Protein AF-0000000075195387 (afdb_homodimer)

Foldseek 3Di:
DPPDDPDPPPVVVVCCLQLVLLVLLLVLLVVLLVVLVVLLVLCCVPPVVPDDPVVNVLSVVLNVLSVVLSVLSCCCSVPPQCPVCVVPNCCSRDCVVVLVVVLVLLLSLLVLLLSLLVVLLVVLCVLQVDVVLSVVLNVLSVVLNVLSVVLNVCSVVVHDPVVNLVSLLSNLVSSLVSLVSSLVSSLVSLVVVCPPDDPLSVQLSVVVNVLSCVLSPPLSVLSVVLNVLSPDPDSSSSSNNSSSSSNNSSSSSCSNSVNSSCVVVSCVVSVVVVVPVVPPPPPPPPPVPCPVPPPPPDDDDDCPPDPPPCPDDPCPPPPQDDCHPCPD/DPPDDPDPPPVVVVCCLQLVLLVLLLVLLVVLLVVLVVLLVLCCVPPVVPDDPVVNVLLVVLNVLSVVLSVLSCCCSVPPLCPVCPPPNCCSRDCVVVLVVVLVLLLSLLVLLLSLLVVLLVVLCVLQVDPVLSVVLNVLSVVLNVLSVVLNVCSVVVHDPPVNLVSLLSNLVSSLVSLVSSLVSSLVSLVVVCPPDDPLSVQLSVVVNVLSCVLSPVLSVLSVVLNVLSPDPDSSSSSNNSSSSSNNSSSSSCSNSVNSSCVVVSCVVSVVVVVVVVPPPPVPPPPPPCPVPPPPPDDDDDDPDDPPPPPDDPPPPPVCDDCSPVPD

Secondary structure (DSSP, 8-state):
------S-HHHHHHHHHHTHHHHHHHHHHHHHHHHHHHHHHHHHHHHTTTS-HHHHHHHHHHHHHHHHHHHHHIIIIIIIIIIITTT-HHHHH-GGGGHHHHHHHHHHHHHHHHHHHHHHHHHHHHHH--HHHHHHHHHHHHHHHHHHHHHHHHHHTT--GGGHHHHHHHHHHHHHHHHHHHHHHHHHHHHHTTTT--HHHHHHHHHHHHHHHHHHHHHHHHHHHHHHHHT-S-HHHHTTHHHHHHHHHHHHHHHHHHHHHHHHHHHHHHHTHHHHTTS------------------------------------------SS--S--/------S-HHHHHHHHHHTHHHHHHHHHHHHHHHHHHHHHHHHHHHHTTTS-HHHHHHHHHHHHHHHHHHHHHIIIIIIIIIIITTT-HHHHH-GGGGHHHHHHHHHHHHHHHHHHHHHHHHHHHHHH--HHHHHHHHHHHHHHHHHHHHHHHHHHTT--GGGHHHHHHHHHHHHHHHHHHHHHHHHHHHHHTTTT--HHHHHHHHHHHHHHHHHHHHHHHHHHHHHHHHT-S-HHHHTTHHHHHHHHHHHHHHHHHHHHHHHHHHHHHHHTHHHHTTT------------------------------------------SSTTS--

Nearest PDB structures (foldseek):
  6c1r-assembly1_B  TM=5.279E-01  e=1.976E-01  Escherichia coli
  8vy9-assembly1_R  TM=5.021E-01  e=5.936E-01  Homo sapiens
  4dzu-assembly1_A  TM=4.332E-01  e=3.661E+00  synthetic construct
  6c1r-assembly1_B  TM=5.026E-01  e=1.794E-01  Escherichia coli
  7na7-assembly1_R  TM=3.486E-01  e=1.220E-01  Homo sapiens

Structure (mmCIF, N/CA/C/O backbone):
data_AF-0000000075195387-model_v1
#
loop_
_entity.id
_entity.type
_entity.pdbx_description
1 polymer 'DUF6534 domain-containing protein'
#
loop_
_atom_site.group_PDB
_atom_site.id
_atom_site.type_symbol
_atom_site.label_atom_id
_atom_site.label_alt_id
_atom_site.label_comp_id
_atom_site.label_asym_id
_atom_site.label_entity_id
_atom_site.label_seq_id
_atom_site.pdbx_PDB_ins_code
_atom_site.Cartn_x
_atom_site.Cartn_y
_atom_site.Cartn_z
_atom_site.occupancy
_atom_site.B_iso_or_equiv
_atom_site.auth_seq_id
_atom_site.auth_comp_id
_atom_site.auth_asym_id
_atom_site.auth_atom_id
_atom_site.pdbx_PDB_model_num
ATOM 1 N N . MET A 1 1 ? -22.281 30.906 1.442 1 22.67 1 MET A N 1
ATOM 2 C CA . MET A 1 1 ? -21.203 31.891 1.454 1 22.67 1 MET A CA 1
ATOM 3 C C . MET A 1 1 ? -19.844 31.188 1.452 1 22.67 1 MET A C 1
ATOM 5 O O . MET A 1 1 ? -19.562 30.359 2.324 1 22.67 1 MET A O 1
ATOM 9 N N . ALA A 1 2 ? -19.219 31.047 0.331 1 33.28 2 ALA A N 1
ATOM 10 C CA . ALA A 1 2 ? -17.859 30.625 0.013 1 33.28 2 ALA A CA 1
ATOM 11 C C . ALA A 1 2 ? -16.844 31.328 0.917 1 33.28 2 ALA A C 1
ATOM 13 O O . ALA A 1 2 ? -16.672 32.562 0.834 1 33.28 2 ALA A O 1
ATOM 14 N N . SER A 1 3 ? -16.875 30.953 2.168 1 34 3 SER A N 1
ATOM 15 C CA . SER A 1 3 ? -16 31.812 2.961 1 34 3 SER A CA 1
ATOM 16 C C . SER A 1 3 ? -14.727 32.156 2.211 1 34 3 SER A C 1
ATOM 18 O O . SER A 1 3 ? -14.305 31.422 1.322 1 34 3 SER A O 1
ATOM 20 N N . ASP A 1 4 ? -14.219 33.469 2.463 1 33.41 4 ASP A N 1
ATOM 21 C CA . ASP A 1 4 ? -13.055 34.219 2.049 1 33.41 4 ASP A CA 1
ATOM 22 C C . ASP A 1 4 ? -11.789 33.375 2.096 1 33.41 4 ASP A C 1
ATOM 24 O O . ASP A 1 4 ? -11.656 32.5 2.951 1 33.41 4 ASP A O 1
ATOM 28 N N . PRO A 1 5 ? -11.102 33.281 0.974 1 43.38 5 PRO A N 1
ATOM 29 C CA . PRO A 1 5 ? -9.75 32.719 0.961 1 43.38 5 PRO A CA 1
ATOM 30 C C . PRO A 1 5 ? -8.977 33 2.248 1 43.38 5 PRO A C 1
ATOM 32 O O . PRO A 1 5 ? -9.219 34 2.91 1 43.38 5 PRO A O 1
ATOM 35 N N . PRO A 1 6 ? -8.656 31.953 2.994 1 46.44 6 PRO A N 1
ATOM 36 C CA . PRO A 1 6 ? -7.996 32.312 4.246 1 46.44 6 PRO A CA 1
ATOM 37 C C . PRO A 1 6 ? -7.094 33.531 4.098 1 46.44 6 PRO A C 1
ATOM 39 O O . PRO A 1 6 ? -6.598 33.812 3.004 1 46.44 6 PRO A O 1
ATOM 42 N N . ALA A 1 7 ? -7.184 34.531 5.02 1 45 7 ALA A N 1
ATOM 43 C CA . ALA A 1 7 ? -6.582 35.844 5.133 1 45 7 ALA A CA 1
ATOM 44 C C . ALA A 1 7 ? -5.117 35.812 4.703 1 45 7 ALA A C 1
ATOM 46 O O . ALA A 1 7 ? -4.59 36.812 4.219 1 45 7 ALA A O 1
ATOM 47 N N . ASN A 1 8 ? -4.137 34.969 5.277 1 42.47 8 ASN A N 1
ATOM 48 C CA . ASN A 1 8 ? -2.74 35.281 4.996 1 42.47 8 ASN A CA 1
ATOM 49 C C . ASN A 1 8 ? -2.189 34.438 3.848 1 42.47 8 ASN A C 1
ATOM 51 O O . ASN A 1 8 ? -1.738 33.312 4.059 1 42.47 8 ASN A O 1
ATOM 55 N N . PRO A 1 9 ? -2.43 34.781 2.689 1 47.06 9 PRO A N 1
ATOM 56 C CA . PRO A 1 9 ? -1.925 34.156 1.454 1 47.06 9 PRO A CA 1
ATOM 57 C C . PRO A 1 9 ? -0.44 33.812 1.532 1 47.06 9 PRO A C 1
ATOM 59 O O . PRO A 1 9 ? 0.002 32.844 0.919 1 47.06 9 PRO A O 1
ATOM 62 N N . ASP A 1 10 ? 0.237 34.719 2.119 1 47.62 10 ASP A N 1
ATOM 63 C CA . ASP A 1 10 ? 1.691 34.594 2.143 1 47.62 10 ASP A CA 1
ATOM 64 C C . ASP A 1 10 ? 2.125 33.375 2.992 1 47.62 10 ASP A C 1
ATOM 66 O O . ASP A 1 10 ? 3.086 32.688 2.654 1 47.62 10 ASP A O 1
ATOM 70 N N . GLY A 1 11 ? 1.569 33.219 4.227 1 50.56 11 GLY A N 1
ATOM 71 C CA . GLY A 1 11 ? 1.859 32.125 5.145 1 50.56 11 GLY A CA 1
ATOM 72 C C . GLY A 1 11 ? 1.574 30.766 4.559 1 50.56 11 GLY A C 1
ATOM 73 O O . GLY A 1 11 ? 2.311 29.812 4.809 1 50.56 11 GLY A O 1
ATOM 74 N N . ASN A 1 12 ? 0.539 30.766 3.656 1 59.44 12 ASN A N 1
ATOM 75 C CA . ASN A 1 12 ? 0.103 29.562 2.951 1 59.44 12 ASN A CA 1
ATOM 76 C C . ASN A 1 12 ? 1.14 29.109 1.927 1 59.44 12 ASN A C 1
ATOM 78 O O . ASN A 1 12 ? 1.401 27.906 1.793 1 59.44 12 ASN A O 1
ATOM 82 N N . SER A 1 13 ? 1.812 30.203 1.468 1 67.19 13 SER A N 1
ATOM 83 C CA . SER A 1 13 ? 2.785 29.875 0.433 1 67.19 13 SER A CA 1
ATOM 84 C C . SER A 1 13 ? 4.051 29.281 1.034 1 67.19 13 SER A C 1
ATOM 86 O O . SER A 1 13 ? 4.617 28.328 0.487 1 67.19 13 SER A O 1
ATOM 88 N N . ASP A 1 14 ? 4.387 29.828 2.25 1 76.56 14 ASP A N 1
ATOM 89 C CA . ASP A 1 14 ? 5.605 29.312 2.867 1 76.56 14 ASP A CA 1
ATOM 90 C C . ASP A 1 14 ? 5.398 27.906 3.406 1 76.56 14 ASP A C 1
ATOM 92 O O . ASP A 1 14 ? 6.281 27.047 3.293 1 76.56 14 ASP A O 1
ATOM 96 N N . ALA A 1 15 ? 4.191 27.719 3.893 1 77 15 ALA A N 1
ATOM 97 C CA . ALA A 1 15 ? 3.881 26.375 4.398 1 77 15 ALA A CA 1
ATOM 98 C C . ALA A 1 15 ? 3.85 25.359 3.264 1 77 15 ALA A C 1
ATOM 100 O O . ALA A 1 15 ? 4.344 24.234 3.414 1 77 15 ALA A O 1
ATOM 101 N N . ALA A 1 16 ? 3.348 25.828 2.139 1 80.25 16 ALA A N 1
ATOM 102 C CA . ALA A 1 16 ? 3.264 24.953 0.976 1 80.25 16 ALA A CA 1
ATOM 103 C C . ALA A 1 16 ? 4.652 24.594 0.454 1 80.25 16 ALA A C 1
ATOM 105 O O . ALA A 1 16 ? 4.914 23.438 0.098 1 80.25 16 ALA A O 1
ATOM 106 N N . ARG A 1 17 ? 5.445 25.5 0.55 1 79.69 17 ARG A N 1
ATOM 107 C CA . ARG A 1 17 ? 6.781 25.312 -0.011 1 79.69 17 ARG A CA 1
ATOM 108 C C . ARG A 1 17 ? 7.664 24.516 0.942 1 79.69 17 ARG A C 1
ATOM 110 O O . ARG A 1 17 ? 8.508 23.719 0.505 1 79.69 17 ARG A O 1
ATOM 117 N N . THR A 1 18 ? 7.445 24.656 2.17 1 79.25 18 THR A N 1
ATOM 118 C CA . THR A 1 18 ? 8.359 24.047 3.125 1 79.25 18 THR A CA 1
ATOM 119 C C . THR A 1 18 ? 7.77 22.734 3.668 1 79.25 18 THR A C 1
ATOM 121 O O . THR A 1 18 ? 8.453 21.719 3.709 1 79.25 18 THR A O 1
ATOM 124 N N . LEU A 1 19 ? 6.531 22.75 4.02 1 83.12 19 LEU A N 1
ATOM 125 C CA . LEU A 1 19 ? 5.926 21.578 4.648 1 83.12 19 LEU A CA 1
ATOM 126 C C . LEU A 1 19 ? 5.293 20.672 3.6 1 83.12 19 LEU A C 1
ATOM 128 O O . LEU A 1 19 ? 5.172 19.469 3.814 1 83.12 19 LEU A O 1
ATOM 132 N N . GLY A 1 20 ? 5.016 21.219 2.475 1 85.88 20 GLY A N 1
ATOM 133 C CA . GLY A 1 20 ? 4.34 20.484 1.416 1 85.88 20 GLY A CA 1
ATOM 134 C C . GLY A 1 20 ? 5.113 19.266 0.944 1 85.88 20 GLY A C 1
A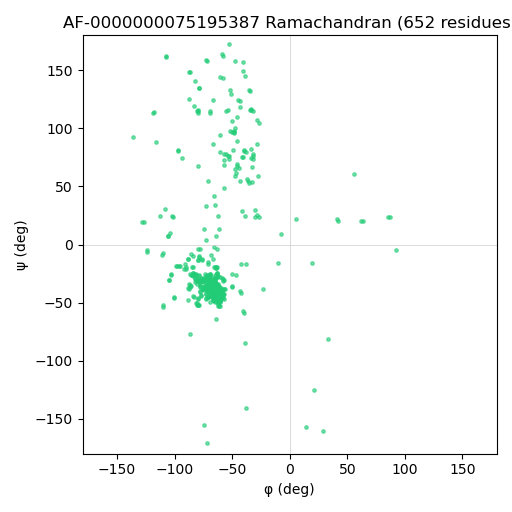TOM 135 O O . GLY A 1 20 ? 4.59 18.156 0.954 1 85.88 20 GLY A O 1
ATOM 136 N N . PRO A 1 21 ? 6.348 19.406 0.651 1 87.44 21 PRO A N 1
ATOM 137 C CA . PRO A 1 21 ? 7.121 18.266 0.169 1 87.44 21 PRO A CA 1
ATOM 138 C C . PRO A 1 21 ? 7.266 17.156 1.218 1 87.44 21 PRO A C 1
ATOM 140 O O . PRO A 1 21 ? 7.297 15.977 0.875 1 87.44 21 PRO A O 1
ATOM 143 N N . TRP A 1 22 ? 7.273 17.484 2.438 1 87.19 22 TRP A N 1
ATOM 144 C CA . TRP A 1 22 ? 7.355 16.5 3.502 1 87.19 22 TRP A CA 1
ATOM 145 C C . TRP A 1 22 ? 6.066 15.68 3.586 1 87.19 22 TRP A C 1
ATOM 147 O O . TRP A 1 22 ? 6.105 14.453 3.727 1 87.19 22 TRP A O 1
ATOM 157 N N . LEU A 1 23 ? 5.031 16.391 3.426 1 90.12 23 LEU A N 1
ATOM 158 C CA . LEU A 1 23 ? 3.736 15.727 3.516 1 90.12 23 LEU A CA 1
ATOM 159 C C . LEU A 1 23 ? 3.498 14.836 2.301 1 90.12 23 LEU A C 1
ATOM 161 O O . LEU A 1 23 ? 3.006 13.711 2.436 1 90.12 23 LEU A O 1
ATOM 165 N N . VAL A 1 24 ? 3.9 15.328 1.157 1 91.12 24 VAL A N 1
ATOM 166 C CA . VAL A 1 24 ? 3.766 14.516 -0.049 1 91.12 24 VAL A CA 1
ATOM 167 C C . VAL A 1 24 ? 4.691 13.305 0.036 1 91.12 24 VAL A C 1
ATOM 169 O O . VAL A 1 24 ? 4.332 12.211 -0.394 1 91.12 24 VAL A O 1
ATOM 172 N N . GLY A 1 25 ? 5.848 13.516 0.547 1 92.44 25 GLY A N 1
ATOM 173 C CA . GLY A 1 25 ? 6.762 12.406 0.769 1 92.44 25 GLY A CA 1
ATOM 174 C C . GLY A 1 25 ? 6.199 11.352 1.699 1 92.44 25 GLY A C 1
ATOM 175 O O . GLY A 1 25 ? 6.375 10.156 1.462 1 92.44 25 GLY A O 1
ATOM 176 N N . LEU A 1 26 ? 5.547 11.797 2.725 1 92.94 26 LEU A N 1
ATOM 177 C CA . LEU A 1 26 ? 4.895 10.875 3.646 1 92.94 26 LEU A CA 1
ATOM 178 C C . LEU A 1 26 ? 3.826 10.055 2.93 1 92.94 26 LEU A C 1
ATOM 180 O O . LEU A 1 26 ? 3.734 8.836 3.125 1 92.94 26 LEU A O 1
ATOM 184 N N . CYS A 1 27 ? 3.014 10.703 2.145 1 94.19 27 CYS A N 1
ATOM 185 C CA . CYS A 1 27 ? 1.97 10.008 1.398 1 94.19 27 CYS A CA 1
ATOM 186 C C . CYS A 1 27 ? 2.566 8.953 0.478 1 94.19 27 CYS A C 1
ATOM 188 O O . CYS A 1 27 ? 2.076 7.824 0.421 1 94.19 27 CYS A O 1
ATOM 190 N N . LEU A 1 28 ? 3.582 9.312 -0.142 1 94.5 28 LEU A N 1
ATOM 191 C CA . LEU A 1 28 ? 4.223 8.383 -1.063 1 94.5 28 LEU A CA 1
ATOM 192 C C . LEU A 1 28 ? 4.863 7.223 -0.307 1 94.5 28 LEU A C 1
ATOM 194 O O . LEU A 1 28 ? 4.789 6.074 -0.745 1 94.5 28 LEU A O 1
ATOM 198 N N . ASP A 1 29 ? 5.473 7.527 0.782 1 96.19 29 ASP A N 1
ATOM 199 C CA . ASP A 1 29 ? 6.086 6.488 1.605 1 96.19 29 ASP A CA 1
ATOM 200 C C . ASP A 1 29 ? 5.047 5.461 2.053 1 96.19 29 ASP A C 1
ATOM 202 O O . ASP A 1 29 ? 5.273 4.254 1.942 1 96.19 29 ASP A O 1
ATOM 206 N N . LEU A 1 30 ? 3.953 5.922 2.469 1 96.12 30 LEU A N 1
ATOM 207 C CA . LEU A 1 30 ? 2.922 5.035 2.992 1 96.12 30 LEU A CA 1
ATOM 208 C C . LEU A 1 30 ? 2.262 4.246 1.865 1 96.12 30 LEU A C 1
ATOM 210 O O . LEU A 1 30 ? 1.953 3.062 2.027 1 96.12 30 LEU A O 1
ATOM 214 N N . LEU A 1 31 ? 2.092 4.879 0.756 1 96.31 31 LEU A N 1
ATOM 215 C CA . LEU A 1 31 ? 1.564 4.172 -0.406 1 96.31 31 LEU A CA 1
ATOM 216 C C . LEU A 1 31 ? 2.488 3.027 -0.811 1 96.31 31 LEU A C 1
ATOM 218 O O . LEU A 1 31 ? 2.035 1.897 -1.006 1 96.31 31 LEU A O 1
ATOM 222 N N . LEU A 1 32 ? 3.693 3.346 -0.893 1 97.5 32 LEU A N 1
ATOM 223 C CA . LEU A 1 32 ? 4.668 2.338 -1.299 1 97.5 32 LEU A CA 1
ATOM 224 C C . LEU A 1 32 ? 4.824 1.268 -0.224 1 97.5 32 LEU A C 1
ATOM 226 O O . LEU A 1 32 ? 5.059 0.098 -0.537 1 97.5 32 LEU A O 1
ATOM 230 N N . GLN A 1 33 ? 4.703 1.673 1.027 1 97.5 33 GLN A N 1
ATOM 231 C CA . GLN A 1 33 ? 4.738 0.685 2.102 1 97.5 33 GLN A CA 1
ATOM 232 C C . GLN A 1 33 ? 3.564 -0.286 1.992 1 97.5 33 GLN A C 1
ATOM 234 O O . GLN A 1 33 ? 3.699 -1.469 2.314 1 97.5 33 GLN A O 1
ATOM 239 N N . GLY A 1 34 ? 2.461 0.209 1.638 1 96.56 34 GLY A N 1
ATOM 240 C CA . GLY A 1 34 ? 1.334 -0.675 1.387 1 96.56 34 GLY A CA 1
ATOM 241 C C . GLY A 1 34 ? 1.604 -1.691 0.294 1 96.56 34 GLY A C 1
ATOM 242 O O . GLY A 1 34 ? 1.318 -2.879 0.459 1 96.56 34 GLY A O 1
ATOM 243 N N . VAL A 1 35 ? 2.189 -1.231 -0.754 1 95.81 35 VAL A N 1
ATOM 244 C CA . VAL A 1 35 ? 2.572 -2.125 -1.842 1 95.81 35 VAL A CA 1
ATOM 245 C C . VAL A 1 35 ? 3.535 -3.189 -1.322 1 95.81 35 VAL A C 1
ATOM 247 O O . VAL A 1 35 ? 3.363 -4.379 -1.596 1 95.81 35 VAL A O 1
ATOM 250 N N . LEU A 1 36 ? 4.398 -2.738 -0.561 1 97.19 36 LEU A N 1
ATOM 251 C CA . LEU A 1 36 ? 5.422 -3.633 -0.025 1 97.19 36 LEU A CA 1
ATOM 252 C C . LEU A 1 36 ? 4.801 -4.664 0.915 1 97.19 36 LEU A C 1
ATOM 254 O O . LEU A 1 36 ? 5.176 -5.836 0.888 1 97.19 36 LEU A O 1
ATOM 258 N N . THR A 1 37 ? 3.895 -4.227 1.677 1 95.12 37 THR A N 1
ATOM 259 C CA . THR A 1 37 ? 3.24 -5.141 2.605 1 95.12 37 THR A CA 1
ATOM 260 C C . THR A 1 37 ? 2.523 -6.258 1.851 1 95.12 37 THR A C 1
ATOM 262 O O . THR A 1 37 ? 2.576 -7.418 2.256 1 95.12 37 THR A O 1
ATOM 265 N N . SER A 1 38 ? 1.944 -5.867 0.792 1 93.31 38 SER A N 1
ATOM 266 C CA . SER A 1 38 ? 1.298 -6.871 -0.044 1 93.31 38 SER A CA 1
ATOM 267 C C . SER A 1 38 ? 2.32 -7.824 -0.655 1 93.31 38 SER A C 1
ATOM 269 O O . SER A 1 38 ? 2.086 -9.031 -0.73 1 93.31 38 SER A O 1
ATOM 271 N N . GLN A 1 39 ? 3.404 -7.316 -1.033 1 93.62 39 GLN A N 1
ATOM 272 C CA . GLN A 1 39 ? 4.445 -8.148 -1.634 1 93.62 39 GLN A CA 1
ATOM 273 C C . GLN A 1 39 ? 5.051 -9.102 -0.607 1 93.62 39 GLN A C 1
ATOM 275 O O . GLN A 1 39 ? 5.363 -10.25 -0.927 1 93.62 39 GLN A O 1
ATOM 280 N N . PHE A 1 40 ? 5.191 -8.602 0.598 1 94.5 40 PHE A N 1
ATOM 281 C CA . PHE A 1 40 ? 5.684 -9.469 1.66 1 94.5 40 PHE A CA 1
ATOM 282 C C . PHE A 1 40 ? 4.699 -10.602 1.933 1 94.5 40 PHE A C 1
ATOM 284 O O . PHE A 1 40 ? 5.102 -11.758 2.09 1 94.5 40 PHE A O 1
ATOM 291 N N . SER A 1 41 ? 3.453 -10.234 1.92 1 89.62 41 SER A N 1
ATOM 292 C CA . SER A 1 41 ? 2.418 -11.227 2.172 1 89.62 41 SER A CA 1
ATOM 293 C C . SER A 1 41 ? 2.375 -12.273 1.062 1 89.62 41 SER A C 1
ATOM 295 O O . SER A 1 41 ? 2.268 -13.469 1.334 1 89.62 41 SER A O 1
ATOM 297 N N . ASN A 1 42 ? 2.488 -11.844 -0.132 1 87 42 ASN A N 1
ATOM 298 C CA . ASN A 1 42 ? 2.514 -12.758 -1.264 1 87 42 ASN A CA 1
ATOM 299 C C . ASN A 1 42 ? 3.723 -13.688 -1.203 1 87 42 ASN A C 1
ATOM 301 O O . ASN A 1 42 ? 3.605 -14.883 -1.485 1 87 42 ASN A O 1
ATOM 305 N N . TYR A 1 43 ? 4.789 -13.125 -0.843 1 90.25 43 TYR A N 1
ATOM 306 C CA . TYR A 1 43 ? 5.996 -13.93 -0.723 1 90.25 43 TYR A CA 1
ATOM 307 C C . TYR A 1 43 ? 5.82 -15.016 0.332 1 90.25 43 TYR A C 1
ATOM 309 O O . TYR A 1 43 ? 6.148 -16.188 0.094 1 90.25 43 TYR A O 1
ATOM 317 N N . HIS A 1 44 ? 5.27 -14.664 1.405 1 87.75 44 HIS A N 1
ATOM 318 C CA . HIS A 1 44 ? 5.133 -15.617 2.5 1 87.75 44 HIS A CA 1
ATOM 319 C C . HIS A 1 44 ? 4.078 -16.672 2.184 1 87.75 44 HIS A C 1
ATOM 321 O O . HIS A 1 44 ? 4.184 -17.812 2.633 1 87.75 44 HIS A O 1
ATOM 327 N N . LEU A 1 45 ? 3.188 -16.359 1.405 1 80.56 45 LEU A N 1
ATOM 328 C CA . LEU A 1 45 ? 2.127 -17.297 1.039 1 80.56 45 LEU A CA 1
ATOM 329 C C . LEU A 1 45 ? 2.635 -18.328 0.041 1 80.56 45 LEU A C 1
ATOM 331 O O . LEU A 1 45 ? 2.305 -19.516 0.146 1 80.56 45 LEU A O 1
ATOM 335 N N . TRP A 1 46 ? 3.566 -17.859 -0.761 1 78.69 46 TRP A N 1
ATOM 336 C CA . TRP A 1 46 ? 3.955 -18.766 -1.848 1 78.69 46 TRP A CA 1
ATOM 337 C C . TRP A 1 46 ? 5.305 -19.406 -1.562 1 78.69 46 TRP A C 1
ATOM 339 O O . TRP A 1 46 ? 5.535 -20.562 -1.928 1 78.69 46 TRP A O 1
ATOM 349 N N . TYR A 1 47 ? 6.141 -18.734 -0.887 1 77.25 47 TYR A N 1
ATOM 350 C CA . TYR A 1 47 ? 7.527 -19.188 -0.943 1 77.25 47 TYR A CA 1
ATOM 351 C C . TYR A 1 47 ? 8.062 -19.469 0.454 1 77.25 47 TYR A C 1
ATOM 353 O O . TYR A 1 47 ? 9.18 -19.984 0.605 1 77.25 47 TYR A O 1
ATOM 361 N N . SER A 1 48 ? 7.398 -19.234 1.462 1 75.44 48 SER A N 1
ATOM 362 C CA . SER A 1 48 ? 7.941 -19.359 2.811 1 75.44 48 SER A CA 1
ATOM 363 C C . SER A 1 48 ? 8.305 -20.812 3.121 1 75.44 48 SER A C 1
ATOM 365 O O . SER A 1 48 ? 9.297 -21.078 3.805 1 75.44 48 SER A O 1
ATOM 367 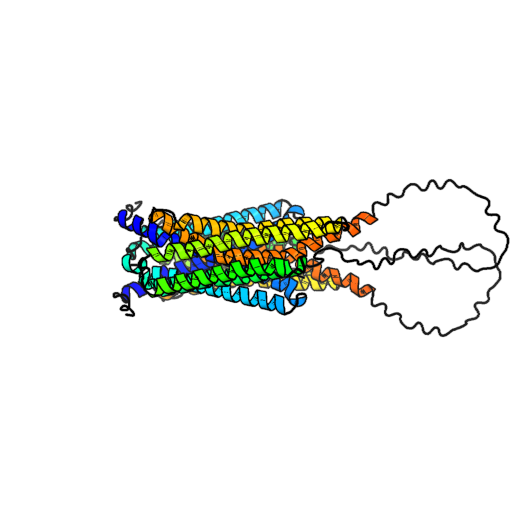N N . SER A 1 49 ? 7.652 -21.672 2.471 1 75.62 49 SER A N 1
ATOM 368 C CA . SER A 1 49 ? 7.91 -23.078 2.764 1 75.62 49 SER A CA 1
ATOM 369 C C . SER A 1 49 ? 8.922 -23.672 1.789 1 75.62 49 SER A C 1
ATOM 371 O O . SER A 1 49 ? 9.594 -24.672 2.104 1 75.62 49 SER A O 1
ATOM 373 N N . THR A 1 50 ? 9.133 -23.016 0.649 1 77.75 50 THR A N 1
ATOM 374 C CA . THR A 1 50 ? 9.969 -23.609 -0.394 1 77.75 50 THR A CA 1
ATOM 375 C C . THR A 1 50 ? 11.344 -22.953 -0.411 1 77.75 50 THR A C 1
ATOM 377 O O . THR A 1 50 ? 12.344 -23.609 -0.735 1 77.75 50 THR A O 1
ATOM 380 N N . ASP A 1 51 ? 11.398 -21.734 0.063 1 83.12 51 ASP A N 1
ATOM 381 C CA . ASP A 1 51 ? 12.672 -21.016 0.016 1 83.12 51 ASP A CA 1
ATOM 382 C C . ASP A 1 51 ? 13.516 -21.312 1.254 1 83.12 51 ASP A C 1
ATOM 384 O O . ASP A 1 51 ? 12.984 -21.688 2.303 1 83.12 51 ASP A O 1
ATOM 388 N N . GLY A 1 52 ? 14.797 -21.297 1.062 1 82.31 52 GLY A N 1
ATOM 389 C CA . GLY A 1 52 ? 15.719 -21.5 2.17 1 82.31 52 GLY A CA 1
ATOM 390 C C . GLY A 1 52 ? 15.547 -20.484 3.287 1 82.31 52 GLY A C 1
ATOM 391 O O . GLY A 1 52 ? 14.977 -19.422 3.078 1 82.31 52 GLY A O 1
ATOM 392 N N . TYR A 1 53 ? 16.047 -20.797 4.391 1 84.75 53 TYR A N 1
ATOM 393 C CA . TYR A 1 53 ? 15.93 -19.984 5.594 1 84.75 53 TYR A CA 1
ATOM 394 C C . TYR A 1 53 ? 16.641 -18.656 5.422 1 84.75 53 TYR A C 1
ATOM 396 O O . TYR A 1 53 ? 16.156 -17.625 5.906 1 84.75 53 TYR A O 1
ATOM 404 N N . GLN A 1 54 ? 17.703 -18.609 4.719 1 84.25 54 GLN A N 1
ATOM 405 C CA . GLN A 1 54 ? 18.469 -17.391 4.543 1 84.25 54 GLN A CA 1
ATOM 406 C C . GLN A 1 54 ? 17.656 -16.328 3.793 1 84.25 54 GLN A C 1
ATOM 408 O O . GLN A 1 54 ? 17.625 -15.164 4.191 1 84.25 54 GLN A O 1
ATOM 413 N N . LEU A 1 55 ? 16.984 -16.781 2.793 1 87.94 55 LEU A N 1
ATOM 414 C CA . LEU A 1 55 ? 16.188 -15.844 2 1 87.94 55 LEU A CA 1
ATOM 415 C C . LEU A 1 55 ? 14.953 -15.391 2.768 1 87.94 55 LEU A C 1
ATOM 417 O O . LEU A 1 55 ? 14.586 -14.211 2.729 1 87.94 55 LEU A O 1
ATOM 421 N N . THR A 1 56 ? 14.367 -16.281 3.529 1 90.5 56 THR A N 1
ATOM 422 C CA . THR A 1 56 ? 13.172 -15.953 4.309 1 90.5 56 THR A CA 1
ATOM 423 C C . THR A 1 56 ? 13.5 -14.953 5.414 1 90.5 56 THR A C 1
ATOM 425 O O . THR A 1 56 ? 12.742 -14.016 5.656 1 90.5 56 THR A O 1
ATOM 428 N N . VAL A 1 57 ? 14.656 -15.172 5.93 1 90.31 57 VAL A N 1
ATOM 429 C CA . VAL A 1 57 ? 15.078 -14.25 6.98 1 90.31 57 VAL A CA 1
ATOM 430 C C . VAL A 1 57 ? 15.414 -12.891 6.375 1 90.31 57 VAL A C 1
ATOM 432 O O . VAL A 1 57 ? 15.102 -11.852 6.957 1 90.31 57 VAL A O 1
ATOM 435 N N . SER A 1 58 ? 16.031 -12.953 5.242 1 93.19 58 SER A N 1
ATOM 436 C CA . SER A 1 58 ? 16.375 -11.703 4.566 1 93.19 58 SER A CA 1
ATOM 437 C C . SER A 1 58 ? 15.133 -10.883 4.242 1 93.19 58 SER A C 1
ATOM 439 O O . SER A 1 58 ? 15.125 -9.664 4.418 1 93.19 58 SER A O 1
ATOM 441 N N . VAL A 1 59 ? 14.102 -11.562 3.795 1 95 59 VAL A N 1
ATOM 442 C CA . VAL A 1 59 ? 12.844 -10.891 3.492 1 95 59 VAL A CA 1
ATOM 443 C C . VAL A 1 59 ? 12.227 -10.352 4.777 1 95 59 VAL A C 1
ATOM 445 O O . VAL A 1 59 ? 11.695 -9.242 4.805 1 95 59 VAL A O 1
ATOM 448 N N . GLY A 1 60 ? 12.344 -11.102 5.871 1 94.88 60 GLY A N 1
ATOM 449 C CA . GLY A 1 60 ? 11.844 -10.648 7.16 1 94.88 60 GLY A CA 1
ATOM 450 C C . GLY A 1 60 ? 12.547 -9.406 7.668 1 94.88 60 GLY A C 1
ATOM 451 O O . GLY A 1 60 ? 11.906 -8.484 8.18 1 94.88 60 GLY A O 1
ATOM 452 N N . VAL A 1 61 ? 13.805 -9.383 7.508 1 95.5 61 VAL A N 1
ATOM 453 C CA . VAL A 1 61 ? 14.602 -8.242 7.941 1 95.5 61 VAL A CA 1
ATOM 454 C C . VAL A 1 61 ? 14.219 -7.004 7.129 1 95.5 61 VAL A C 1
ATOM 456 O O . VAL A 1 61 ? 14.039 -5.918 7.688 1 95.5 61 VAL A O 1
ATOM 459 N N . LEU A 1 62 ? 14.086 -7.199 5.848 1 97.5 62 LEU A N 1
ATOM 460 C CA . LEU A 1 62 ? 13.695 -6.094 4.98 1 97.5 62 LEU A CA 1
ATOM 461 C C . LEU A 1 62 ? 12.32 -5.559 5.367 1 97.5 62 LEU A C 1
ATOM 463 O O . LEU A 1 62 ? 12.102 -4.348 5.379 1 97.5 62 LEU A O 1
ATOM 467 N N . ALA A 1 63 ? 11.414 -6.434 5.75 1 97.38 63 ALA A N 1
ATOM 468 C CA . ALA A 1 63 ? 10.062 -6.047 6.156 1 97.38 63 ALA A CA 1
ATOM 469 C C . ALA A 1 63 ? 10.094 -5.203 7.43 1 97.38 63 ALA A C 1
ATOM 471 O O . ALA A 1 63 ? 9.406 -4.188 7.523 1 97.38 63 ALA A O 1
ATOM 472 N N . VAL A 1 64 ? 10.914 -5.602 8.266 1 96.69 64 VAL A N 1
ATOM 473 C CA . VAL A 1 64 ? 10.992 -4.91 9.547 1 96.69 64 VAL A CA 1
ATOM 474 C C . VAL A 1 64 ? 11.609 -3.527 9.352 1 96.69 64 VAL A C 1
ATOM 476 O O . VAL A 1 64 ? 11.078 -2.527 9.844 1 96.69 64 VAL A O 1
ATOM 479 N N . ILE A 1 65 ? 12.648 -3.498 8.617 1 97.31 65 ILE A N 1
ATOM 480 C CA . ILE A 1 65 ? 13.375 -2.242 8.484 1 97.31 65 ILE A CA 1
ATOM 481 C C . ILE A 1 65 ? 12.539 -1.239 7.695 1 97.31 65 ILE A C 1
ATOM 483 O O . ILE A 1 65 ? 12.516 -0.049 8.016 1 97.31 65 ILE A O 1
ATOM 487 N N . THR A 1 66 ? 11.867 -1.658 6.691 1 97.56 66 THR A N 1
ATOM 488 C CA . THR A 1 66 ? 11.047 -0.745 5.902 1 97.56 66 THR A CA 1
ATOM 489 C C . THR A 1 66 ? 9.836 -0.271 6.703 1 97.56 66 THR A C 1
ATOM 491 O O . THR A 1 66 ? 9.406 0.876 6.566 1 97.56 66 THR A O 1
ATOM 494 N N . THR A 1 67 ? 9.32 -1.141 7.547 1 96.69 67 THR A N 1
ATOM 495 C CA . THR A 1 67 ? 8.211 -0.748 8.406 1 96.69 67 THR A CA 1
ATOM 496 C C . THR A 1 67 ? 8.664 0.271 9.445 1 96.69 67 THR A C 1
ATOM 498 O O . THR A 1 67 ? 7.973 1.256 9.711 1 96.69 67 THR A O 1
ATOM 501 N N . LEU A 1 68 ? 9.797 0.031 9.977 1 96 68 LEU A N 1
ATOM 502 C CA . LEU A 1 68 ? 10.352 0.963 10.945 1 96 68 LEU A CA 1
ATOM 503 C C . LEU A 1 68 ? 10.578 2.336 10.32 1 96 68 LEU A C 1
ATOM 505 O O . LEU A 1 68 ? 10.336 3.361 10.961 1 96 68 LEU A O 1
ATOM 509 N N . LYS A 1 69 ? 11.031 2.322 9.141 1 95.81 69 LYS A N 1
ATOM 510 C CA . LYS A 1 69 ? 11.234 3.584 8.438 1 95.81 69 LYS A CA 1
ATOM 511 C C . LYS A 1 69 ? 9.922 4.348 8.281 1 95.81 69 LYS A C 1
ATOM 513 O O . LYS A 1 69 ? 9.883 5.562 8.484 1 95.81 69 LYS A O 1
ATOM 518 N N . SER A 1 70 ? 8.891 3.662 7.906 1 95.62 70 SER A N 1
ATOM 519 C CA . SER A 1 70 ? 7.59 4.312 7.746 1 95.62 70 SER A CA 1
ATOM 520 C C . SER A 1 70 ? 7.062 4.824 9.078 1 95.62 70 SER A C 1
ATOM 522 O O . SER A 1 70 ? 6.441 5.891 9.141 1 95.62 70 SER A O 1
ATOM 524 N N . ILE A 1 71 ? 7.285 4.074 10.172 1 93.38 71 ILE A N 1
ATOM 525 C CA . ILE A 1 71 ? 6.867 4.508 11.5 1 93.38 71 ILE A CA 1
ATOM 526 C C . ILE A 1 71 ? 7.613 5.785 11.883 1 93.38 71 ILE A C 1
ATOM 528 O O . ILE A 1 71 ? 7.023 6.711 12.445 1 93.38 71 ILE A O 1
ATOM 532 N N . GLN A 1 72 ? 8.852 5.809 11.578 1 91.56 72 GLN A N 1
ATOM 533 C CA . GLN A 1 72 ? 9.656 6.988 11.859 1 91.56 72 GLN A CA 1
ATOM 534 C C . GLN A 1 72 ? 9.125 8.211 11.117 1 91.56 72 GLN A C 1
ATOM 536 O O . GLN A 1 72 ? 8.992 9.289 11.695 1 91.56 72 GLN A O 1
ATOM 541 N N . VAL A 1 73 ? 8.859 8.039 9.852 1 90.75 73 VAL A N 1
ATOM 542 C CA . VAL A 1 73 ? 8.367 9.133 9.023 1 90.75 73 VAL A CA 1
ATOM 543 C C . VAL A 1 73 ? 7.012 9.609 9.531 1 90.75 73 VAL A C 1
ATOM 545 O O . VAL A 1 73 ? 6.766 10.812 9.648 1 90.75 73 VAL A O 1
ATOM 548 N N . CYS A 1 74 ? 6.16 8.719 9.898 1 90.62 74 CYS A N 1
ATOM 549 C CA . CYS A 1 74 ? 4.848 9.055 10.43 1 90.62 74 CYS A CA 1
ATOM 550 C C . CYS A 1 74 ? 4.969 9.812 11.75 1 90.62 74 CYS A C 1
ATOM 552 O O . CYS A 1 74 ? 4.27 10.797 11.969 1 90.62 74 CYS A O 1
ATOM 554 N N . TYR A 1 75 ? 5.871 9.398 12.547 1 88.19 75 TYR A N 1
ATOM 555 C CA . TYR A 1 75 ? 6.039 10.023 13.852 1 88.19 75 TYR A CA 1
ATOM 556 C C . TYR A 1 75 ? 6.508 11.461 13.711 1 88.19 75 TYR A C 1
ATOM 558 O O . TYR A 1 75 ? 5.949 12.367 14.336 1 88.19 75 TYR A O 1
ATOM 566 N N . VAL A 1 76 ? 7.402 11.664 12.883 1 86 76 VAL A N 1
ATOM 567 C CA . VAL A 1 76 ? 8.023 12.984 12.805 1 86 76 VAL A CA 1
ATOM 568 C C . VAL A 1 76 ? 7.113 13.938 12.023 1 86 76 VAL A C 1
ATOM 570 O O . VAL A 1 76 ? 6.855 15.062 12.469 1 86 76 VAL A O 1
ATOM 573 N N . ILE A 1 77 ? 6.613 13.477 10.891 1 86.19 77 ILE A N 1
ATOM 574 C CA . ILE A 1 77 ? 5.855 14.383 10.023 1 86.19 77 ILE A CA 1
ATOM 575 C C . ILE A 1 77 ? 4.457 14.594 10.602 1 86.19 77 ILE A C 1
ATOM 577 O O . ILE A 1 77 ? 3.988 15.727 10.711 1 86.19 77 ILE A O 1
ATOM 581 N N . VAL A 1 78 ? 3.814 13.547 11.039 1 85.62 78 VAL A N 1
ATOM 582 C CA . VAL A 1 78 ? 2.443 13.656 11.531 1 85.62 78 VAL A CA 1
ATOM 583 C C . VAL A 1 78 ? 2.443 14.195 12.961 1 85.62 78 VAL A C 1
ATOM 585 O O . VAL A 1 78 ? 1.833 15.227 13.242 1 85.62 78 VAL A O 1
ATOM 588 N N . TRP A 1 79 ? 3.168 13.625 13.828 1 84.44 79 TRP A N 1
ATOM 589 C CA . TRP A 1 79 ? 3.068 13.961 15.242 1 84.44 79 TRP A CA 1
ATOM 590 C C . TRP A 1 79 ? 3.861 15.227 15.555 1 84.44 79 TRP A C 1
ATOM 592 O O . TRP A 1 79 ? 3.328 16.172 16.141 1 84.44 79 TRP A O 1
ATOM 602 N N . VAL A 1 80 ? 5.062 15.297 15.156 1 81.94 80 VAL A N 1
ATOM 603 C CA . VAL A 1 80 ? 5.918 16.406 15.57 1 81.94 80 VAL A CA 1
ATOM 604 C C . VAL A 1 80 ? 5.602 17.641 14.742 1 81.94 80 VAL A C 1
ATOM 606 O O . VAL A 1 80 ? 5.211 18.672 15.281 1 81.94 80 VAL A O 1
ATOM 609 N N . GLN A 1 81 ? 5.602 17.5 13.492 1 81.75 81 GLN A N 1
ATOM 610 C CA . GLN A 1 81 ? 5.492 18.672 12.633 1 81.75 81 GLN A CA 1
ATOM 611 C C . GLN A 1 81 ? 4.051 19.172 12.555 1 81.75 81 GLN A C 1
ATOM 613 O O . GLN A 1 81 ? 3.799 20.375 12.625 1 81.75 81 GLN A O 1
ATOM 618 N N . GLN A 1 82 ? 3.143 18.25 12.477 1 83.25 82 GLN A N 1
ATOM 619 C CA . GLN A 1 82 ? 1.782 18.688 12.172 1 83.25 82 GLN A CA 1
ATOM 620 C C . GLN A 1 82 ? 0.942 18.781 13.445 1 83.25 82 GLN A C 1
ATOM 622 O O . GLN A 1 82 ? -0.093 19.453 13.453 1 83.25 82 GLN A O 1
ATOM 627 N N . ILE A 1 83 ? 1.334 18.156 14.508 1 83.5 83 ILE A N 1
ATOM 628 C CA . ILE A 1 83 ? 0.513 18.203 15.711 1 83.5 83 ILE A CA 1
ATOM 629 C C . ILE A 1 83 ? 1.206 19.047 16.781 1 83.5 83 ILE A C 1
ATOM 631 O O . ILE A 1 83 ? 0.665 20.062 17.219 1 83.5 83 ILE A O 1
ATOM 635 N N . VAL A 1 84 ? 2.396 18.781 17.078 1 79.88 84 VAL A N 1
ATOM 636 C CA . VAL A 1 84 ? 3.09 19.453 18.172 1 79.88 84 VAL A CA 1
ATOM 637 C C . VAL A 1 84 ? 3.414 20.891 17.766 1 79.88 84 VAL A C 1
ATOM 639 O O . VAL A 1 84 ? 3.219 21.812 18.547 1 79.88 84 VAL A O 1
ATOM 642 N N . TYR A 1 85 ? 3.773 21.141 16.5 1 78.88 85 TYR A N 1
ATOM 643 C CA . TYR A 1 85 ? 4.207 22.469 16.078 1 78.88 85 TYR A CA 1
ATOM 644 C C . TYR A 1 85 ? 3.193 23.094 15.125 1 78.88 85 TYR A C 1
ATOM 646 O O . TYR A 1 85 ? 3.549 23.938 14.305 1 78.88 85 TYR A O 1
ATOM 654 N N . PHE A 1 86 ? 1.97 22.75 15.117 1 77.75 86 PHE A N 1
ATOM 655 C CA . PHE A 1 86 ? 0.952 23.234 14.188 1 77.75 86 PHE A CA 1
ATOM 656 C C . PHE A 1 86 ? 0.847 24.75 14.242 1 77.75 86 PHE A C 1
ATOM 658 O O . PHE A 1 86 ? 0.623 25.406 13.219 1 77.75 86 PHE A O 1
ATOM 665 N N . ASN A 1 87 ? 1.084 25.484 15.297 1 74.19 87 ASN A N 1
ATOM 666 C CA . ASN A 1 87 ? 0.93 26.922 15.406 1 74.19 87 ASN A CA 1
ATOM 667 C C . ASN A 1 87 ? 2.279 27.641 15.367 1 74.19 87 ASN A C 1
ATOM 669 O O . ASN A 1 87 ? 2.367 28.828 15.672 1 74.19 87 ASN A O 1
ATOM 673 N N . ASP A 1 88 ? 3.227 26.891 15.047 1 75.75 88 ASP A N 1
ATOM 674 C CA . ASP A 1 88 ? 4.566 27.453 14.969 1 75.75 88 ASP A CA 1
ATOM 675 C C . ASP A 1 88 ? 5.297 26.969 13.719 1 75.75 88 ASP A C 1
ATOM 677 O O . ASP A 1 88 ? 5.973 25.938 13.75 1 75.75 88 ASP A O 1
ATOM 681 N N . PHE A 1 89 ? 5.148 27.797 12.656 1 75.5 89 PHE A N 1
ATOM 682 C CA . PHE A 1 89 ? 5.73 27.422 11.367 1 75.5 89 PHE A CA 1
ATOM 683 C C . PHE A 1 89 ? 7.25 27.344 11.469 1 75.5 89 PHE A C 1
ATOM 685 O O . PHE A 1 89 ? 7.859 26.422 10.898 1 75.5 89 PHE A O 1
ATOM 692 N N . ASP A 1 90 ? 7.809 28.312 12.164 1 73.62 90 ASP A N 1
ATOM 693 C CA . ASP A 1 90 ? 9.266 28.359 12.25 1 73.62 90 ASP A CA 1
ATOM 694 C C . ASP A 1 90 ? 9.828 27.109 12.922 1 73.62 90 ASP A C 1
ATOM 696 O O . ASP A 1 90 ? 10.828 26.547 12.477 1 73.62 90 ASP A O 1
ATOM 700 N N . SER A 1 91 ? 9.031 26.688 13.93 1 75.56 91 SER A N 1
ATOM 701 C CA . SER A 1 91 ? 9.477 25.484 14.625 1 75.56 91 SER A CA 1
ATOM 702 C C . SER A 1 91 ? 9.164 24.219 13.82 1 75.56 91 SER A C 1
ATOM 704 O O . SER A 1 91 ? 9.914 23.25 13.867 1 75.56 91 SER A O 1
ATOM 706 N N . ALA A 1 92 ? 8.094 24.312 13.094 1 74.38 92 ALA A N 1
ATOM 707 C CA . ALA A 1 92 ? 7.703 23.156 12.281 1 74.38 92 ALA A CA 1
ATOM 708 C C . ALA A 1 92 ? 8.664 22.969 11.109 1 74.38 92 ALA A C 1
ATOM 710 O O . ALA A 1 92 ? 8.93 21.828 10.695 1 74.38 92 ALA A O 1
ATOM 711 N N . ALA A 1 93 ? 9.148 24.094 10.656 1 69.69 93 ALA A N 1
ATOM 712 C CA . ALA A 1 93 ? 10.023 24.062 9.484 1 69.69 93 ALA A CA 1
ATOM 713 C C . ALA A 1 93 ? 11.484 23.906 9.898 1 69.69 93 ALA A C 1
ATOM 715 O O . ALA A 1 93 ? 12.336 23.578 9.07 1 69.69 93 ALA A O 1
ATOM 716 N N . ASP A 1 94 ? 11.68 24.25 11.164 1 62.75 94 ASP A N 1
ATOM 717 C CA . ASP A 1 94 ? 13.062 24.234 11.625 1 62.75 94 ASP A CA 1
ATOM 718 C C . ASP A 1 94 ? 13.609 22.812 11.703 1 62.75 94 ASP A C 1
ATOM 720 O O . ASP A 1 94 ? 13.125 22 12.492 1 62.75 94 ASP A O 1
ATOM 724 N N . MET A 1 95 ? 14.508 22.625 10.859 1 57 95 MET A N 1
ATOM 725 C CA . MET A 1 95 ? 15.18 21.344 10.688 1 57 95 MET A CA 1
ATOM 726 C C . MET A 1 95 ? 15.859 20.891 11.977 1 57 95 MET A C 1
ATOM 728 O O . MET A 1 95 ? 15.984 19.703 12.234 1 57 95 MET A O 1
ATOM 732 N N . ARG A 1 96 ? 16.203 21.906 12.695 1 54.22 96 ARG A N 1
ATOM 733 C CA . ARG A 1 96 ? 16.938 21.594 13.922 1 54.22 96 ARG A CA 1
ATOM 734 C C . ARG A 1 96 ? 16.062 20.812 14.898 1 54.22 96 ARG A C 1
ATOM 736 O O . ARG A 1 96 ? 16.547 19.938 15.609 1 54.22 96 ARG A O 1
ATOM 743 N N . ASN A 1 97 ? 14.906 21.109 14.789 1 56.5 97 ASN A N 1
ATOM 744 C CA . ASN A 1 97 ? 14 20.375 15.664 1 56.5 97 ASN A CA 1
ATOM 745 C C . ASN A 1 97 ? 13.688 18.984 15.102 1 56.5 97 ASN A C 1
ATOM 747 O O . ASN A 1 97 ? 13.211 18.109 15.828 1 56.5 97 ASN A O 1
ATOM 751 N N . ASN A 1 98 ? 14.289 18.891 13.93 1 64.56 98 ASN A N 1
ATOM 752 C CA . ASN A 1 98 ? 14.047 17.609 13.258 1 64.56 98 ASN A CA 1
ATOM 753 C C . ASN A 1 98 ? 15.352 16.938 12.852 1 64.56 98 ASN A C 1
ATOM 755 O O . ASN A 1 98 ? 15.359 16.062 11.977 1 64.56 98 ASN A O 1
ATOM 759 N N . ALA A 1 99 ? 16.438 17.484 13.617 1 68.31 99 ALA A N 1
ATOM 760 C CA . ALA A 1 99 ? 17.75 16.953 13.25 1 68.31 99 ALA A CA 1
ATOM 761 C C . ALA A 1 99 ? 17.797 15.438 13.422 1 68.31 99 ALA A C 1
ATOM 763 O O . ALA A 1 99 ? 18.391 14.734 12.602 1 68.31 99 ALA A O 1
ATOM 764 N N . TRP A 1 100 ? 17.266 14.984 14.5 1 76.25 100 TRP A N 1
ATOM 765 C CA . TRP A 1 100 ? 17.234 13.547 14.711 1 76.25 100 TRP A CA 1
ATOM 766 C C . TRP A 1 100 ? 16.531 12.836 13.555 1 76.25 100 TRP A C 1
ATOM 768 O O . TRP A 1 100 ? 16.969 11.766 13.117 1 76.25 100 TRP A O 1
ATOM 778 N N . TYR A 1 101 ? 15.539 13.414 13.086 1 77.81 101 TYR A N 1
ATOM 779 C CA . TYR A 1 101 ? 14.82 12.836 11.961 1 77.81 101 TYR A CA 1
ATOM 780 C C . TYR A 1 101 ? 15.688 12.828 10.711 1 77.81 101 TYR A C 1
ATOM 782 O O . TYR A 1 101 ? 15.734 11.82 9.992 1 77.81 101 TYR A O 1
ATOM 790 N N . GLU A 1 102 ? 16.359 13.883 10.523 1 80.88 102 GLU A N 1
ATOM 791 C CA . GLU A 1 102 ? 17.156 13.969 9.305 1 80.88 102 GLU A CA 1
ATOM 792 C C . GLU A 1 102 ? 18.297 12.961 9.312 1 80.88 102 GLU A C 1
ATOM 794 O O . GLU A 1 102 ? 18.609 12.344 8.289 1 80.88 102 GLU A O 1
ATOM 799 N N . ARG A 1 103 ? 18.891 12.828 10.516 1 85.94 103 ARG A N 1
ATOM 800 C CA . ARG A 1 103 ? 19.969 11.859 10.641 1 85.94 103 ARG A CA 1
ATOM 801 C C . ARG A 1 103 ? 19.469 10.438 10.438 1 85.94 103 ARG A C 1
ATOM 803 O O . ARG A 1 103 ? 20.031 9.68 9.648 1 85.94 103 ARG A O 1
ATOM 810 N N . CYS A 1 104 ? 18.422 10.148 11.094 1 87.38 104 CYS A N 1
ATOM 811 C CA . CYS A 1 104 ? 17.875 8.797 11.031 1 87.38 104 CYS A CA 1
ATOM 812 C C . CYS A 1 104 ? 17.312 8.5 9.641 1 87.38 104 CYS A C 1
ATOM 814 O O . CYS A 1 104 ? 17.469 7.387 9.141 1 87.38 104 CYS A O 1
ATOM 816 N N . ASN A 1 105 ? 16.703 9.5 9.109 1 89.44 105 ASN A N 1
ATOM 817 C CA . ASN A 1 105 ? 16.156 9.32 7.77 1 89.44 105 ASN A CA 1
ATOM 818 C C . ASN A 1 105 ? 17.25 9.023 6.746 1 89.44 105 ASN A C 1
ATOM 820 O O . ASN A 1 105 ? 17.109 8.102 5.941 1 89.44 105 ASN A O 1
ATOM 824 N N . THR A 1 106 ? 18.25 9.797 6.789 1 89.19 106 THR A N 1
ATOM 825 C CA . THR A 1 106 ? 19.375 9.617 5.871 1 89.19 106 THR A CA 1
ATOM 826 C C . THR A 1 106 ? 20.016 8.25 6.07 1 89.19 106 THR A C 1
ATOM 828 O O . THR A 1 106 ? 20.359 7.578 5.098 1 89.19 106 THR A O 1
ATOM 831 N N . LEU A 1 107 ? 20.109 7.863 7.27 1 92.06 107 LEU A N 1
ATOM 832 C CA . LEU A 1 107 ? 20.688 6.562 7.586 1 92.06 107 LEU A CA 1
ATOM 833 C C . LEU A 1 107 ? 19.812 5.434 7.062 1 92.06 107 LEU A C 1
ATOM 835 O O . LEU A 1 107 ? 20.312 4.484 6.453 1 92.06 107 LEU A O 1
ATOM 839 N N . PHE A 1 108 ? 18.516 5.527 7.312 1 94.62 108 PHE A N 1
ATOM 840 C CA . PHE A 1 108 ? 17.594 4.496 6.852 1 94.62 108 PHE A CA 1
ATOM 841 C C . PHE A 1 108 ? 17.625 4.367 5.332 1 94.62 108 PHE A C 1
ATOM 843 O O . PHE A 1 108 ? 17.594 3.256 4.801 1 94.62 108 PHE A O 1
ATOM 850 N N . VAL A 1 109 ? 17.703 5.461 4.66 1 94.38 109 VAL A N 1
ATOM 851 C CA . VAL A 1 109 ? 17.734 5.457 3.201 1 94.38 109 VAL A CA 1
ATOM 852 C C . VAL A 1 109 ? 18.969 4.695 2.717 1 94.38 109 VAL A C 1
ATOM 854 O O . VAL A 1 109 ? 18.859 3.807 1.868 1 94.38 109 VAL A O 1
ATOM 857 N N . ALA A 1 110 ? 20.062 4.996 3.326 1 95.62 110 ALA A N 1
ATOM 858 C CA . ALA A 1 110 ? 21.328 4.367 2.912 1 95.62 110 ALA A CA 1
ATOM 859 C C . ALA A 1 110 ? 21.344 2.891 3.299 1 95.62 110 ALA A C 1
ATOM 861 O O . ALA A 1 110 ? 21.812 2.049 2.525 1 95.62 110 ALA A O 1
ATOM 862 N N . LEU A 1 111 ? 20.828 2.568 4.41 1 96.12 111 LEU A N 1
ATOM 863 C CA . LEU A 1 111 ? 20.875 1.198 4.906 1 96.12 111 LEU A CA 1
ATOM 864 C C . LEU A 1 111 ? 19.969 0.289 4.094 1 96.12 111 LEU A C 1
ATOM 866 O O . LEU A 1 111 ? 20.344 -0.834 3.754 1 96.12 111 LEU A O 1
ATOM 870 N N . ILE A 1 112 ? 18.797 0.703 3.818 1 97.69 112 ILE A N 1
ATOM 871 C CA . ILE A 1 112 ? 17.859 -0.105 3.039 1 97.69 112 ILE A CA 1
ATOM 872 C C . ILE A 1 112 ? 18.406 -0.282 1.619 1 97.69 112 ILE A C 1
ATOM 874 O O . ILE A 1 112 ? 18.344 -1.379 1.06 1 97.69 112 ILE A O 1
ATOM 878 N N . ALA A 1 113 ? 18.938 0.779 1.087 1 97.62 113 ALA A N 1
ATOM 879 C CA . ALA A 1 113 ? 19.531 0.677 -0.241 1 97.62 113 ALA A CA 1
ATOM 880 C C . ALA A 1 113 ? 20.672 -0.341 -0.251 1 97.62 113 ALA A C 1
ATOM 882 O O . ALA A 1 113 ? 20.719 -1.22 -1.115 1 97.62 113 ALA A O 1
ATOM 883 N N . LEU A 1 114 ? 21.484 -0.233 0.725 1 97.25 114 LEU A N 1
ATOM 884 C CA . LEU A 1 114 ? 22.625 -1.149 0.801 1 97.25 114 LEU A CA 1
ATOM 885 C C . LEU A 1 114 ? 22.156 -2.59 0.955 1 97.25 114 LEU A C 1
ATOM 887 O O . LEU A 1 114 ? 22.688 -3.498 0.317 1 97.25 114 LEU A O 1
ATOM 891 N N . TYR A 1 115 ? 21.188 -2.738 1.8 1 97.25 115 TYR A N 1
ATOM 892 C CA . TYR A 1 115 ? 20.641 -4.074 2.049 1 97.25 115 TYR A CA 1
ATOM 893 C C . TYR A 1 115 ? 20.156 -4.711 0.756 1 97.25 115 TYR A C 1
ATOM 895 O O . TYR A 1 115 ? 20.469 -5.867 0.468 1 97.25 115 TYR A O 1
ATOM 903 N N . VAL A 1 116 ? 19.422 -4.004 -0.032 1 97.25 116 VAL A N 1
ATOM 904 C CA . VAL A 1 116 ? 18.875 -4.504 -1.286 1 97.25 116 VAL A CA 1
ATOM 905 C C . VAL A 1 116 ? 20 -4.695 -2.305 1 97.25 116 VAL A C 1
ATOM 907 O O . VAL A 1 116 ? 20 -5.68 -3.051 1 97.25 116 VAL A O 1
ATOM 910 N N . GLN A 1 117 ? 20.938 -3.805 -2.297 1 97.12 117 GLN A N 1
ATOM 911 C CA . GLN A 1 117 ? 22.062 -3.904 -3.219 1 97.12 117 GLN A CA 1
ATOM 912 C C . GLN A 1 117 ? 22.922 -5.137 -2.918 1 97.12 117 GLN A C 1
ATOM 914 O O . GLN A 1 117 ? 23.438 -5.777 -3.834 1 97.12 117 GLN A O 1
ATOM 919 N N . PHE A 1 118 ? 22.969 -5.457 -1.682 1 96 118 PHE A N 1
ATOM 920 C CA . PHE A 1 118 ? 23.656 -6.688 -1.309 1 96 118 PHE A CA 1
ATOM 921 C C . PHE A 1 118 ? 22.969 -7.902 -1.904 1 96 118 PHE A C 1
ATOM 923 O O . PHE A 1 118 ? 23.625 -8.828 -2.383 1 96 118 PHE A O 1
ATOM 930 N N . TYR A 1 119 ? 21.75 -7.879 -1.877 1 94.88 119 TYR A N 1
ATOM 931 C CA . TYR A 1 119 ? 20.969 -8.969 -2.461 1 94.88 119 TYR A CA 1
ATOM 932 C C . TYR A 1 119 ? 21.234 -9.086 -3.957 1 94.88 119 TYR A C 1
ATOM 934 O O . TYR A 1 119 ? 21.469 -10.188 -4.469 1 94.88 119 TYR A O 1
ATOM 942 N N . PHE A 1 120 ? 21.219 -8.008 -4.582 1 95.44 120 PHE A N 1
ATOM 943 C CA . PHE A 1 120 ? 21.391 -8.055 -6.031 1 95.44 120 PHE A CA 1
ATOM 944 C C . PHE A 1 120 ? 22.828 -8.391 -6.395 1 95.44 120 PHE A C 1
ATOM 946 O O . PHE A 1 120 ? 23.078 -9.023 -7.422 1 95.44 120 PHE A O 1
ATOM 953 N N . CYS A 1 121 ? 23.781 -7.996 -5.559 1 95.12 121 CYS A N 1
ATOM 954 C CA . CYS A 1 121 ? 25.156 -8.414 -5.77 1 95.12 121 CYS A CA 1
ATOM 955 C C . CYS A 1 121 ? 25.312 -9.914 -5.59 1 95.12 121 CYS A C 1
ATOM 957 O O . CYS A 1 121 ? 26.047 -10.562 -6.336 1 95.12 121 CYS A O 1
ATOM 959 N N . TYR A 1 122 ? 24.641 -10.367 -4.621 1 92.69 122 TYR A N 1
ATOM 960 C CA . TYR A 1 122 ? 24.656 -11.812 -4.422 1 92.69 122 TYR A CA 1
ATOM 961 C C . TYR A 1 122 ? 24.062 -12.531 -5.633 1 92.69 122 TYR A C 1
ATOM 963 O O . TYR A 1 122 ? 24.594 -13.562 -6.066 1 92.69 122 TYR A O 1
ATOM 971 N N . ARG A 1 123 ? 23.016 -11.992 -6.109 1 90 123 ARG A N 1
ATOM 972 C CA . ARG A 1 123 ? 22.391 -12.562 -7.301 1 90 123 ARG A CA 1
ATOM 973 C C . ARG A 1 123 ? 23.359 -12.539 -8.484 1 90 123 ARG A C 1
ATOM 975 O O . ARG A 1 123 ? 23.438 -13.5 -9.25 1 90 123 ARG A O 1
ATOM 982 N N . LEU A 1 124 ? 24.031 -11.492 -8.602 1 93.75 124 LEU A N 1
ATOM 983 C CA . LEU A 1 124 ? 25.016 -11.383 -9.672 1 93.75 124 LEU A CA 1
ATOM 984 C C . LEU A 1 124 ? 26.141 -12.398 -9.484 1 93.75 124 LEU A C 1
ATOM 986 O O . LEU A 1 124 ? 26.594 -13.008 -10.453 1 93.75 124 LEU A O 1
ATOM 990 N N . TYR A 1 125 ? 26.531 -12.586 -8.297 1 93.31 125 TYR A N 1
ATOM 991 C CA . TYR A 1 125 ? 27.562 -13.578 -8.008 1 93.31 125 TYR A CA 1
ATOM 992 C C . TYR A 1 125 ? 27.078 -14.984 -8.344 1 93.31 125 TYR A C 1
ATOM 994 O O . TYR A 1 125 ? 27.844 -15.797 -8.875 1 93.31 125 TYR A O 1
ATOM 1002 N N . ALA A 1 126 ? 25.875 -15.266 -8.062 1 88.44 126 ALA A N 1
ATOM 1003 C CA . ALA A 1 126 ? 25.312 -16.578 -8.344 1 88.44 126 ALA A CA 1
ATOM 1004 C C . ALA A 1 126 ? 25.25 -16.844 -9.844 1 88.44 126 ALA A C 1
ATOM 1006 O O . ALA A 1 126 ? 25.391 -17.984 -10.289 1 88.44 126 ALA A O 1
ATOM 1007 N N . ILE A 1 127 ? 25.047 -15.836 -10.609 1 87.5 127 ILE A N 1
ATOM 1008 C CA . ILE A 1 127 ? 24.906 -15.969 -12.055 1 87.5 127 ILE A CA 1
ATOM 1009 C C . ILE A 1 127 ? 26.297 -16 -12.695 1 87.5 127 ILE A C 1
ATOM 1011 O O . ILE A 1 127 ? 26.562 -16.844 -13.562 1 87.5 127 ILE A O 1
ATOM 1015 N N . SER A 1 128 ? 27.172 -15.148 -12.289 1 90.06 128 SER A N 1
ATOM 1016 C CA . SER A 1 128 ? 28.484 -15.008 -12.93 1 90.06 128 SER A CA 1
ATOM 1017 C C . SER A 1 128 ? 29.5 -15.977 -12.32 1 90.06 128 SER A C 1
ATOM 1019 O O . SER A 1 128 ? 30.438 -16.391 -12.992 1 90.06 128 SER A O 1
ATOM 1021 N N . LYS A 1 129 ? 29.406 -16.25 -11.094 1 89.88 129 LYS A N 1
ATOM 1022 C CA . LYS A 1 129 ? 30.344 -17.047 -10.32 1 89.88 129 LYS A CA 1
ATOM 1023 C C . LYS A 1 129 ? 31.734 -16.406 -10.281 1 89.88 129 LYS A C 1
ATOM 1025 O O . LYS A 1 129 ? 32.75 -17.109 -10.188 1 89.88 129 LYS A O 1
ATOM 1030 N N . LEU A 1 130 ? 31.75 -15.141 -10.547 1 93.12 130 LEU A N 1
ATOM 1031 C CA . LEU A 1 130 ? 33 -14.398 -10.578 1 93.12 130 LEU A CA 1
ATOM 1032 C C . LEU A 1 130 ? 33 -13.305 -9.516 1 93.12 130 LEU A C 1
ATOM 1034 O O . LEU A 1 130 ? 32.344 -12.273 -9.68 1 93.12 130 LEU A O 1
ATOM 1038 N N . TRP A 1 131 ? 33.844 -13.422 -8.547 1 93.25 131 TRP A N 1
ATOM 1039 C CA . TRP A 1 131 ? 33.906 -12.477 -7.441 1 93.25 131 TRP A CA 1
ATOM 1040 C C . TRP A 1 131 ? 34.562 -11.172 -7.883 1 93.25 131 TRP A C 1
ATOM 1042 O O . TRP A 1 131 ? 34.25 -10.102 -7.355 1 93.25 131 TRP A O 1
ATOM 1052 N N . TRP A 1 132 ? 35.438 -11.266 -8.836 1 94.38 132 TRP A N 1
ATOM 1053 C CA . TRP A 1 132 ? 36.188 -10.078 -9.242 1 94.38 132 TRP A CA 1
ATOM 1054 C C . TRP A 1 132 ? 35.281 -9.094 -9.977 1 94.38 132 TRP A C 1
ATOM 1056 O O . TRP A 1 132 ? 35.625 -7.918 -10.109 1 94.38 132 TRP A O 1
ATOM 1066 N N . ILE A 1 133 ? 34.156 -9.492 -10.406 1 94.38 133 ILE A N 1
ATOM 1067 C CA . ILE A 1 133 ? 33.188 -8.617 -11.062 1 94.38 133 ILE A CA 1
ATOM 1068 C C . ILE A 1 133 ? 32.281 -7.977 -10.016 1 94.38 133 ILE A C 1
ATOM 1070 O O . ILE A 1 133 ? 31.969 -6.789 -10.102 1 94.38 133 ILE A O 1
ATOM 1074 N N . VAL A 1 134 ? 31.922 -8.719 -8.992 1 95.81 134 VAL A N 1
ATOM 1075 C CA . VAL A 1 134 ? 30.953 -8.297 -7.984 1 95.81 134 VAL A CA 1
ATOM 1076 C C . VAL A 1 134 ? 31.641 -7.383 -6.969 1 95.81 134 VAL A C 1
ATOM 1078 O O . VAL A 1 134 ? 31.047 -6.406 -6.504 1 95.81 134 VAL A O 1
ATOM 1081 N N . ALA A 1 135 ? 32.875 -7.566 -6.711 1 96.56 135 ALA A N 1
ATOM 1082 C CA . ALA A 1 135 ? 33.594 -6.895 -5.633 1 96.56 135 ALA A CA 1
ATOM 1083 C C . ALA A 1 135 ? 33.688 -5.391 -5.887 1 96.56 135 ALA A C 1
ATOM 1085 O O . ALA A 1 135 ? 33.375 -4.586 -5 1 96.56 135 ALA A O 1
ATOM 1086 N N . PRO A 1 136 ? 34.062 -5.004 -7.066 1 96.44 136 PRO A N 1
ATOM 1087 C CA . PRO A 1 136 ? 34.125 -3.559 -7.301 1 96.44 136 PRO A CA 1
ATOM 1088 C C . PRO A 1 136 ? 32.781 -2.867 -7.129 1 96.44 136 PRO A C 1
ATOM 1090 O O . PRO A 1 136 ? 32.719 -1.729 -6.656 1 96.44 136 PRO A O 1
ATOM 1093 N N . ILE A 1 137 ? 31.75 -3.475 -7.508 1 97.25 137 ILE A N 1
ATOM 1094 C CA . ILE A 1 137 ? 30.422 -2.893 -7.379 1 97.25 137 ILE A CA 1
ATOM 1095 C C . ILE A 1 137 ? 30.062 -2.775 -5.898 1 97.25 137 ILE A C 1
ATOM 1097 O O . ILE A 1 137 ? 29.531 -1.744 -5.461 1 97.25 137 ILE A O 1
ATOM 1101 N N . LEU A 1 138 ? 30.375 -3.781 -5.18 1 96.81 138 LEU A N 1
ATOM 1102 C CA . LEU A 1 138 ? 30.125 -3.775 -3.744 1 96.81 138 LEU A CA 1
ATOM 1103 C C . LEU A 1 138 ? 30.906 -2.666 -3.059 1 96.81 138 LEU A C 1
ATOM 1105 O O . LEU A 1 138 ? 30.406 -2.006 -2.15 1 96.81 138 LEU A O 1
ATOM 1109 N N . PHE A 1 139 ? 32.062 -2.482 -3.537 1 96.69 139 PHE A N 1
ATOM 1110 C CA . PHE A 1 139 ? 32.906 -1.438 -2.973 1 96.69 139 PHE A CA 1
ATOM 1111 C C . PHE A 1 139 ? 32.312 -0.058 -3.246 1 96.69 139 PHE A C 1
ATOM 1113 O O . PHE A 1 139 ? 32.375 0.827 -2.389 1 96.69 139 PHE A O 1
ATOM 1120 N N . LEU A 1 140 ? 31.812 0.131 -4.391 1 97.12 140 LEU A N 1
ATOM 1121 C CA . LEU A 1 140 ? 31.141 1.386 -4.707 1 97.12 140 LEU A CA 1
ATOM 1122 C C . LEU A 1 140 ? 30 1.657 -3.73 1 97.12 140 LEU A C 1
ATOM 1124 O O . LEU A 1 140 ? 29.875 2.77 -3.213 1 97.12 140 LEU A O 1
ATOM 1128 N N . TYR A 1 141 ? 29.234 0.628 -3.408 1 97.75 141 TYR A N 1
ATOM 1129 C CA . TYR A 1 141 ? 28.094 0.804 -2.506 1 97.75 141 TYR A CA 1
ATOM 1130 C C . TYR A 1 141 ? 28.562 1.08 -1.084 1 97.75 141 TYR A C 1
ATOM 1132 O O . TYR A 1 141 ? 27.938 1.85 -0.353 1 97.75 141 TYR A O 1
ATOM 1140 N N . LEU A 1 142 ? 29.672 0.524 -0.7 1 97.06 142 LEU A N 1
ATOM 1141 C CA . LEU A 1 142 ? 30.219 0.791 0.626 1 97.06 142 LEU A CA 1
ATOM 1142 C C . LEU A 1 142 ? 30.719 2.232 0.732 1 97.06 142 LEU A C 1
ATOM 1144 O O . LEU A 1 142 ? 30.562 2.865 1.779 1 97.06 142 LEU A O 1
ATOM 1148 N N . PHE A 1 143 ? 31.25 2.707 -0.338 1 96.44 143 PHE A N 1
ATOM 1149 C CA . PHE A 1 143 ? 31.641 4.105 -0.374 1 96.44 143 PHE A CA 1
ATOM 1150 C C . PHE A 1 143 ? 30.438 5.023 -0.278 1 96.44 143 PHE A C 1
ATOM 1152 O O . PHE A 1 143 ? 30.5 6.082 0.351 1 96.44 143 PHE A O 1
ATOM 1159 N N . ALA A 1 144 ? 29.391 4.625 -0.948 1 96.75 144 ALA A N 1
ATOM 1160 C CA . ALA A 1 144 ? 28.172 5.406 -0.879 1 96.75 144 ALA A CA 1
ATOM 1161 C C . ALA A 1 144 ? 27.672 5.516 0.559 1 96.75 144 ALA A C 1
ATOM 1163 O O . ALA A 1 144 ? 27.234 6.586 0.99 1 96.75 144 ALA A O 1
ATOM 1164 N N . VAL A 1 145 ? 27.781 4.48 1.343 1 96.19 145 VAL A N 1
ATOM 1165 C CA . VAL A 1 145 ? 27.375 4.496 2.744 1 96.19 145 VAL A CA 1
ATOM 1166 C C . VAL A 1 145 ? 28.328 5.355 3.555 1 96.19 145 VAL A C 1
ATOM 1168 O O . VAL A 1 145 ? 27.922 6.062 4.48 1 96.19 145 VAL A O 1
ATOM 1171 N N . GLY A 1 146 ? 29.594 5.262 3.207 1 95.69 146 GLY A N 1
ATOM 1172 C CA . GLY A 1 146 ? 30.562 6.129 3.846 1 95.69 146 GLY A CA 1
ATOM 1173 C C . GLY A 1 146 ? 30.266 7.602 3.666 1 95.69 146 GLY A C 1
ATOM 1174 O O . GLY A 1 146 ? 30.422 8.398 4.594 1 95.69 146 GLY A O 1
ATOM 1175 N N . SER A 1 147 ? 29.812 7.969 2.488 1 95.38 147 SER A N 1
ATOM 1176 C CA . SER A 1 147 ? 29.453 9.359 2.213 1 95.38 147 SER A CA 1
ATOM 1177 C C . SER A 1 147 ? 28.266 9.805 3.064 1 95.38 147 SER A C 1
ATOM 1179 O O . SER A 1 147 ? 28.203 10.953 3.512 1 95.38 147 SER A O 1
ATOM 1181 N N . VAL A 1 148 ? 27.344 8.922 3.275 1 94.19 148 VAL A N 1
ATOM 1182 C CA . VAL A 1 148 ? 26.188 9.234 4.117 1 94.19 148 VAL A CA 1
ATOM 1183 C C . VAL A 1 148 ? 26.641 9.406 5.566 1 94.19 148 VAL A C 1
ATOM 1185 O O . VAL A 1 148 ? 26.141 10.281 6.277 1 94.19 148 VAL A O 1
ATOM 1188 N N . ALA A 1 149 ? 27.562 8.594 6.008 1 92.88 149 ALA A N 1
ATOM 1189 C CA . ALA A 1 149 ? 28.109 8.742 7.355 1 92.88 149 ALA A CA 1
ATOM 1190 C C . ALA A 1 149 ? 28.734 10.125 7.543 1 92.88 149 ALA A C 1
ATOM 1192 O O . ALA A 1 149 ? 28.562 10.75 8.594 1 92.88 149 ALA A O 1
ATOM 1193 N N . ALA A 1 150 ? 29.391 10.57 6.551 1 91.94 150 ALA A N 1
ATOM 1194 C CA . ALA A 1 150 ? 29.984 11.906 6.59 1 91.94 150 ALA A CA 1
ATOM 1195 C C . ALA A 1 150 ? 28.891 12.977 6.629 1 91.94 150 ALA A C 1
ATOM 1197 O O . ALA A 1 150 ? 28.984 13.945 7.387 1 91.94 150 ALA A O 1
ATOM 1198 N N . ALA A 1 151 ? 27.891 12.805 5.812 1 89 151 ALA A N 1
ATOM 1199 C CA . ALA A 1 151 ? 26.766 13.75 5.789 1 89 151 ALA A CA 1
ATOM 1200 C C . ALA A 1 151 ? 26.094 13.836 7.156 1 89 151 ALA A C 1
ATOM 1202 O O . ALA A 1 151 ? 25.75 14.922 7.617 1 89 151 ALA A O 1
ATOM 1203 N N . ILE A 1 152 ? 25.922 12.672 7.801 1 88.06 152 ILE A N 1
ATOM 1204 C CA . ILE A 1 152 ? 25.281 12.625 9.109 1 88.06 152 ILE A CA 1
ATOM 1205 C C . ILE A 1 152 ? 26.125 13.375 10.133 1 88.06 152 ILE A C 1
ATOM 1207 O O . ILE A 1 152 ? 25.609 14.055 11.016 1 88.06 152 ILE A O 1
ATOM 1211 N N . HIS A 1 153 ? 27.422 13.242 10 1 86.25 153 HIS A N 1
ATOM 1212 C CA . HIS A 1 153 ? 28.328 13.977 10.875 1 86.25 153 HIS A CA 1
ATOM 1213 C C . HIS A 1 153 ? 28.125 15.484 10.742 1 86.25 153 HIS A C 1
ATOM 1215 O O . HIS A 1 153 ? 28.078 16.203 11.742 1 86.25 153 HIS A O 1
ATOM 1221 N N . TYR A 1 154 ? 27.938 15.969 9.562 1 83 154 TYR A N 1
ATOM 1222 C CA . TYR A 1 154 ? 27.734 17.391 9.328 1 83 154 TYR A CA 1
ATOM 1223 C C . TYR A 1 154 ? 26.359 17.844 9.789 1 83 154 TYR A C 1
ATOM 1225 O O . TYR A 1 154 ? 26.188 18.969 10.281 1 83 154 TYR A O 1
ATOM 1233 N N . ILE A 1 155 ? 25.375 16.984 9.625 1 79.19 155 ILE A N 1
ATOM 1234 C CA . ILE A 1 155 ? 24.047 17.297 10.109 1 79.19 155 ILE A CA 1
ATOM 1235 C C . ILE A 1 155 ? 24.078 17.422 11.633 1 79.19 155 ILE A C 1
ATOM 1237 O O . ILE A 1 155 ? 23.438 18.328 12.195 1 79.19 155 ILE A O 1
ATOM 1241 N N . SER A 1 156 ? 24.797 16.609 12.359 1 78.56 156 SER A N 1
ATOM 1242 C CA . SER A 1 156 ? 24.859 16.578 13.812 1 78.56 156 SER A CA 1
ATOM 1243 C C . SER A 1 156 ? 25.578 17.797 14.367 1 78.56 156 SER A C 1
ATOM 1245 O O . SER A 1 156 ? 25.281 18.25 15.477 1 78.56 156 SER A O 1
ATOM 1247 N N . ASN A 1 157 ? 26.391 18.344 13.656 1 73.88 157 ASN A N 1
ATOM 1248 C CA . ASN A 1 157 ? 27.156 19.469 14.148 1 73.88 157 ASN A CA 1
ATOM 1249 C C . ASN A 1 157 ? 26.609 20.797 13.617 1 73.88 157 ASN A C 1
ATOM 1251 O O . ASN A 1 157 ? 27.281 21.828 13.727 1 73.88 157 ASN A O 1
ATOM 1255 N N . SER A 1 158 ? 25.344 20.719 13.289 1 65.06 158 SER A N 1
ATOM 1256 C CA . SER A 1 158 ? 24.625 21.906 12.82 1 65.06 158 SER A CA 1
ATOM 1257 C C . SER A 1 158 ? 25.484 22.734 11.867 1 65.06 158 SER A C 1
ATOM 1259 O O . SER A 1 158 ? 25.469 23.953 11.922 1 65.06 158 SER A O 1
ATOM 1261 N N . GLN A 1 159 ? 26.406 21.969 11.367 1 58.56 159 GLN A N 1
ATOM 1262 C CA . GLN A 1 159 ? 27.266 22.734 10.469 1 58.56 159 GLN A CA 1
ATOM 1263 C C . GLN A 1 159 ? 26.562 23.078 9.172 1 58.56 159 GLN A C 1
ATOM 1265 O O . GLN A 1 159 ? 25.562 22.422 8.812 1 58.56 159 GLN A O 1
ATOM 1270 N N . GLU A 1 160 ? 27.047 24.125 8.453 1 57.72 160 GLU A N 1
ATOM 1271 C CA . GLU A 1 160 ? 26.5 24.812 7.285 1 57.72 160 GLU A CA 1
ATOM 1272 C C . GLU A 1 160 ? 26.141 23.812 6.184 1 57.72 160 GLU A C 1
ATOM 1274 O O . GLU A 1 160 ? 26.828 22.812 6.004 1 57.72 160 GLU A O 1
ATOM 1279 N N . SER A 1 161 ? 24.875 23.984 5.586 1 62.31 161 SER A N 1
ATOM 1280 C CA . SER A 1 161 ? 24.234 23.328 4.445 1 62.31 161 SER A CA 1
ATOM 1281 C C . SER A 1 161 ? 25.219 23.141 3.297 1 62.31 161 SER A C 1
ATOM 1283 O O . SER A 1 161 ? 25.172 22.125 2.602 1 62.31 161 SER A O 1
ATOM 1285 N N . ASP A 1 162 ? 26.359 23.922 3.385 1 68.25 162 ASP A N 1
ATOM 1286 C CA . ASP A 1 162 ? 27.203 23.906 2.195 1 68.25 162 ASP A CA 1
ATOM 1287 C C . ASP A 1 162 ? 28.094 22.672 2.162 1 68.25 162 ASP A C 1
ATOM 1289 O O . ASP A 1 162 ? 28.469 22.203 1.088 1 68.25 162 ASP A O 1
ATOM 1293 N N . ASN A 1 163 ? 28.375 22.125 3.307 1 78.44 163 ASN A N 1
ATOM 1294 C CA . ASN A 1 163 ? 29.219 20.938 3.348 1 78.44 163 ASN A CA 1
ATOM 1295 C C . ASN A 1 163 ? 28.391 19.672 3.211 1 78.44 163 ASN A C 1
ATOM 1297 O O . ASN A 1 163 ? 28.922 18.594 2.918 1 78.44 163 ASN A O 1
ATOM 1301 N N . LEU A 1 164 ? 27.203 19.766 3.314 1 82.44 164 LEU A N 1
ATOM 1302 C CA . LEU A 1 164 ? 26.328 18.609 3.262 1 82.44 164 LEU A CA 1
ATOM 1303 C C . LEU A 1 164 ? 26.047 18.203 1.817 1 82.44 164 LEU A C 1
ATOM 1305 O O . LEU A 1 164 ? 26.031 17.016 1.496 1 82.44 164 LEU A O 1
ATOM 1309 N N . ALA A 1 165 ? 26 19.141 0.927 1 84.94 165 ALA A N 1
ATOM 1310 C CA . ALA A 1 165 ? 25.562 18.922 -0.45 1 84.94 165 ALA A CA 1
ATOM 1311 C C . ALA A 1 165 ? 26.547 18.016 -1.196 1 84.94 165 ALA A C 1
ATOM 1313 O O . ALA A 1 165 ? 26.125 17.062 -1.875 1 84.94 165 ALA A O 1
ATOM 1314 N N . PRO A 1 166 ? 27.875 18.219 -0.994 1 89.38 166 PRO A N 1
ATOM 1315 C CA . PRO A 1 166 ? 28.797 17.359 -1.72 1 89.38 166 PRO A CA 1
ATOM 1316 C C . PRO A 1 166 ? 28.734 15.898 -1.266 1 89.38 166 PRO A C 1
ATOM 1318 O O . PRO A 1 166 ? 28.859 14.984 -2.084 1 89.38 166 PRO A O 1
ATOM 1321 N N . TRP A 1 167 ? 28.547 15.664 -0.047 1 91.44 167 TRP A N 1
ATOM 1322 C CA . TRP A 1 167 ? 28.484 14.297 0.465 1 91.44 167 TRP A CA 1
ATOM 1323 C C . TRP A 1 167 ? 27.203 13.602 0.044 1 91.44 167 TRP A C 1
ATOM 1325 O O . TRP A 1 167 ? 27.203 12.43 -0.323 1 91.44 167 TRP A O 1
ATOM 1335 N N . LEU A 1 168 ? 26.141 14.344 0.061 1 90.56 168 LEU A N 1
ATOM 1336 C CA . LEU A 1 168 ? 24.891 13.773 -0.404 1 90.56 168 LEU A CA 1
ATOM 1337 C C . LEU A 1 168 ? 24.922 13.516 -1.907 1 90.56 168 LEU A C 1
ATOM 1339 O O . LEU A 1 168 ? 24.406 12.5 -2.381 1 90.56 168 LEU A O 1
ATOM 1343 N N . SER A 1 169 ? 25.578 14.438 -2.58 1 93.31 169 SER A N 1
ATOM 1344 C CA . SER A 1 169 ? 25.734 14.25 -4.02 1 93.31 169 SER A CA 1
ATOM 1345 C C . SER A 1 169 ? 26.578 13.023 -4.336 1 93.31 169 SER A C 1
ATOM 1347 O O . SER A 1 169 ? 26.281 12.281 -5.27 1 93.31 169 SER A O 1
ATOM 1349 N N . ALA A 1 170 ? 27.562 12.867 -3.58 1 95.25 170 ALA A N 1
ATOM 1350 C CA . ALA A 1 170 ? 28.422 11.688 -3.754 1 95.25 170 ALA A CA 1
ATOM 1351 C C . ALA A 1 170 ? 27.625 10.406 -3.516 1 95.25 170 ALA A C 1
ATOM 1353 O O . ALA A 1 170 ? 27.75 9.445 -4.277 1 95.25 170 ALA A O 1
ATOM 1354 N N . HIS A 1 171 ? 26.812 10.367 -2.527 1 96.06 171 HIS A N 1
ATOM 1355 C CA . HIS A 1 171 ? 26.016 9.188 -2.234 1 96.06 171 HIS A CA 1
ATOM 1356 C C . HIS A 1 171 ? 25.078 8.852 -3.396 1 96.06 171 HIS A C 1
ATOM 1358 O O . HIS A 1 171 ? 25.125 7.746 -3.934 1 96.06 171 HIS A O 1
ATOM 1364 N N . TYR A 1 172 ? 24.312 9.797 -3.832 1 96.5 172 TYR A N 1
ATOM 1365 C CA . TYR A 1 172 ? 23.328 9.539 -4.871 1 96.5 172 TYR A CA 1
ATOM 1366 C C . TYR A 1 172 ? 24 9.258 -6.211 1 96.5 172 TYR A C 1
ATOM 1368 O O . TYR A 1 172 ? 23.531 8.43 -6.992 1 96.5 172 TYR A O 1
ATOM 1376 N N . GLY A 1 173 ? 25.125 9.938 -6.43 1 96.75 173 GLY A N 1
ATOM 1377 C CA . GLY A 1 173 ? 25.859 9.68 -7.656 1 96.75 173 GLY A CA 1
ATOM 1378 C C . GLY A 1 173 ? 26.422 8.273 -7.727 1 96.75 173 GLY A C 1
ATOM 1379 O O . GLY A 1 173 ? 26.312 7.605 -8.758 1 96.75 173 GLY A O 1
ATOM 1380 N N . ILE A 1 174 ? 26.984 7.84 -6.664 1 97.31 174 ILE A N 1
ATOM 1381 C CA . ILE A 1 174 ? 27.594 6.516 -6.609 1 97.31 174 ILE A CA 1
ATOM 1382 C C . ILE A 1 174 ? 26.5 5.441 -6.676 1 97.31 174 ILE A C 1
ATOM 1384 O O . ILE A 1 174 ? 26.656 4.438 -7.375 1 97.31 174 ILE A O 1
ATOM 1388 N N . VAL A 1 175 ? 25.453 5.637 -5.93 1 97.44 175 VAL A N 1
ATOM 1389 C CA . VAL A 1 175 ? 24.375 4.656 -5.918 1 97.44 175 VAL A CA 1
ATOM 1390 C C . VAL A 1 175 ? 23.781 4.527 -7.316 1 97.44 175 VAL A C 1
ATOM 1392 O O . VAL A 1 175 ? 23.516 3.418 -7.789 1 97.44 175 VAL A O 1
ATOM 1395 N N . PHE A 1 176 ? 23.609 5.668 -7.973 1 97.69 176 PHE A N 1
ATOM 1396 C CA . PHE A 1 176 ? 23.078 5.641 -9.328 1 97.69 176 PHE A CA 1
ATOM 1397 C C . PHE A 1 176 ? 24.016 4.879 -10.258 1 97.69 176 PHE A C 1
ATOM 1399 O O . PHE A 1 176 ? 23.594 3.971 -10.977 1 97.69 176 PHE A O 1
ATOM 1406 N N . ALA A 1 177 ? 25.219 5.258 -10.25 1 97.31 177 ALA A N 1
ATOM 1407 C CA . ALA A 1 177 ? 26.219 4.598 -11.102 1 97.31 177 ALA A CA 1
ATOM 1408 C C . ALA A 1 177 ? 26.312 3.109 -10.781 1 97.31 177 ALA A C 1
ATOM 1410 O O . ALA A 1 177 ? 26.375 2.275 -11.688 1 97.31 177 ALA A O 1
ATOM 1411 N N . GLY A 1 178 ? 26.344 2.807 -9.523 1 97.56 178 GLY A N 1
ATOM 1412 C CA . GLY A 1 178 ? 26.391 1.417 -9.094 1 97.56 178 GLY A CA 1
ATOM 1413 C C . GLY A 1 178 ? 25.203 0.604 -9.57 1 97.56 178 GLY A C 1
ATOM 1414 O O . GLY A 1 178 ? 25.359 -0.531 -10.023 1 97.56 178 GLY A O 1
ATOM 1415 N N . ASP A 1 179 ? 24.016 1.159 -9.477 1 97.69 179 ASP A N 1
ATOM 1416 C CA . ASP A 1 179 ? 22.797 0.461 -9.898 1 97.69 179 ASP A CA 1
ATOM 1417 C C . ASP A 1 179 ? 22.828 0.194 -11.406 1 97.69 179 ASP A C 1
ATOM 1419 O O . ASP A 1 179 ? 22.438 -0.888 -11.852 1 97.69 179 ASP A O 1
ATOM 1423 N N . VAL A 1 180 ? 23.297 1.161 -12.125 1 97.19 180 VAL A N 1
ATOM 1424 C CA . VAL A 1 180 ? 23.375 1.005 -13.57 1 97.19 180 VAL A CA 1
ATOM 1425 C C . VAL A 1 180 ? 24.391 -0.08 -13.922 1 97.19 180 VAL A C 1
ATOM 1427 O O . VAL A 1 180 ? 24.109 -0.952 -14.75 1 97.19 180 VAL A O 1
ATOM 1430 N N . LEU A 1 181 ? 25.453 -0.044 -13.281 1 97.44 181 LEU A N 1
ATOM 1431 C CA . LEU A 1 181 ? 26.5 -1.041 -13.508 1 97.44 181 LEU A CA 1
ATOM 1432 C C . LEU A 1 181 ? 26.016 -2.43 -13.109 1 97.44 181 LEU A C 1
ATOM 1434 O O . LEU A 1 181 ? 26.234 -3.404 -13.828 1 97.44 181 LEU A O 1
ATOM 1438 N N . LEU A 1 182 ? 25.391 -2.521 -11.984 1 97.81 182 LEU A N 1
ATOM 1439 C CA . LEU A 1 182 ? 24.891 -3.797 -11.477 1 97.81 182 LEU A CA 1
ATOM 1440 C C . LEU A 1 182 ? 23.844 -4.391 -12.414 1 97.81 182 LEU A C 1
ATOM 1442 O O . LEU A 1 182 ? 23.922 -5.566 -12.773 1 97.81 182 LEU A O 1
ATOM 1446 N N . ALA A 1 183 ? 22.922 -3.553 -12.812 1 97.19 183 ALA A N 1
ATOM 1447 C CA . ALA A 1 183 ? 21.875 -4.02 -13.719 1 97.19 183 ALA A CA 1
ATOM 1448 C C . ALA A 1 183 ? 22.469 -4.418 -15.07 1 97.19 183 ALA A C 1
ATOM 1450 O O . ALA A 1 183 ? 22.125 -5.473 -15.609 1 97.19 183 ALA A O 1
ATOM 1451 N N . GLY A 1 184 ? 23.391 -3.619 -15.57 1 96.94 184 GLY A N 1
ATOM 1452 C CA . GLY A 1 184 ? 24.016 -3.912 -16.859 1 96.94 184 GLY A CA 1
ATOM 1453 C C . GLY A 1 184 ? 24.844 -5.18 -16.844 1 96.94 184 GLY A C 1
ATOM 1454 O O . GLY A 1 184 ? 24.781 -5.984 -17.766 1 96.94 184 GLY A O 1
ATOM 1455 N N . THR A 1 185 ? 25.594 -5.371 -15.867 1 96.75 185 THR A N 1
ATOM 1456 C CA . THR A 1 185 ? 26.438 -6.547 -15.742 1 96.75 185 THR A CA 1
ATOM 1457 C C . THR A 1 185 ? 25.594 -7.809 -15.555 1 96.75 185 THR A C 1
ATOM 1459 O O . THR A 1 185 ? 25.906 -8.852 -16.141 1 96.75 185 THR A O 1
ATOM 1462 N N . THR A 1 186 ? 24.562 -7.715 -14.711 1 95.5 186 THR A N 1
ATOM 1463 C CA . THR A 1 186 ? 23.672 -8.859 -14.523 1 95.5 186 THR A CA 1
ATOM 1464 C C . THR A 1 186 ? 23.016 -9.266 -15.844 1 95.5 186 THR A C 1
ATOM 1466 O O . THR A 1 186 ? 22.984 -10.445 -16.188 1 95.5 186 THR A O 1
ATOM 1469 N N . ALA A 1 187 ? 22.547 -8.234 -16.531 1 94.88 187 ALA A N 1
ATOM 1470 C CA . ALA A 1 187 ? 21.922 -8.508 -17.828 1 94.88 187 ALA A CA 1
ATOM 1471 C C . ALA A 1 187 ? 22.938 -9.141 -18.797 1 94.88 187 ALA A C 1
ATOM 1473 O O . ALA A 1 187 ? 22.594 -10.07 -19.531 1 94.88 187 ALA A O 1
ATOM 1474 N N . TYR A 1 188 ? 24.125 -8.688 -18.75 1 94.5 188 TYR A N 1
ATOM 1475 C CA . TYR A 1 188 ? 25.188 -9.195 -19.609 1 94.5 188 TYR A CA 1
ATOM 1476 C C . TYR A 1 188 ? 25.453 -10.672 -19.344 1 94.5 188 TYR A C 1
ATOM 1478 O O . TYR A 1 188 ? 25.5 -11.484 -20.266 1 94.5 188 TYR A O 1
ATOM 1486 N N . PHE A 1 189 ? 25.547 -11.102 -18.172 1 92.5 189 PHE A N 1
ATOM 1487 C CA . PHE A 1 189 ? 25.875 -12.477 -17.828 1 92.5 189 PHE A CA 1
ATOM 1488 C C . PHE A 1 189 ? 24.672 -13.383 -18.047 1 92.5 189 PHE A C 1
ATOM 1490 O O . PHE A 1 189 ? 24.828 -14.562 -18.375 1 92.5 189 PHE A O 1
ATOM 1497 N N . LEU A 1 190 ? 23.516 -12.836 -17.875 1 90.5 190 LEU A N 1
ATOM 1498 C CA . LEU A 1 190 ? 22.328 -13.609 -18.203 1 90.5 190 LEU A CA 1
ATOM 1499 C C . LEU A 1 190 ? 22.281 -13.906 -19.703 1 90.5 190 LEU A C 1
ATOM 1501 O O . LEU A 1 190 ? 21.984 -15.039 -20.109 1 90.5 190 LEU A O 1
ATOM 1505 N N . LEU A 1 191 ? 22.641 -12.906 -20.5 1 91.25 191 LEU A N 1
ATOM 1506 C CA . LEU A 1 191 ? 22.594 -13.07 -21.953 1 91.25 191 LEU A CA 1
ATOM 1507 C C . LEU A 1 191 ? 23.703 -13.992 -22.422 1 91.25 191 LEU A C 1
ATOM 1509 O O . LEU A 1 191 ? 23.547 -14.703 -23.422 1 91.25 191 LEU A O 1
ATOM 1513 N N . LYS A 1 192 ? 24.688 -14.031 -21.719 1 89.31 192 LYS A N 1
ATOM 1514 C CA . LYS A 1 192 ? 25.812 -14.898 -22.047 1 89.31 192 LYS A CA 1
ATOM 1515 C C . LYS A 1 192 ? 25.453 -16.375 -21.828 1 89.31 192 LYS A C 1
ATOM 1517 O O . LYS A 1 192 ? 25.984 -17.25 -22.5 1 89.31 192 LYS A O 1
ATOM 1522 N N . THR A 1 193 ? 24.547 -16.641 -20.953 1 82.62 193 THR A N 1
ATOM 1523 C CA . THR A 1 193 ? 24.141 -18.016 -20.672 1 82.62 193 THR A CA 1
ATOM 1524 C C . THR A 1 193 ? 23.188 -18.531 -21.75 1 82.62 193 THR A C 1
ATOM 1526 O O . THR A 1 193 ? 22.938 -19.734 -21.844 1 82.62 193 THR A O 1
ATOM 1529 N N . LYS A 1 194 ? 22.734 -17.609 -22.609 1 81.19 194 LYS A N 1
ATOM 1530 C CA . LYS A 1 194 ? 21.781 -17.953 -23.656 1 81.19 194 LYS A CA 1
ATOM 1531 C C . LYS A 1 194 ? 22.422 -18.859 -24.719 1 81.19 194 LYS A C 1
ATOM 1533 O O . LYS A 1 194 ? 21.719 -19.609 -25.406 1 81.19 194 LYS A O 1
ATOM 1538 N N . LYS A 1 195 ? 23.594 -19 -24.641 1 74 195 LYS A N 1
ATOM 1539 C CA . LYS A 1 195 ? 24.25 -19.781 -25.688 1 74 195 LYS A CA 1
ATOM 1540 C C . LYS A 1 195 ? 24.094 -21.281 -25.422 1 74 195 LYS A C 1
ATOM 1542 O O . LYS A 1 195 ? 24.375 -21.766 -24.328 1 74 195 LYS A O 1
ATOM 1547 N N . ASN A 1 196 ? 23.422 -22.016 -26.234 1 70.88 196 ASN A N 1
ATOM 1548 C CA . ASN A 1 196 ? 23.328 -23.469 -26.297 1 70.88 196 ASN A CA 1
ATOM 1549 C C . ASN A 1 196 ? 22.266 -24 -25.344 1 70.88 196 ASN A C 1
ATOM 1551 O O . ASN A 1 196 ? 22.5 -25 -24.656 1 70.88 196 ASN A O 1
ATOM 1555 N N . VAL A 1 197 ? 21.312 -23.062 -25.047 1 74.62 197 VAL A N 1
ATOM 1556 C CA . VAL A 1 197 ? 20.297 -23.562 -24.125 1 74.62 197 VAL A CA 1
ATOM 1557 C C . VAL A 1 197 ? 18.984 -23.781 -24.859 1 74.62 197 VAL A C 1
ATOM 1559 O O . VAL A 1 197 ? 18.844 -23.328 -26 1 74.62 197 VAL A O 1
ATOM 1562 N N . LEU A 1 198 ? 18.047 -24.531 -24.344 1 76.88 198 LEU A N 1
ATOM 1563 C CA . LEU A 1 198 ? 16.734 -24.844 -24.891 1 76.88 198 LEU A CA 1
ATOM 1564 C C . LEU A 1 198 ? 15.906 -23.562 -25.078 1 76.88 198 LEU A C 1
ATOM 1566 O O . LEU A 1 198 ? 16.094 -22.594 -24.344 1 76.88 198 LEU A O 1
ATOM 1570 N N . PRO A 1 199 ? 15.156 -23.578 -26.109 1 75.56 199 PRO A N 1
ATOM 1571 C CA . PRO A 1 199 ? 14.328 -22.406 -26.375 1 75.56 199 PRO A CA 1
ATOM 1572 C C . PRO A 1 199 ? 13.531 -21.969 -25.141 1 75.56 199 PRO A C 1
ATOM 1574 O O . PRO A 1 199 ? 13.328 -20.766 -24.938 1 75.56 199 PRO A O 1
ATOM 1577 N N . GLN A 1 200 ? 13.07 -22.906 -24.344 1 77.44 200 GLN A N 1
ATOM 1578 C CA . GLN A 1 200 ? 12.336 -22.562 -23.125 1 77.44 200 GLN A CA 1
ATOM 1579 C C . GLN A 1 200 ? 13.203 -21.766 -22.156 1 77.44 200 GLN A C 1
ATOM 1581 O O . GLN A 1 200 ? 12.727 -20.844 -21.516 1 77.44 200 GLN A O 1
ATOM 1586 N N . THR A 1 201 ? 14.422 -22.172 -22.25 1 78.31 201 THR A N 1
ATOM 1587 C CA . THR A 1 201 ? 15.367 -21.484 -21.359 1 78.31 201 THR A CA 1
ATOM 1588 C C . THR A 1 201 ? 15.695 -20.094 -21.891 1 78.31 201 THR A C 1
ATOM 1590 O O . THR A 1 201 ? 15.938 -19.172 -21.109 1 78.31 201 THR A O 1
ATOM 1593 N N . VAL A 1 202 ? 15.609 -20.016 -23.188 1 83.69 202 VAL A N 1
ATOM 1594 C CA . VAL A 1 202 ? 15.859 -18.719 -23.797 1 83.69 202 VAL A CA 1
ATOM 1595 C C . VAL A 1 202 ? 14.75 -17.75 -23.406 1 83.69 202 VAL A C 1
ATOM 1597 O O . VAL A 1 202 ? 15.016 -16.578 -23.109 1 83.69 202 VAL A O 1
ATOM 1600 N N . GLY A 1 203 ? 13.492 -18.203 -23.391 1 83.81 203 GLY A N 1
ATOM 1601 C CA . GLY A 1 203 ? 12.367 -17.391 -22.953 1 83.81 203 GLY A CA 1
ATOM 1602 C C . GLY A 1 203 ? 12.492 -16.938 -21.516 1 83.81 203 GLY A C 1
ATOM 1603 O O . GLY A 1 203 ? 12.211 -15.773 -21.203 1 83.81 203 GLY A O 1
ATOM 1604 N N . MET A 1 204 ? 12.961 -17.797 -20.734 1 85.81 204 MET A N 1
ATOM 1605 C CA . MET A 1 204 ? 13.141 -17.484 -19.312 1 85.81 204 MET A CA 1
ATOM 1606 C C . MET A 1 204 ? 14.25 -16.453 -19.125 1 85.81 204 MET A C 1
ATOM 1608 O O . MET A 1 204 ? 14.109 -15.531 -18.328 1 85.81 204 MET A O 1
ATOM 1612 N N . ILE A 1 205 ? 15.328 -16.609 -19.875 1 87.44 205 ILE A N 1
ATOM 1613 C CA . ILE A 1 205 ? 16.453 -15.695 -19.781 1 87.44 205 ILE A CA 1
ATOM 1614 C C . ILE A 1 205 ? 16.016 -14.297 -20.203 1 87.44 205 ILE A C 1
ATOM 1616 O O . ILE A 1 205 ? 16.344 -13.305 -19.547 1 87.44 205 ILE A O 1
ATOM 1620 N N . ASN A 1 206 ? 15.258 -14.188 -21.234 1 89.38 206 ASN A N 1
ATOM 1621 C CA . ASN A 1 206 ? 14.773 -12.891 -21.703 1 89.38 206 ASN A CA 1
ATOM 1622 C C . ASN A 1 206 ? 13.844 -12.234 -20.672 1 89.38 206 ASN A C 1
ATOM 1624 O O . ASN A 1 206 ? 13.891 -11.023 -20.484 1 89.38 206 ASN A O 1
ATOM 1628 N N . ALA A 1 207 ? 13.094 -13.047 -20.047 1 89 207 ALA A N 1
ATOM 1629 C CA . ALA A 1 207 ? 12.211 -12.531 -19 1 89 207 ALA A CA 1
ATOM 1630 C C . ALA A 1 207 ? 13.008 -12.008 -17.812 1 89 207 ALA A C 1
ATOM 1632 O O . ALA A 1 207 ? 12.664 -10.977 -17.234 1 89 207 ALA A O 1
ATOM 1633 N N . LEU A 1 208 ? 14.07 -12.641 -17.594 1 90.06 208 LEU A N 1
ATOM 1634 C CA . LEU A 1 208 ? 14.906 -12.242 -16.469 1 90.06 208 LEU A CA 1
ATOM 1635 C C . LEU A 1 208 ? 15.672 -10.961 -16.781 1 90.06 208 LEU A C 1
ATOM 1637 O O . LEU A 1 208 ? 15.867 -10.117 -15.914 1 90.06 208 LEU A O 1
ATOM 1641 N N . VAL A 1 209 ? 16.094 -10.867 -17.953 1 92.31 209 VAL A N 1
ATOM 1642 C CA . VAL A 1 209 ? 16.797 -9.656 -18.391 1 92.31 209 VAL A CA 1
ATOM 1643 C C . VAL A 1 209 ? 15.844 -8.461 -18.297 1 92.31 209 VAL A C 1
ATOM 1645 O O . VAL A 1 209 ? 16.203 -7.414 -17.766 1 92.31 209 VAL A O 1
ATOM 1648 N N . ARG A 1 210 ? 14.695 -8.656 -18.766 1 92.88 210 ARG A N 1
ATOM 1649 C CA . ARG A 1 210 ? 13.703 -7.594 -18.688 1 92.88 210 ARG A CA 1
ATOM 1650 C C . ARG A 1 210 ? 13.383 -7.242 -17.234 1 92.88 210 ARG A C 1
ATOM 1652 O O . ARG A 1 210 ? 13.281 -6.062 -16.891 1 92.88 210 ARG A O 1
ATOM 1659 N N . LEU A 1 211 ? 13.227 -8.234 -16.453 1 92 211 LEU A N 1
ATOM 1660 C CA . LEU A 1 211 ? 12.938 -8.031 -15.039 1 92 211 LEU A CA 1
ATOM 1661 C C . LEU A 1 211 ? 14.062 -7.266 -14.359 1 92 211 LEU A C 1
ATOM 1663 O O . LEU A 1 211 ? 13.812 -6.422 -13.5 1 92 211 LEU A O 1
ATOM 1667 N N . THR A 1 212 ? 15.281 -7.543 -14.703 1 93.44 212 THR A N 1
ATOM 1668 C CA . THR A 1 212 ? 16.438 -6.883 -14.125 1 93.44 212 THR A CA 1
ATOM 1669 C C . THR A 1 212 ? 16.391 -5.379 -14.383 1 93.44 212 THR A C 1
ATOM 1671 O O . THR A 1 212 ? 16.578 -4.578 -13.461 1 93.44 212 THR A O 1
ATOM 1674 N N . PHE A 1 213 ? 16.047 -5.008 -15.539 1 94 213 PHE A N 1
ATOM 1675 C CA . PHE A 1 213 ? 15.984 -3.59 -15.883 1 94 213 PHE A CA 1
ATOM 1676 C C . PHE A 1 213 ? 14.75 -2.939 -15.273 1 94 213 PHE A C 1
ATOM 1678 O O . PHE A 1 213 ? 14.805 -1.8 -14.812 1 94 213 PHE A O 1
ATOM 1685 N N . GLN A 1 214 ? 13.664 -3.66 -15.273 1 92.5 214 GLN A N 1
ATOM 1686 C CA . GLN A 1 214 ? 12.422 -3.131 -14.711 1 92.5 214 GLN A CA 1
ATOM 1687 C C . GLN A 1 214 ? 12.555 -2.883 -13.211 1 92.5 214 GLN A C 1
ATOM 1689 O O . GLN A 1 214 ? 11.984 -1.929 -12.68 1 92.5 214 GLN A O 1
ATOM 1694 N N . THR A 1 215 ? 13.25 -3.697 -12.586 1 92.69 215 THR A N 1
ATOM 1695 C CA . THR A 1 215 ? 13.375 -3.578 -11.133 1 92.69 215 THR A CA 1
ATOM 1696 C C . THR A 1 215 ? 14.461 -2.578 -10.766 1 92.69 215 THR A C 1
ATOM 1698 O O . THR A 1 215 ? 14.398 -1.942 -9.711 1 92.69 215 THR A O 1
ATOM 1701 N N . ALA A 1 216 ? 15.477 -2.379 -11.617 1 95.56 216 ALA A N 1
ATOM 1702 C CA . ALA A 1 216 ? 16.578 -1.479 -11.305 1 95.56 216 ALA A CA 1
ATOM 1703 C C . ALA A 1 216 ? 16.234 -0.035 -11.648 1 95.56 216 ALA A C 1
ATOM 1705 O O . ALA A 1 216 ? 16.703 0.9 -11.008 1 95.56 216 ALA A O 1
ATOM 1706 N N . THR A 1 217 ? 15.344 0.197 -12.539 1 96.06 217 THR A N 1
ATOM 1707 C CA . THR A 1 217 ? 15.117 1.504 -13.148 1 96.06 217 THR A CA 1
ATOM 1708 C C . THR A 1 217 ? 14.445 2.449 -12.156 1 96.06 217 THR A C 1
ATOM 1710 O O . THR A 1 217 ? 14.898 3.58 -11.969 1 96.06 217 THR A O 1
ATOM 1713 N N . PRO A 1 218 ? 13.422 2.023 -11.461 1 96.31 218 PRO A N 1
ATOM 1714 C CA . PRO A 1 218 ? 12.734 2.988 -10.602 1 96.31 218 PRO A CA 1
ATOM 1715 C C . PRO A 1 218 ? 13.648 3.568 -9.523 1 96.31 218 PRO A C 1
ATOM 1717 O O . PRO A 1 218 ? 13.703 4.789 -9.336 1 96.31 218 PRO A O 1
ATOM 1720 N N . ALA A 1 219 ? 14.414 2.766 -8.859 1 97.38 219 ALA A N 1
ATOM 1721 C CA . ALA A 1 219 ? 15.289 3.25 -7.797 1 97.38 219 ALA A CA 1
ATOM 1722 C C . ALA A 1 219 ? 16.438 4.074 -8.375 1 97.38 219 ALA A C 1
ATOM 1724 O O . ALA A 1 219 ? 16.812 5.113 -7.82 1 97.38 219 ALA A O 1
ATOM 1725 N N . ALA A 1 220 ? 16.984 3.668 -9.508 1 97.62 220 ALA A N 1
ATOM 1726 C CA . ALA A 1 220 ? 18.094 4.383 -10.141 1 97.62 220 ALA A CA 1
ATOM 1727 C C . ALA A 1 220 ? 17.656 5.77 -10.602 1 97.62 220 ALA A C 1
ATOM 1729 O O . ALA A 1 220 ? 18.375 6.754 -10.398 1 97.62 220 ALA A O 1
ATOM 1730 N N . VAL A 1 221 ? 16.516 5.824 -11.172 1 96.69 221 VAL A N 1
ATOM 1731 C CA . VAL A 1 221 ? 15.992 7.098 -11.641 1 96.69 221 VAL A CA 1
ATOM 1732 C C . VAL A 1 221 ? 15.711 8.016 -10.453 1 96.69 221 VAL A C 1
ATOM 1734 O O . VAL A 1 221 ? 15.992 9.211 -10.5 1 96.69 221 VAL A O 1
ATOM 1737 N N . CYS A 1 222 ? 15.148 7.418 -9.438 1 97.06 222 CYS A N 1
ATOM 1738 C CA . CYS A 1 222 ? 14.875 8.195 -8.234 1 97.06 222 CYS A CA 1
ATOM 1739 C C . CYS A 1 222 ? 16.156 8.75 -7.637 1 97.06 222 CYS A C 1
ATOM 1741 O O . CYS A 1 222 ? 16.203 9.898 -7.203 1 97.06 222 CYS A O 1
ATOM 1743 N N . ALA A 1 223 ? 17.219 7.98 -7.598 1 96.75 223 ALA A N 1
ATOM 1744 C CA . ALA A 1 223 ? 18.516 8.445 -7.109 1 96.75 223 ALA A CA 1
ATOM 1745 C C . ALA A 1 223 ? 19.062 9.562 -7.988 1 96.75 223 ALA A C 1
ATOM 1747 O O . ALA A 1 223 ? 19.609 10.555 -7.484 1 96.75 223 ALA A O 1
ATOM 1748 N N . LEU A 1 224 ? 18.875 9.445 -9.227 1 96.31 224 LEU A N 1
ATOM 1749 C CA . LEU A 1 224 ? 19.328 10.469 -10.164 1 96.31 224 LEU A CA 1
ATOM 1750 C C . LEU A 1 224 ? 18.578 11.773 -9.945 1 96.31 224 LEU A C 1
ATOM 1752 O O . LEU A 1 224 ? 19.172 12.852 -9.969 1 96.31 224 LEU A O 1
ATOM 1756 N N . ILE A 1 225 ? 17.312 11.672 -9.789 1 95.56 225 ILE A N 1
ATOM 1757 C CA . ILE A 1 225 ? 16.5 12.852 -9.555 1 95.56 225 ILE A CA 1
ATOM 1758 C C . ILE A 1 225 ? 16.969 13.562 -8.281 1 95.56 225 ILE A C 1
ATOM 1760 O O . ILE A 1 225 ? 17.078 14.789 -8.258 1 95.56 225 ILE 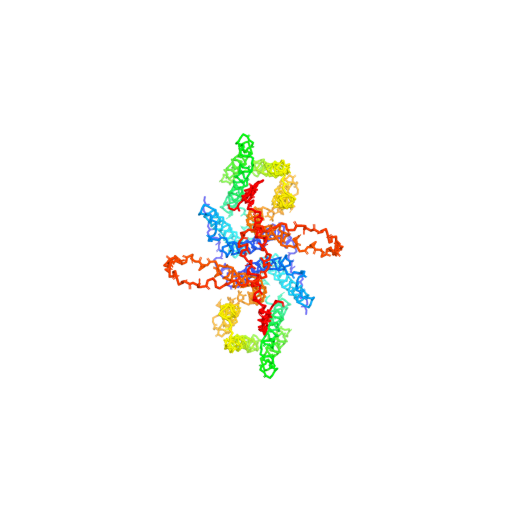A O 1
ATOM 1764 N N . ASN A 1 226 ? 17.25 12.797 -7.258 1 94.38 226 ASN A N 1
ATOM 1765 C CA . ASN A 1 226 ? 17.766 13.391 -6.031 1 94.38 226 ASN A CA 1
ATOM 1766 C C . ASN A 1 226 ? 19.094 14.094 -6.262 1 94.38 226 ASN A C 1
ATOM 1768 O O . ASN A 1 226 ? 19.344 15.164 -5.707 1 94.38 226 ASN A O 1
ATOM 1772 N N . LEU A 1 227 ? 19.922 13.516 -7.086 1 93.62 227 LEU A N 1
ATOM 1773 C CA . LEU A 1 227 ? 21.203 14.117 -7.418 1 93.62 227 LEU A CA 1
ATOM 1774 C C . LEU A 1 227 ? 21.016 15.438 -8.148 1 93.62 227 LEU A C 1
ATOM 1776 O O . LEU A 1 227 ? 21.688 16.422 -7.828 1 93.62 227 LEU A O 1
ATOM 1780 N N . ILE A 1 228 ? 20.078 15.484 -9.016 1 93.44 228 ILE A N 1
ATOM 1781 C CA . ILE A 1 228 ? 19.797 16.688 -9.789 1 93.44 228 ILE A CA 1
ATOM 1782 C C . ILE A 1 228 ? 19.234 17.766 -8.867 1 93.44 228 ILE A C 1
ATOM 1784 O O . ILE A 1 228 ? 19.641 18.938 -8.961 1 93.44 228 ILE A O 1
ATOM 1788 N N . PHE A 1 229 ? 18.406 17.422 -7.938 1 90.94 229 PHE A N 1
ATOM 1789 C CA . PHE A 1 229 ? 17.734 18.375 -7.055 1 90.94 229 PHE A CA 1
ATOM 1790 C C . PHE A 1 229 ? 18.75 19.016 -6.105 1 90.94 229 PHE A C 1
ATOM 1792 O O . PHE A 1 229 ? 18.578 20.172 -5.711 1 90.94 229 PHE A O 1
ATOM 1799 N N . ILE A 1 230 ? 19.812 18.328 -5.711 1 85.06 230 ILE A N 1
ATOM 1800 C CA . ILE A 1 230 ? 20.828 18.875 -4.801 1 85.06 230 ILE A CA 1
ATOM 1801 C C . ILE A 1 230 ? 21.516 20.062 -5.445 1 85.06 230 ILE A C 1
ATOM 1803 O O . ILE A 1 230 ? 21.906 21.016 -4.758 1 85.06 230 ILE A O 1
ATOM 1807 N N . TYR A 1 231 ? 21.531 20.141 -6.723 1 84.69 231 TYR A N 1
ATOM 1808 C CA . TYR A 1 231 ? 22.297 21.188 -7.387 1 84.69 231 TYR A CA 1
ATOM 1809 C C . TYR A 1 231 ? 21.375 22.266 -7.941 1 84.69 231 TYR A C 1
ATOM 1811 O O . TYR A 1 231 ? 21.844 23.219 -8.57 1 84.69 231 TYR A O 1
ATOM 1819 N N . LEU A 1 232 ? 20.156 22.094 -7.57 1 85 232 LEU A N 1
ATOM 1820 C CA . LEU A 1 232 ? 19.25 23.156 -8.008 1 85 232 LEU A CA 1
ATOM 1821 C C . LEU A 1 232 ? 19.391 24.391 -7.113 1 85 232 LEU A C 1
ATOM 1823 O O . LEU A 1 232 ? 19.562 24.266 -5.895 1 85 232 LEU A O 1
ATOM 1827 N N . LYS A 1 233 ? 19.469 25.578 -7.621 1 74.31 233 LYS A N 1
ATOM 1828 C CA . LYS A 1 233 ? 19.734 26.844 -6.922 1 74.31 233 LYS A CA 1
ATOM 1829 C C . LYS A 1 233 ? 18.5 27.328 -6.184 1 74.31 233 LYS A C 1
ATOM 1831 O O . LYS A 1 233 ? 18.594 27.938 -5.113 1 74.31 233 LYS A O 1
ATOM 1836 N N . ASN A 1 234 ? 17.391 27.031 -6.699 1 78.25 234 ASN A N 1
ATOM 1837 C CA . ASN A 1 234 ? 16.156 27.531 -6.086 1 78.25 234 ASN A CA 1
ATOM 1838 C C . ASN A 1 234 ? 15.766 26.688 -4.871 1 78.25 234 ASN A C 1
ATOM 1840 O O . ASN A 1 234 ? 15.469 25.5 -5 1 78.25 234 ASN A O 1
ATOM 1844 N N . PRO A 1 235 ? 15.82 27.359 -3.781 1 72.94 235 PRO A N 1
ATOM 1845 C CA . PRO A 1 235 ? 15.516 26.625 -2.553 1 72.94 235 PRO A CA 1
ATOM 1846 C C . PRO A 1 235 ? 14.086 26.078 -2.527 1 72.94 235 PRO A C 1
ATOM 1848 O O . PRO A 1 235 ? 13.828 25.047 -1.91 1 72.94 235 PRO A O 1
ATOM 1851 N N . ASN A 1 236 ? 13.266 26.734 -3.217 1 71.5 236 ASN A N 1
ATOM 1852 C CA . ASN A 1 236 ? 11.875 26.312 -3.236 1 71.5 236 ASN A CA 1
ATOM 1853 C C . ASN A 1 236 ? 11.711 24.984 -3.979 1 71.5 236 ASN A C 1
ATOM 1855 O O . ASN A 1 236 ? 10.906 24.141 -3.58 1 71.5 236 ASN A O 1
ATOM 1859 N N . ILE A 1 237 ? 12.547 24.891 -4.93 1 75.5 237 ILE A N 1
ATOM 1860 C CA . ILE A 1 237 ? 12.453 23.672 -5.734 1 75.5 237 ILE A CA 1
ATOM 1861 C C . ILE A 1 237 ? 13.289 22.562 -5.094 1 75.5 237 ILE A C 1
ATOM 1863 O O . ILE A 1 237 ? 12.938 21.391 -5.188 1 75.5 237 ILE A O 1
ATOM 1867 N N . ARG A 1 238 ? 14.258 22.922 -4.371 1 77.12 238 ARG A N 1
ATOM 1868 C CA . ARG A 1 238 ? 15.125 21.953 -3.715 1 77.12 238 ARG A CA 1
ATOM 1869 C C . ARG A 1 238 ? 14.367 21.188 -2.639 1 77.12 238 ARG A C 1
ATOM 1871 O O . ARG A 1 238 ? 14.633 20 -2.416 1 77.12 238 ARG A O 1
ATOM 1878 N N . GLY A 1 239 ? 13.422 21.844 -2.02 1 78.88 239 GLY A N 1
ATOM 1879 C CA . GLY A 1 239 ? 12.641 21.203 -0.98 1 78.88 239 GLY A CA 1
ATOM 1880 C C . GLY A 1 239 ? 11.812 20.031 -1.496 1 78.88 239 GLY A C 1
ATOM 1881 O O . GLY A 1 239 ? 11.5 19.109 -0.747 1 78.88 239 GLY A O 1
ATOM 1882 N N . PHE A 1 240 ? 11.609 20.031 -2.836 1 84.56 240 PHE A N 1
ATOM 1883 C CA . PHE A 1 240 ? 10.789 18.984 -3.439 1 84.56 240 PHE A CA 1
ATOM 1884 C C . PHE A 1 240 ? 11.562 17.672 -3.518 1 84.56 240 PHE A C 1
ATOM 1886 O O . PHE A 1 240 ? 10.977 16.609 -3.699 1 84.56 240 PHE A O 1
ATOM 1893 N N . SER A 1 241 ? 12.875 17.75 -3.299 1 85.88 241 SER A N 1
ATOM 1894 C CA . SER A 1 241 ? 13.695 16.547 -3.316 1 85.88 241 SER A CA 1
ATOM 1895 C C . SER A 1 241 ? 13.297 15.594 -2.189 1 85.88 241 SER A C 1
ATOM 1897 O O . SER A 1 241 ? 13.516 14.383 -2.285 1 85.88 241 SER A O 1
ATOM 1899 N N . ASN A 1 242 ? 12.625 16.125 -1.184 1 85.88 242 ASN A N 1
ATOM 1900 C CA . ASN A 1 242 ? 12.242 15.32 -0.031 1 85.88 242 ASN A CA 1
ATOM 1901 C C . ASN A 1 242 ? 11.242 14.234 -0.414 1 85.88 242 ASN A C 1
ATOM 1903 O O . ASN A 1 242 ? 11.227 13.156 0.19 1 85.88 242 ASN A O 1
ATOM 1907 N N . VAL A 1 243 ? 10.477 14.523 -1.406 1 90.88 243 VAL A N 1
ATOM 1908 C CA . VAL A 1 243 ? 9.516 13.547 -1.892 1 90.88 243 VAL A CA 1
ATOM 1909 C C . VAL A 1 243 ? 10.25 12.312 -2.416 1 90.88 243 VAL A C 1
ATOM 1911 O O . VAL A 1 243 ? 9.898 11.18 -2.074 1 90.88 243 VAL A O 1
ATOM 1914 N N . PHE A 1 244 ? 11.297 12.539 -3.1 1 92.81 244 PHE A N 1
ATOM 1915 C CA . PHE A 1 244 ? 12.023 11.453 -3.736 1 92.81 244 PHE A CA 1
ATOM 1916 C C . PHE A 1 244 ? 12.961 10.773 -2.744 1 92.81 244 PHE A C 1
ATOM 1918 O O . PHE A 1 244 ? 13.203 9.562 -2.834 1 92.81 244 PHE A O 1
ATOM 1925 N N . ILE A 1 245 ? 13.422 11.531 -1.806 1 91.69 245 ILE A N 1
ATOM 1926 C CA . ILE A 1 245 ? 14.266 10.953 -0.763 1 91.69 245 ILE A CA 1
ATOM 1927 C C . ILE A 1 245 ? 13.453 9.953 0.055 1 91.69 245 ILE A C 1
ATOM 1929 O O . ILE A 1 245 ? 13.961 8.883 0.414 1 91.69 245 ILE A O 1
ATOM 1933 N N . GLN A 1 246 ? 12.211 10.242 0.234 1 92.5 246 GLN A N 1
ATOM 1934 C CA . GLN A 1 246 ? 11.367 9.359 1.035 1 92.5 246 GLN A CA 1
ATOM 1935 C C . GLN A 1 246 ? 10.938 8.133 0.237 1 92.5 246 GLN A C 1
ATOM 1937 O O . GLN A 1 246 ? 10.719 7.059 0.807 1 92.5 246 GLN A O 1
ATOM 1942 N N . ALA A 1 247 ? 10.891 8.281 -1.005 1 95.31 247 ALA A N 1
ATOM 1943 C CA . ALA A 1 247 ? 10.422 7.195 -1.859 1 95.31 247 ALA A CA 1
ATOM 1944 C C . ALA A 1 247 ? 11.539 6.203 -2.158 1 95.31 247 ALA A C 1
ATOM 1946 O O . ALA A 1 247 ? 11.289 5.02 -2.393 1 95.31 247 ALA A O 1
ATOM 1947 N N . LEU A 1 248 ? 12.742 6.598 -2.109 1 96.94 248 LEU A N 1
ATOM 1948 C CA . LEU A 1 248 ? 13.891 5.863 -2.639 1 96.94 248 LEU A CA 1
ATOM 1949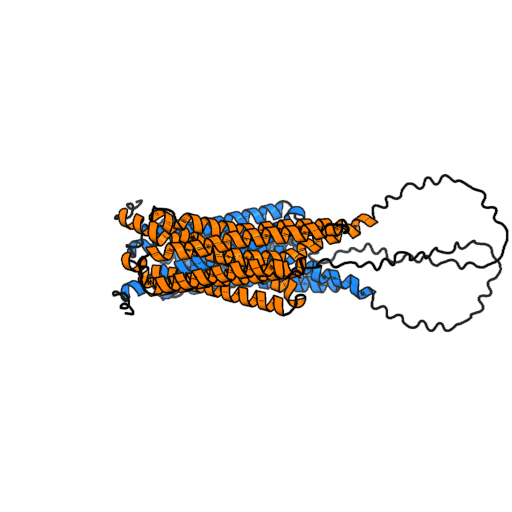 C C . LEU A 1 248 ? 14.062 4.531 -1.914 1 96.94 248 LEU A C 1
ATOM 1951 O O . LEU A 1 248 ? 14.141 3.479 -2.553 1 96.94 248 LEU A O 1
ATOM 1955 N N . PRO A 1 249 ? 14.062 4.492 -0.612 1 97.12 249 PRO A N 1
ATOM 1956 C CA . PRO A 1 249 ? 14.266 3.207 0.054 1 97.12 249 PRO A CA 1
ATOM 1957 C C . PRO A 1 249 ? 13.156 2.203 -0.239 1 97.12 249 PRO A C 1
ATOM 1959 O O . PRO A 1 249 ? 13.414 1 -0.332 1 97.12 249 PRO A O 1
ATOM 1962 N N . LYS A 1 250 ? 11.969 2.674 -0.376 1 97.69 250 LYS A N 1
ATOM 1963 C CA . LYS A 1 250 ? 10.852 1.782 -0.678 1 97.69 250 LYS A CA 1
ATOM 1964 C C . LYS A 1 250 ? 10.953 1.237 -2.1 1 97.69 250 LYS A C 1
ATOM 1966 O O . LYS A 1 250 ? 10.57 0.094 -2.359 1 97.69 250 LYS A O 1
ATOM 1971 N N . LEU A 1 251 ? 11.422 2.082 -2.953 1 97.75 251 LEU A N 1
ATOM 1972 C CA . LEU A 1 251 ? 11.594 1.625 -4.328 1 97.75 251 LEU A CA 1
ATOM 1973 C C . LEU A 1 251 ? 12.641 0.518 -4.406 1 97.75 251 LEU A C 1
ATOM 1975 O O . LEU A 1 251 ? 12.477 -0.442 -5.164 1 97.75 251 LEU A O 1
ATOM 1979 N N . TYR A 1 252 ? 13.664 0.613 -3.635 1 98.25 252 TYR A N 1
ATOM 1980 C CA . TYR A 1 252 ? 14.641 -0.464 -3.545 1 98.25 252 TYR A CA 1
ATOM 1981 C C . TYR A 1 252 ? 14 -1.739 -3.01 1 98.25 252 TYR A C 1
ATOM 1983 O O . TYR A 1 252 ? 14.164 -2.814 -3.592 1 98.25 252 TYR A O 1
ATOM 1991 N N . ALA A 1 253 ? 13.273 -1.604 -1.962 1 98.06 253 ALA A N 1
ATOM 1992 C CA . ALA A 1 253 ? 12.648 -2.773 -1.349 1 98.06 253 ALA A CA 1
ATOM 1993 C C . ALA A 1 253 ? 11.648 -3.424 -2.301 1 98.06 253 ALA A C 1
ATOM 1995 O O . ALA A 1 253 ? 11.594 -4.652 -2.408 1 98.06 253 ALA A O 1
ATOM 1996 N N . ILE A 1 254 ? 10.953 -2.59 -2.979 1 97.19 254 ILE A N 1
ATOM 1997 C CA . ILE A 1 254 ? 9.977 -3.09 -3.939 1 97.19 254 ILE A CA 1
ATOM 1998 C C . ILE A 1 254 ? 10.695 -3.844 -5.059 1 97.19 254 ILE A C 1
ATOM 2000 O O . ILE A 1 254 ? 10.211 -4.875 -5.527 1 97.19 254 ILE A O 1
ATOM 2004 N N . SER A 1 255 ? 11.836 -3.336 -5.453 1 96.62 255 SER A N 1
ATOM 2005 C CA . SER A 1 255 ? 12.602 -3.996 -6.504 1 96.62 255 SER A CA 1
ATOM 2006 C C . SER A 1 255 ? 13.016 -5.402 -6.086 1 96.62 255 SER A C 1
ATOM 2008 O O . SER A 1 255 ? 12.891 -6.352 -6.863 1 96.62 255 SER A O 1
ATOM 2010 N N . MET A 1 256 ? 13.43 -5.566 -4.918 1 95.94 256 MET A N 1
ATOM 2011 C CA . MET A 1 256 ? 13.836 -6.875 -4.426 1 95.94 256 MET A CA 1
ATOM 2012 C C . MET A 1 256 ? 12.641 -7.816 -4.32 1 95.94 256 MET A C 1
ATOM 2014 O O . MET A 1 256 ? 12.703 -8.961 -4.777 1 95.94 256 MET A O 1
ATOM 2018 N N . MET A 1 257 ? 11.586 -7.312 -3.793 1 95.38 257 MET A N 1
ATOM 2019 C CA . MET A 1 257 ? 10.414 -8.156 -3.58 1 95.38 257 MET A CA 1
ATOM 2020 C C . MET A 1 257 ? 9.758 -8.523 -4.91 1 95.38 257 MET A C 1
ATOM 2022 O O . MET A 1 257 ? 9.242 -9.625 -5.07 1 95.38 257 MET A O 1
ATOM 2026 N N . TRP A 1 258 ? 9.797 -7.559 -5.793 1 92.81 258 TRP A N 1
ATOM 2027 C CA . TRP A 1 258 ? 9.266 -7.848 -7.117 1 92.81 258 TRP A CA 1
ATOM 2028 C C . TRP A 1 258 ? 10.07 -8.961 -7.797 1 92.81 258 TRP A C 1
ATOM 2030 O O . TRP A 1 258 ? 9.492 -9.852 -8.422 1 92.81 258 TRP A O 1
ATOM 2040 N N . THR A 1 259 ? 11.32 -8.938 -7.629 1 91.62 259 THR A N 1
ATOM 2041 C CA . THR A 1 259 ? 12.188 -9.961 -8.211 1 91.62 259 THR A CA 1
ATOM 2042 C C . THR A 1 259 ? 11.914 -11.32 -7.578 1 91.62 259 THR A C 1
ATOM 2044 O O . THR A 1 259 ? 11.789 -12.32 -8.289 1 91.62 259 THR A O 1
ATOM 2047 N N . LEU A 1 260 ? 11.711 -11.383 -6.336 1 90.31 260 LEU A N 1
ATOM 2048 C CA . LEU A 1 260 ? 11.477 -12.633 -5.625 1 90.31 260 LEU A CA 1
ATOM 2049 C C . LEU A 1 260 ? 10.094 -13.195 -5.965 1 90.31 260 LEU A C 1
ATOM 2051 O O . LEU A 1 260 ? 9.938 -14.406 -6.133 1 90.31 260 LEU A O 1
ATOM 2055 N N . ASN A 1 261 ? 9.164 -12.344 -6.184 1 89 261 ASN A N 1
ATOM 2056 C CA . ASN A 1 261 ? 7.785 -12.773 -6.41 1 89 261 ASN A CA 1
ATOM 2057 C C . ASN A 1 261 ? 7.551 -13.148 -7.871 1 89 261 ASN A C 1
ATOM 2059 O O . ASN A 1 261 ? 6.574 -13.828 -8.195 1 89 261 ASN A O 1
ATOM 2063 N N . ALA A 1 262 ? 8.398 -12.695 -8.688 1 87 262 ALA A N 1
ATOM 2064 C CA . ALA A 1 262 ? 8.211 -12.938 -10.117 1 87 262 ALA A CA 1
ATOM 2065 C C . ALA A 1 262 ? 8.672 -14.344 -10.5 1 87 262 ALA A C 1
ATOM 2067 O O . ALA A 1 262 ? 8.344 -14.836 -11.578 1 87 262 ALA A O 1
ATOM 2068 N N . ARG A 1 263 ? 9.359 -15.008 -9.695 1 79.69 263 ARG A N 1
ATOM 2069 C CA . ARG A 1 263 ? 9.953 -16.297 -10.008 1 79.69 263 ARG A CA 1
ATOM 2070 C C . ARG A 1 263 ? 8.883 -17.312 -10.43 1 79.69 263 ARG A C 1
ATOM 2072 O O . ARG A 1 263 ? 9.039 -18 -11.43 1 79.69 263 ARG A O 1
ATOM 2079 N N . ARG A 1 264 ? 7.855 -17.297 -9.742 1 75.88 264 ARG A N 1
ATOM 2080 C CA . ARG A 1 264 ? 6.801 -18.266 -10.047 1 75.88 264 ARG A CA 1
ATOM 2081 C C . ARG A 1 264 ? 6.129 -17.922 -11.375 1 75.88 264 ARG A C 1
ATOM 2083 O O . ARG A 1 264 ? 5.809 -18.828 -12.156 1 75.88 264 ARG A O 1
ATOM 2090 N N . ARG A 1 265 ? 5.965 -16.766 -11.57 1 75.75 265 ARG A N 1
ATOM 2091 C CA . ARG A 1 265 ? 5.32 -16.344 -12.812 1 75.75 265 ARG A CA 1
ATOM 2092 C C . ARG A 1 265 ? 6.176 -16.719 -14.023 1 75.75 265 ARG A C 1
ATOM 2094 O O . ARG A 1 265 ? 5.656 -17.172 -15.039 1 75.75 265 ARG A O 1
ATOM 2101 N N . ILE A 1 266 ? 7.398 -16.594 -13.867 1 77.5 266 ILE A N 1
ATOM 2102 C CA . ILE A 1 266 ? 8.312 -16.875 -14.969 1 77.5 266 ILE A CA 1
ATOM 2103 C C . ILE A 1 266 ? 8.43 -18.375 -15.195 1 77.5 266 ILE A C 1
ATOM 2105 O O . ILE A 1 266 ? 8.461 -18.844 -16.344 1 77.5 266 ILE A O 1
ATOM 2109 N N . ARG A 1 267 ? 8.305 -19.078 -14.133 1 73.88 267 ARG A N 1
ATOM 2110 C CA . ARG A 1 267 ? 8.375 -20.531 -14.234 1 73.88 267 ARG A CA 1
ATOM 2111 C C . ARG A 1 267 ? 7.121 -21.109 -14.883 1 73.88 267 ARG A C 1
ATOM 2113 O O . ARG A 1 267 ? 7.203 -21.969 -15.75 1 73.88 267 ARG A O 1
ATOM 2120 N N . VAL A 1 268 ? 6.035 -20.594 -14.484 1 69.88 268 VAL A N 1
ATOM 2121 C CA . VAL A 1 268 ? 4.762 -21.078 -14.992 1 69.88 268 VAL A CA 1
ATOM 2122 C C . VAL A 1 268 ? 4.605 -20.703 -16.469 1 69.88 268 VAL A C 1
ATOM 2124 O O . VAL A 1 268 ? 4.141 -21.5 -17.281 1 69.88 268 VAL A O 1
ATOM 2127 N N . ALA A 1 269 ? 5.027 -19.594 -16.812 1 71 269 ALA A N 1
ATOM 2128 C CA . ALA A 1 269 ? 4.898 -19.094 -18.188 1 71 269 ALA A CA 1
ATOM 2129 C C . ALA A 1 269 ? 5.789 -19.875 -19.141 1 71 269 ALA A C 1
ATOM 2131 O O . ALA A 1 269 ? 5.457 -20.031 -20.312 1 71 269 ALA A O 1
ATOM 2132 N N . ASN A 1 270 ? 6.84 -20.453 -18.688 1 65.5 270 ASN A N 1
ATOM 2133 C CA . ASN A 1 270 ? 7.785 -21.125 -19.562 1 65.5 270 ASN A CA 1
ATOM 2134 C C . ASN A 1 270 ? 7.758 -22.641 -19.375 1 65.5 270 ASN A C 1
ATOM 2136 O O . ASN A 1 270 ? 8.445 -23.375 -20.078 1 65.5 270 ASN A O 1
ATOM 2140 N N . GLY A 1 271 ? 7.039 -23.125 -18.344 1 58.97 271 GLY A N 1
ATOM 2141 C CA . GLY A 1 271 ? 6.82 -24.547 -18.156 1 58.97 271 GLY A CA 1
ATOM 2142 C C . GLY A 1 271 ? 5.629 -25.078 -18.938 1 58.97 271 GLY A C 1
ATOM 2143 O O . GLY A 1 271 ? 5.613 -26.234 -19.344 1 58.97 271 GLY A O 1
ATOM 2144 N N . SER A 1 272 ? 4.488 -24.453 -19.188 1 50.22 272 SER A N 1
ATOM 2145 C CA . SER A 1 272 ? 3.293 -24.922 -19.875 1 50.22 272 SER A CA 1
ATOM 2146 C C . SER A 1 272 ? 3.578 -25.203 -21.359 1 50.22 272 SER A C 1
ATOM 2148 O O . SER A 1 272 ? 2.846 -25.938 -22 1 50.22 272 SER A O 1
ATOM 2150 N N . SER A 1 273 ? 4.57 -24.734 -21.984 1 42.25 273 SER A N 1
ATOM 2151 C CA . SER A 1 273 ? 4.777 -25.062 -23.391 1 42.25 273 SER A CA 1
ATOM 2152 C C . SER A 1 273 ? 5.168 -26.531 -23.562 1 42.25 273 SER A C 1
ATOM 2154 O O . SER A 1 273 ? 5.066 -27.078 -24.656 1 42.25 273 SER A O 1
ATOM 2156 N N . SER A 1 274 ? 5.77 -27.203 -22.719 1 39.03 274 SER A N 1
ATOM 2157 C CA . SER A 1 274 ? 6.109 -28.594 -22.969 1 39.03 274 SER A CA 1
ATOM 2158 C C . SER A 1 274 ? 4.863 -29.469 -23 1 39.03 274 SER A C 1
ATOM 2160 O O . SER A 1 274 ? 4.891 -30.578 -23.531 1 39.03 274 SER A O 1
ATOM 2162 N N . LEU A 1 275 ? 3.785 -29.094 -22.344 1 36.25 275 LEU A N 1
ATOM 2163 C CA . LEU A 1 275 ? 2.621 -29.969 -22.469 1 36.25 275 LEU A CA 1
ATOM 2164 C C . LEU A 1 275 ? 1.923 -29.75 -23.812 1 36.25 275 LEU A C 1
ATOM 2166 O O . LEU A 1 275 ? 1.337 -30.672 -24.359 1 36.25 275 LEU A O 1
ATOM 2170 N N . THR A 1 276 ? 1.87 -28.562 -24.375 1 34.84 276 THR A N 1
ATOM 2171 C CA . THR A 1 276 ? 1.144 -28.438 -25.625 1 34.84 276 THR A CA 1
ATOM 2172 C C . THR A 1 276 ? 2.002 -28.906 -26.797 1 34.84 276 THR A C 1
ATOM 2174 O O . THR A 1 276 ? 1.484 -29.188 -27.891 1 34.84 276 THR A O 1
ATOM 2177 N N . GLY A 1 277 ? 3.283 -28.828 -26.781 1 32.84 277 GLY A N 1
ATOM 2178 C CA . GLY A 1 277 ? 3.986 -29.266 -27.984 1 32.84 277 GLY A CA 1
ATOM 2179 C C . GLY A 1 277 ? 3.783 -30.734 -28.297 1 32.84 277 GLY A C 1
ATOM 2180 O O . GLY A 1 277 ? 4.223 -31.219 -29.344 1 32.84 277 GLY A O 1
ATOM 2181 N N . GLY A 1 278 ? 3.547 -31.562 -27.312 1 31.28 278 GLY A N 1
ATOM 2182 C CA . GLY A 1 278 ? 3.477 -32.938 -27.781 1 31.28 278 GLY A CA 1
ATOM 2183 C C . GLY A 1 278 ? 2.207 -33.25 -28.547 1 31.28 278 GLY A C 1
ATOM 2184 O O . GLY A 1 278 ? 2.018 -34.375 -29.016 1 31.28 278 GLY A O 1
ATOM 2185 N N . THR A 1 279 ? 1.112 -32.469 -28.266 1 31.08 279 THR A N 1
ATOM 2186 C CA . THR A 1 279 ? -0.06 -33.062 -28.891 1 31.08 279 THR A CA 1
ATOM 2187 C C . THR A 1 279 ? -0.174 -32.625 -30.359 1 31.08 279 THR A C 1
ATOM 2189 O O . THR A 1 279 ? -1.179 -32.875 -31.016 1 31.08 279 THR A O 1
ATOM 2192 N N . SER A 1 280 ? 0.588 -31.672 -30.906 1 28.17 280 SER A N 1
ATOM 2193 C CA . SER A 1 280 ? 0.283 -31.453 -32.312 1 28.17 280 SER A CA 1
ATOM 2194 C C . SER A 1 280 ? 0.606 -32.688 -33.156 1 28.17 280 SER A C 1
ATOM 2196 O O . SER A 1 280 ? 1.54 -32.656 -33.969 1 28.17 280 SER A O 1
ATOM 2198 N N . ASN A 1 281 ? 0.941 -33.75 -32.656 1 25.61 281 ASN A N 1
ATOM 2199 C CA . ASN A 1 281 ? 0.95 -34.781 -33.656 1 25.61 281 ASN A CA 1
ATOM 2200 C C . ASN A 1 281 ? -0.4 -34.906 -34.375 1 25.61 281 ASN A C 1
ATOM 2202 O O . ASN A 1 281 ? -1.416 -35.188 -33.75 1 25.61 281 ASN A O 1
ATOM 2206 N N . GLU A 1 282 ? -0.706 -34.031 -35.312 1 24.58 282 GLU A N 1
ATOM 2207 C CA . GLU A 1 282 ? -1.66 -34.406 -36.344 1 24.58 282 GLU A CA 1
ATOM 2208 C C . GLU A 1 282 ? -1.542 -35.906 -36.688 1 24.58 282 GLU A C 1
ATOM 2210 O O . GLU A 1 282 ? -0.436 -36.438 -36.75 1 24.58 282 GLU A O 1
ATOM 2215 N N . PRO A 1 283 ? -2.537 -36.656 -36.438 1 26.61 283 PRO A N 1
ATOM 2216 C CA . PRO A 1 283 ? -2.488 -38.031 -37 1 26.61 283 PRO A CA 1
ATOM 2217 C C . PRO A 1 283 ? -2.09 -38.031 -38.469 1 26.61 283 PRO A C 1
ATOM 2219 O O . PRO A 1 283 ? -2.732 -37.375 -39.281 1 26.61 283 PRO A O 1
ATOM 2222 N N . THR A 1 284 ? -0.902 -37.625 -38.812 1 24.09 284 THR A N 1
ATOM 2223 C CA . THR A 1 284 ? -0.58 -38.031 -40.188 1 24.09 284 THR A CA 1
ATOM 2224 C C . THR A 1 284 ? -1.303 -39.312 -40.562 1 24.09 284 THR A C 1
ATOM 2226 O O . THR A 1 284 ? -1.319 -40.281 -39.75 1 24.09 284 THR A O 1
ATOM 2229 N N . ARG A 1 285 ? -2.297 -39.188 -41.406 1 25.7 285 ARG A N 1
ATOM 2230 C CA . ARG A 1 285 ? -2.838 -40.312 -42.156 1 25.7 285 ARG A CA 1
ATOM 2231 C C . ARG A 1 285 ? -1.746 -41.312 -42.5 1 25.7 285 ARG A C 1
ATOM 2233 O O . ARG A 1 285 ? -0.79 -41 -43.219 1 25.7 285 ARG A O 1
ATOM 2240 N N . MET A 1 286 ? -1.296 -42.062 -41.562 1 23.2 286 MET A N 1
ATOM 2241 C CA . MET A 1 286 ? -0.615 -43.281 -41.969 1 23.2 286 MET A CA 1
ATOM 2242 C C . MET A 1 286 ? -1.355 -43.969 -43.125 1 23.2 286 MET A C 1
ATOM 2244 O O . MET A 1 286 ? -2.543 -44.25 -43 1 23.2 286 MET A O 1
ATOM 2248 N N . ASP A 1 287 ? -1.196 -43.375 -44.312 1 21.28 287 ASP A N 1
ATOM 2249 C CA . ASP A 1 287 ? -1.417 -44.219 -45.469 1 21.28 287 ASP A CA 1
ATOM 2250 C C . ASP A 1 287 ? -1.008 -45.688 -45.188 1 21.28 287 ASP A C 1
ATOM 2252 O O . ASP A 1 287 ? 0.162 -45.938 -44.938 1 21.28 287 ASP A O 1
ATOM 2256 N N . PHE A 1 288 ? -1.916 -46.344 -44.438 1 22.28 288 PHE A N 1
ATOM 2257 C CA . PHE A 1 288 ? -2.031 -47.781 -44.406 1 22.28 288 PHE A CA 1
ATOM 2258 C C . PHE A 1 288 ? -1.877 -48.375 -45.812 1 22.28 288 PHE A C 1
ATOM 2260 O O . PHE A 1 288 ? -2.869 -48.594 -46.5 1 22.28 288 PHE A O 1
ATOM 2267 N N . SER A 1 289 ? -1.094 -47.656 -46.656 1 21.19 289 SER A N 1
ATOM 2268 C CA . SER A 1 289 ? -0.655 -48.531 -47.719 1 21.19 289 SER A CA 1
ATOM 2269 C C . SER A 1 289 ? -0.117 -49.844 -47.156 1 21.19 289 SER A C 1
ATOM 2271 O O . SER A 1 289 ? 0.741 -49.844 -46.25 1 21.19 289 SER A O 1
ATOM 2273 N N . ARG A 1 290 ? -1.052 -50.812 -47.188 1 23.7 290 ARG A N 1
ATOM 2274 C CA . ARG A 1 290 ? -1.029 -52.281 -47.125 1 23.7 290 ARG A CA 1
ATOM 2275 C C . ARG A 1 290 ? 0.27 -52.812 -47.719 1 23.7 290 ARG A C 1
ATOM 2277 O O . ARG A 1 290 ? 0.361 -53.062 -48.938 1 23.7 290 ARG A O 1
ATOM 2284 N N . SER A 1 291 ? 1.338 -52 -47.75 1 21.97 291 SER A N 1
ATOM 2285 C CA . SER A 1 291 ? 2.365 -52.875 -48.312 1 21.97 291 SER A CA 1
ATOM 2286 C C . SER A 1 291 ? 2.459 -54.188 -47.5 1 21.97 291 SER A C 1
ATOM 2288 O O . SER A 1 291 ? 2.721 -54.156 -46.312 1 21.97 291 SER A O 1
ATOM 2290 N N . MET A 1 292 ? 1.418 -55.062 -47.781 1 23.14 292 MET A N 1
ATOM 2291 C CA . MET A 1 292 ? 1.354 -56.5 -47.688 1 23.14 292 MET A CA 1
ATOM 2292 C C . MET A 1 292 ? 2.725 -57.125 -47.938 1 23.14 292 MET A C 1
ATOM 2294 O O . MET A 1 292 ? 3.076 -57.438 -49.094 1 23.14 292 MET A O 1
ATOM 2298 N N . MET A 1 293 ? 3.777 -56.406 -47.594 1 22.5 293 MET A N 1
ATOM 2299 C CA . MET A 1 293 ? 4.863 -57.344 -47.844 1 22.5 293 MET A CA 1
ATOM 2300 C C . MET A 1 293 ? 4.629 -58.656 -47.062 1 22.5 293 MET A C 1
ATOM 2302 O O . MET A 1 293 ? 4.164 -58.625 -45.938 1 22.5 293 MET A O 1
ATOM 2306 N N . ARG A 1 294 ? 4.434 -59.688 -47.75 1 25.59 294 ARG A N 1
ATOM 2307 C CA . ARG A 1 294 ? 4.438 -61.125 -47.5 1 25.59 294 ARG A CA 1
ATOM 2308 C C . ARG A 1 294 ? 5.461 -61.5 -46.438 1 25.59 294 ARG A C 1
ATOM 2310 O O . ARG A 1 294 ? 6.668 -61.469 -46.688 1 25.59 294 ARG A O 1
ATOM 2317 N N . ARG A 1 295 ? 5.336 -60.781 -45.219 1 27.5 295 ARG A N 1
ATOM 2318 C CA . ARG A 1 295 ? 6.246 -61.5 -44.344 1 27.5 295 ARG A CA 1
ATOM 2319 C C . ARG A 1 295 ? 6.016 -63 -44.406 1 27.5 295 ARG A C 1
ATOM 2321 O O . ARG A 1 295 ? 4.887 -63.469 -44.25 1 27.5 295 ARG A O 1
ATOM 2328 N N . ARG A 1 296 ? 6.758 -63.594 -45.188 1 26.44 296 ARG A N 1
ATOM 2329 C CA . ARG A 1 296 ? 7.016 -65.062 -45.062 1 26.44 296 ARG A CA 1
ATOM 2330 C C . ARG A 1 296 ? 7.344 -65.375 -43.625 1 26.44 296 ARG A C 1
ATOM 2332 O O . ARG A 1 296 ? 8.422 -65.062 -43.125 1 26.44 296 ARG A O 1
ATOM 2339 N N . VAL A 1 297 ? 6.41 -65.062 -42.656 1 23.95 297 VAL A N 1
ATOM 2340 C CA . VAL A 1 297 ? 6.672 -65.75 -41.406 1 23.95 297 VAL A CA 1
ATOM 2341 C C . VAL A 1 297 ? 6.988 -67.25 -41.656 1 23.95 297 VAL A C 1
ATOM 2343 O O . VAL A 1 297 ? 6.184 -67.938 -42.281 1 23.95 297 VAL A O 1
ATOM 2346 N N . ASN A 1 298 ? 8.219 -67.625 -41.875 1 20.84 298 ASN A N 1
ATOM 2347 C CA . ASN A 1 298 ? 8.719 -68.875 -41.344 1 20.84 298 ASN A CA 1
ATOM 2348 C C . ASN A 1 298 ? 8.219 -69.125 -39.938 1 20.84 298 ASN A C 1
ATOM 2350 O O . ASN A 1 298 ? 7.875 -68.188 -39.188 1 20.84 298 ASN A O 1
ATOM 2354 N N . VAL A 1 299 ? 8.102 -70.312 -39.281 1 23.16 299 VAL A N 1
ATOM 2355 C CA . VAL A 1 299 ? 7.48 -71.188 -38.281 1 23.16 299 VAL A CA 1
ATOM 2356 C C . VAL A 1 299 ? 7.785 -70.688 -36.875 1 23.16 299 VAL A C 1
ATOM 2358 O O . VAL A 1 299 ? 7.031 -70.938 -35.938 1 23.16 299 VAL A O 1
ATOM 2361 N N . GLY A 1 300 ? 9.016 -70.062 -36.531 1 21.05 300 GLY A N 1
ATOM 2362 C CA . GLY A 1 300 ? 9.43 -70.562 -35.219 1 21.05 300 GLY A CA 1
ATOM 2363 C C . GLY A 1 300 ? 8.602 -70.062 -34.062 1 21.05 300 GLY A C 1
ATOM 2364 O O . GLY A 1 300 ? 7.84 -69.062 -34.25 1 21.05 300 GLY A O 1
ATOM 2365 N N . GLU A 1 301 ? 8.898 -70.25 -32.719 1 22.36 301 GLU A N 1
ATOM 2366 C CA . GLU A 1 301 ? 8.273 -70.625 -31.453 1 22.36 301 GLU A CA 1
ATOM 2367 C C . GLU A 1 301 ? 7.707 -69.375 -30.766 1 22.36 301 GLU A C 1
ATOM 2369 O O . GLU A 1 301 ? 6.73 -69.438 -30.016 1 22.36 301 GLU A O 1
ATOM 2374 N N . ASP A 1 302 ? 8.445 -68.188 -30.609 1 21.38 302 ASP A N 1
ATOM 2375 C CA . ASP A 1 302 ? 8.484 -67.562 -29.281 1 21.38 302 ASP A CA 1
ATOM 2376 C C . ASP A 1 302 ? 7.242 -66.688 -29.047 1 21.38 302 ASP A C 1
ATOM 2378 O O . ASP A 1 302 ? 6.762 -66.062 -29.969 1 21.38 302 ASP A O 1
ATOM 2382 N N . ILE A 1 303 ? 6.395 -67 -28 1 23.92 303 ILE A N 1
ATOM 2383 C CA . ILE A 1 303 ? 5.16 -66.562 -27.359 1 23.92 303 ILE A CA 1
ATOM 2384 C C . ILE A 1 303 ? 5.203 -65 -27.156 1 23.92 303 ILE A C 1
ATOM 2386 O O . ILE A 1 303 ? 5.969 -64.5 -26.344 1 23.92 303 ILE A O 1
ATOM 2390 N N . ALA A 1 304 ? 5.285 -64.312 -28.219 1 24.95 304 ALA A N 1
ATOM 2391 C CA . ALA A 1 304 ? 5.297 -62.844 -28.078 1 24.95 304 ALA A CA 1
ATOM 2392 C C . ALA A 1 304 ? 4.02 -62.344 -27.422 1 24.95 304 ALA A C 1
ATOM 2394 O O . ALA A 1 304 ? 2.924 -62.469 -27.969 1 24.95 304 ALA A O 1
ATOM 2395 N N . MET A 1 305 ? 3.977 -62.469 -26.047 1 22.44 305 MET A N 1
ATOM 2396 C CA . MET A 1 305 ? 2.875 -62.125 -25.156 1 22.44 305 MET A CA 1
ATOM 2397 C C . MET A 1 305 ? 2.309 -60.75 -25.516 1 22.44 305 MET A C 1
ATOM 2399 O O . MET A 1 305 ? 3.062 -59.812 -25.766 1 22.44 305 MET A O 1
ATOM 2403 N N . SER A 1 306 ? 1.112 -60.75 -26.062 1 23.81 306 SER A N 1
ATOM 2404 C CA . SER A 1 306 ? 0.222 -59.719 -26.547 1 23.81 306 SER A CA 1
ATOM 2405 C C . SER A 1 306 ? 0.091 -58.594 -25.531 1 23.81 306 SER A C 1
ATOM 2407 O O . SER A 1 306 ? -0.089 -58.844 -24.328 1 23.81 306 SER A O 1
ATOM 2409 N N . GLY A 1 307 ? 0.759 -57.531 -25.688 1 22.03 307 GLY A N 1
ATOM 2410 C CA . GLY A 1 307 ? 0.774 -56.344 -24.844 1 22.03 307 GLY A CA 1
ATOM 2411 C C . GLY A 1 307 ? -0.611 -55.812 -24.562 1 22.03 307 GLY A C 1
ATOM 2412 O O . GLY A 1 307 ? -1.463 -55.75 -25.453 1 22.03 307 GLY A O 1
ATOM 2413 N N . ILE A 1 308 ? -1.302 -56.062 -23.484 1 23.53 308 ILE A N 1
ATOM 2414 C CA . ILE A 1 308 ? -2.518 -55.594 -22.812 1 23.53 308 ILE A CA 1
ATOM 2415 C C . ILE A 1 308 ? -2.615 -54.062 -22.922 1 23.53 308 ILE A C 1
ATOM 2417 O O . ILE A 1 308 ? -1.76 -53.344 -22.406 1 23.53 308 ILE A O 1
ATOM 2421 N N . GLN A 1 309 ? -3.078 -53.562 -24.078 1 26.48 309 GLN A N 1
ATOM 2422 C CA . GLN A 1 309 ? -3.359 -52.125 -24.219 1 26.48 309 GLN A CA 1
ATOM 2423 C C . GLN A 1 309 ? -4.504 -51.688 -23.312 1 26.48 309 GLN A C 1
ATOM 2425 O O . GLN A 1 309 ? -5.672 -52 -23.594 1 26.48 309 GLN A O 1
ATOM 2430 N N . VAL A 1 310 ? -4.844 -52.125 -22.109 1 26.33 310 VAL A N 1
ATOM 2431 C CA . VAL A 1 310 ? -6.047 -51.656 -21.406 1 26.33 310 VAL A CA 1
ATOM 2432 C C . VAL A 1 310 ? -6.016 -50.156 -21.25 1 26.33 310 VAL A C 1
ATOM 2434 O O . VAL A 1 310 ? -5.199 -49.625 -20.5 1 26.33 310 VAL A O 1
ATOM 2437 N N . VAL A 1 311 ? -6.227 -49.375 -22.328 1 28.02 311 VAL A N 1
ATOM 2438 C CA . VAL A 1 311 ? -6.395 -47.938 -22.125 1 28.02 311 VAL A CA 1
ATOM 2439 C C . VAL A 1 311 ? -7.742 -47.656 -21.453 1 28.02 311 VAL A C 1
ATOM 2441 O O . VAL A 1 311 ? -8.797 -47.875 -22.062 1 28.02 311 VAL A O 1
ATOM 2444 N N . THR A 1 312 ? -8.203 -48.188 -20.281 1 25.14 312 THR A N 1
ATOM 2445 C CA . THR A 1 312 ? -9.398 -47.969 -19.469 1 25.14 312 THR A CA 1
ATOM 2446 C C . THR A 1 312 ? -9.758 -46.469 -19.453 1 25.14 312 THR A C 1
ATOM 2448 O O . THR A 1 312 ? -10.914 -46.125 -19.688 1 25.14 312 THR A O 1
ATOM 2451 N N . HIS A 1 313 ? -9.289 -45.625 -18.703 1 25.39 313 HIS A N 1
ATOM 2452 C CA . HIS A 1 313 ? -10.094 -44.875 -17.75 1 25.39 313 HIS A CA 1
ATOM 2453 C C . HIS A 1 313 ? -10.852 -43.719 -18.438 1 25.39 313 HIS A C 1
ATOM 2455 O O . HIS A 1 313 ? -10.227 -42.812 -18.984 1 25.39 313 HIS A O 1
ATOM 2461 N N . THR A 1 314 ? -11.773 -43.938 -19.266 1 25.77 314 THR A N 1
ATOM 2462 C CA . THR A 1 314 ? -12.383 -42.75 -19.859 1 25.77 314 THR A CA 1
ATOM 2463 C C . THR A 1 314 ? -13.078 -41.906 -18.797 1 25.77 314 THR A C 1
ATOM 2465 O O . THR A 1 314 ? -14.227 -42.156 -18.438 1 25.77 314 THR A O 1
ATOM 2468 N N . GLU A 1 315 ? -13.227 -42.125 -17.656 1 27.39 315 GLU A N 1
ATOM 2469 C CA . GLU A 1 315 ? -13.984 -41.188 -16.828 1 27.39 315 GLU A CA 1
ATOM 2470 C C . GLU A 1 315 ? -13.773 -39.75 -17.297 1 27.39 315 GLU A C 1
ATOM 2472 O O . GLU A 1 315 ? -12.648 -39.25 -17.266 1 27.39 315 GLU A O 1
ATOM 2477 N N . SER A 1 316 ? -14.57 -39.438 -18.328 1 28.14 316 SER A N 1
ATOM 2478 C CA . SER A 1 316 ? -14.953 -38.062 -18.672 1 28.14 316 SER A CA 1
ATOM 2479 C C . SER A 1 316 ? -15.398 -37.281 -17.438 1 28.14 316 SER A C 1
ATOM 2481 O O . SER A 1 316 ? -15.953 -36.188 -17.562 1 28.14 316 SER A O 1
ATOM 2483 N N . ARG A 1 317 ? -15.836 -37.969 -16.547 1 31.5 317 ARG A N 1
ATOM 2484 C CA . ARG A 1 317 ? -16.438 -37.219 -15.445 1 31.5 317 ARG A CA 1
ATOM 2485 C C . ARG A 1 317 ? -15.68 -35.938 -15.156 1 31.5 317 ARG A C 1
ATOM 2487 O O . ARG A 1 317 ? -14.711 -35.938 -14.391 1 31.5 317 ARG A O 1
ATOM 2494 N N . VAL A 1 318 ? -15.633 -35.281 -16.172 1 30.81 318 VAL A N 1
ATOM 2495 C CA . VAL A 1 318 ? -15.25 -33.969 -15.656 1 30.81 318 VAL A CA 1
ATOM 2496 C C . VAL A 1 318 ? -16.438 -33.344 -14.922 1 30.81 318 VAL A C 1
ATOM 2498 O O . VAL A 1 318 ? -17.359 -32.844 -15.547 1 30.81 318 VAL A O 1
ATOM 2501 N N . ARG A 1 319 ? -17.469 -33.969 -14.172 1 31.5 319 ARG A N 1
ATOM 2502 C CA . ARG A 1 319 ? -18.188 -33.125 -13.227 1 31.5 319 ARG A CA 1
ATOM 2503 C C . ARG A 1 319 ? -17.312 -31.984 -12.75 1 31.5 319 ARG A C 1
ATOM 2505 O O . ARG A 1 319 ? -16.594 -32.094 -11.758 1 31.5 319 ARG A O 1
ATOM 2512 N N . TYR A 1 320 ? -16.938 -31.359 -13.312 1 31.98 320 TYR A N 1
ATOM 2513 C CA . TYR A 1 320 ? -16.297 -30.219 -12.641 1 31.98 320 TYR A CA 1
ATOM 2514 C C . TYR A 1 320 ? -17.328 -29.406 -11.875 1 31.98 320 TYR A C 1
ATOM 2516 O O . TYR A 1 320 ? -17.156 -29.156 -10.672 1 31.98 320 TYR A O 1
ATOM 2524 N N . SER A 1 321 ? -18.469 -28.656 -12.523 1 33.22 321 SER A N 1
ATOM 2525 C CA . SER A 1 321 ? -18.969 -27.5 -11.789 1 33.22 321 SER A CA 1
ATOM 2526 C C . SER A 1 321 ? -20.047 -27.906 -10.797 1 33.22 321 SER A C 1
ATOM 2528 O O . SER A 1 321 ? -21.031 -28.531 -11.172 1 33.22 321 SER A O 1
ATOM 2530 N N . ILE A 1 322 ? -20.062 -27.688 -9.656 1 36.19 322 ILE A N 1
ATOM 2531 C CA . ILE A 1 322 ? -19.641 -26.641 -8.734 1 36.19 322 ILE A CA 1
ATOM 2532 C C . ILE A 1 322 ? -20.281 -25.312 -9.148 1 36.19 322 ILE A C 1
ATOM 2534 O O . ILE A 1 322 ? -20.062 -24.828 -10.258 1 36.19 322 ILE A O 1
ATOM 2538 N N . ALA A 1 323 ? -21.5 -25.078 -9.211 1 34.59 323 ALA A N 1
ATOM 2539 C CA . ALA A 1 323 ? -21.328 -23.781 -8.57 1 34.59 323 ALA A CA 1
ATOM 2540 C C . ALA A 1 323 ? -19.859 -23.453 -8.359 1 34.59 323 ALA A C 1
ATOM 2542 O O . ALA A 1 323 ? -19.188 -24.094 -7.551 1 34.59 323 ALA A O 1
ATOM 2543 N N . MET A 1 324 ? -18.922 -24.297 -9.375 1 35.75 324 MET A N 1
ATOM 2544 C CA . MET A 1 324 ? -17.734 -24.109 -10.219 1 35.75 324 MET A CA 1
ATOM 2545 C C . MET A 1 324 ? -16.812 -23.031 -9.648 1 35.75 324 MET A C 1
ATOM 2547 O O . MET A 1 324 ? -17.25 -22.188 -8.867 1 35.75 324 MET A O 1
ATOM 2551 N N . VAL A 1 325 ? -15.711 -22.141 -10.094 1 40.31 325 VAL A N 1
ATOM 2552 C CA . VAL A 1 325 ? -15.156 -20.797 -9.977 1 40.31 325 VAL A CA 1
ATOM 2553 C C . VAL A 1 325 ? -16.141 -1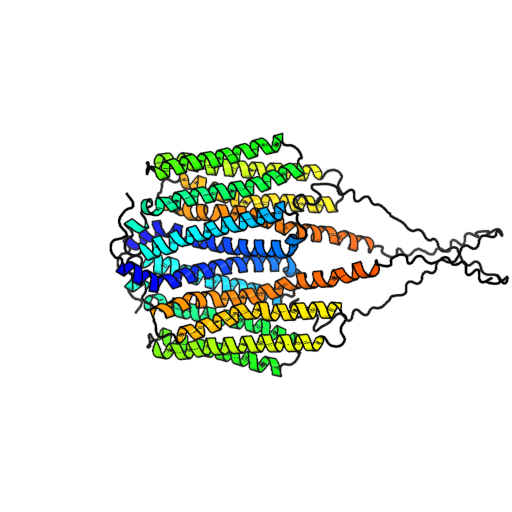9.891 -9.25 1 40.31 325 VAL A C 1
ATOM 2555 O O . VAL A 1 325 ? -17.203 -19.562 -9.789 1 40.31 325 VAL A O 1
ATOM 2558 N N . CYS A 1 326 ? -17.516 -19.719 -8.805 1 38.72 326 CYS A N 1
ATOM 2559 C CA . CYS A 1 326 ? -17.969 -18.562 -8.031 1 38.72 326 CYS A CA 1
ATOM 2560 C C . CYS A 1 326 ? -17.203 -17.312 -8.438 1 38.72 326 CYS A C 1
ATOM 2562 O O . CYS A 1 326 ? -17.797 -16.234 -8.539 1 38.72 326 CYS A O 1
ATOM 2564 N N . ILE A 1 327 ? -15.922 -16.516 -8.266 1 38.47 327 ILE A N 1
ATOM 2565 C CA . ILE A 1 327 ? -14.938 -15.602 -8.828 1 38.47 327 ILE A CA 1
ATOM 2566 C C . ILE A 1 327 ? -14.195 -16.281 -9.977 1 38.47 327 ILE A C 1
ATOM 2568 O O . ILE A 1 327 ? -13.281 -15.695 -10.562 1 38.47 327 ILE A O 1
ATOM 2572 N N . ASP A 1 328 ? -14.031 -16.984 -10.5 1 36.78 328 ASP A N 1
ATOM 2573 C CA . ASP A 1 328 ? -13.406 -16.984 -11.82 1 36.78 328 ASP A CA 1
ATOM 2574 C C . ASP A 1 328 ? -14.062 -15.953 -12.734 1 36.78 328 ASP A C 1
ATOM 2576 O O . ASP A 1 328 ? -15.281 -15.789 -12.727 1 36.78 328 ASP A O 1
ATOM 2580 N N . MET B 1 1 ? 21.594 21.547 23.422 1 23.09 1 MET B N 1
ATOM 2581 C CA . MET B 1 1 ? 20.484 22.094 24.203 1 23.09 1 MET B CA 1
ATOM 2582 C C . MET B 1 1 ? 19.141 21.609 23.672 1 23.09 1 MET B C 1
ATOM 2584 O O . MET B 1 1 ? 18.844 21.797 22.484 1 23.09 1 MET B O 1
ATOM 2588 N N . ALA B 1 2 ? 18.578 20.609 24.219 1 34 2 ALA B N 1
ATOM 2589 C CA . ALA B 1 2 ? 17.25 20.031 24.094 1 34 2 ALA B CA 1
ATOM 2590 C C . ALA B 1 2 ? 16.172 21.125 24.109 1 34 2 ALA B C 1
ATOM 2592 O O . ALA B 1 2 ? 15.938 21.75 25.141 1 34 2 ALA B O 1
ATOM 2593 N N . SER B 1 3 ? 16.203 21.922 23.094 1 33.62 3 SER B N 1
ATOM 2594 C CA . SER B 1 3 ? 15.289 23.031 23.328 1 33.62 3 SER B CA 1
ATOM 2595 C C . SER B 1 3 ? 13.992 22.562 23.969 1 33.62 3 SER B C 1
ATOM 2597 O O . SER B 1 3 ? 13.617 21.391 23.844 1 33.62 3 SER B O 1
ATOM 2599 N N . ASP B 1 4 ? 13.367 23.516 24.828 1 32.91 4 ASP B N 1
ATOM 2600 C CA . ASP B 1 4 ? 12.156 23.594 25.641 1 32.91 4 ASP B CA 1
ATOM 2601 C C . ASP B 1 4 ? 10.945 23.062 24.875 1 32.91 4 ASP B C 1
ATOM 2603 O O . ASP B 1 4 ? 10.859 23.188 23.656 1 32.91 4 ASP B O 1
ATOM 2607 N N . PRO B 1 5 ? 10.273 22.078 25.469 1 43.44 5 PRO B N 1
ATOM 2608 C CA . PRO B 1 5 ? 8.977 21.656 24.938 1 43.44 5 PRO B CA 1
ATOM 2609 C C . PRO B 1 5 ? 8.18 22.812 24.328 1 43.44 5 PRO B C 1
ATOM 2611 O O . PRO B 1 5 ? 8.344 23.969 24.75 1 43.44 5 PRO B O 1
ATOM 2614 N N . PRO B 1 6 ? 7.914 22.75 23.047 1 46.28 6 PRO B N 1
ATOM 2615 C CA . PRO B 1 6 ? 7.227 23.938 22.547 1 46.28 6 PRO B CA 1
ATOM 2616 C C . PRO B 1 6 ? 6.246 24.531 23.547 1 46.28 6 PRO B C 1
ATOM 2618 O O . PRO B 1 6 ? 5.738 23.828 24.422 1 46.28 6 PRO B O 1
ATOM 2621 N N . ALA B 1 7 ? 6.258 25.859 23.766 1 45.34 7 ALA B N 1
ATOM 2622 C CA . ALA B 1 7 ? 5.582 26.75 24.703 1 45.34 7 ALA B CA 1
ATOM 2623 C C . ALA B 1 7 ? 4.129 26.328 24.906 1 45.34 7 ALA B C 1
ATOM 2625 O O . ALA B 1 7 ? 3.562 26.531 25.984 1 45.34 7 ALA B O 1
ATOM 2626 N N . ASN B 1 8 ? 3.172 26.234 23.875 1 42.59 8 ASN B N 1
ATOM 2627 C CA . ASN B 1 8 ? 1.771 26.156 24.266 1 42.59 8 ASN B CA 1
ATOM 2628 C C . ASN B 1 8 ? 1.272 24.719 24.297 1 42.59 8 ASN B C 1
ATOM 2630 O O . ASN B 1 8 ? 0.856 24.188 23.266 1 42.59 8 ASN B O 1
ATOM 2634 N N . PRO B 1 9 ? 1.525 24.016 25.297 1 47.25 9 PRO B N 1
ATOM 2635 C CA . PRO B 1 9 ? 1.078 22.641 25.578 1 47.25 9 PRO B CA 1
ATOM 2636 C C . PRO B 1 9 ? -0.392 22.422 25.219 1 47.25 9 PRO B C 1
ATOM 2638 O O . PRO B 1 9 ? -0.777 21.312 24.828 1 47.25 9 PRO B O 1
ATOM 2641 N N . ASP B 1 10 ? -1.119 23.391 25.562 1 47.69 10 ASP B N 1
ATOM 2642 C CA . ASP B 1 10 ? -2.566 23.266 25.438 1 47.69 10 ASP B CA 1
ATOM 2643 C C . ASP B 1 10 ? -2.977 23.172 23.969 1 47.69 10 ASP B C 1
ATOM 2645 O O . ASP B 1 10 ? -3.896 22.438 23.625 1 47.69 10 ASP B O 1
ATOM 2649 N N . GLY B 1 11 ? -2.447 24.062 23.078 1 50.75 11 GLY B N 1
ATOM 2650 C CA . GLY B 1 11 ? -2.711 24.094 21.656 1 50.75 11 GLY B CA 1
ATOM 2651 C C . GLY B 1 11 ? -2.359 22.797 20.953 1 50.75 11 GLY B C 1
ATOM 2652 O O . GLY B 1 11 ? -3.057 22.359 20.031 1 50.75 11 GLY B O 1
ATOM 2653 N N . ASN B 1 12 ? -1.305 22.109 21.562 1 59.66 12 ASN B N 1
ATOM 2654 C CA . ASN B 1 12 ? -0.804 20.828 21.078 1 59.66 12 ASN B CA 1
ATOM 2655 C C . ASN B 1 12 ? -1.8 19.703 21.344 1 59.66 12 ASN B C 1
ATOM 2657 O O . ASN B 1 12 ? -2.008 18.844 20.484 1 59.66 12 ASN B O 1
ATOM 2661 N N . SER B 1 13 ? -2.529 19.984 22.469 1 68.31 13 SER B N 1
ATOM 2662 C CA . SER B 1 13 ? -3.465 18.938 22.844 1 68.31 13 SER B CA 1
ATOM 2663 C C . SER B 1 13 ? -4.719 18.969 21.969 1 68.31 13 SER B C 1
ATOM 2665 O O . SER B 1 13 ? -5.227 17.938 21.547 1 68.31 13 SER B O 1
ATOM 2667 N N . ASP B 1 14 ? -5.105 20.25 21.641 1 76.75 14 ASP B N 1
ATOM 2668 C CA . ASP B 1 14 ? -6.316 20.375 20.844 1 76.75 14 ASP B CA 1
ATOM 2669 C C . ASP B 1 14 ? -6.066 19.922 19.406 1 76.75 14 ASP B C 1
ATOM 2671 O O . ASP B 1 14 ? -6.918 19.266 18.797 1 76.75 14 ASP B O 1
ATOM 2675 N N . ALA B 1 15 ? -4.867 20.234 18.984 1 77.19 15 ALA B N 1
ATOM 2676 C CA . ALA B 1 15 ? -4.512 19.812 17.625 1 77.19 15 ALA B CA 1
ATOM 2677 C C . ALA B 1 15 ? -4.418 18.281 17.547 1 77.19 15 ALA B C 1
ATOM 2679 O O . ALA B 1 15 ? -4.875 17.688 16.562 1 77.19 15 ALA B O 1
ATOM 2680 N N . ALA B 1 16 ? -3.918 17.719 18.609 1 80.31 16 ALA B N 1
ATOM 2681 C CA . ALA B 1 16 ? -3.779 16.266 18.656 1 80.31 16 ALA B CA 1
ATOM 2682 C C . ALA B 1 16 ? -5.145 15.578 18.688 1 80.31 16 ALA B C 1
ATOM 2684 O O . ALA B 1 16 ? -5.355 14.57 18 1 80.31 16 ALA B O 1
ATOM 2685 N N . ARG B 1 17 ? -5.988 16.172 19.328 1 80.06 17 ARG B N 1
ATOM 2686 C CA . ARG B 1 17 ? -7.301 15.562 19.516 1 80.06 17 ARG B CA 1
ATOM 2687 C C . ARG B 1 17 ? -8.172 15.773 18.281 1 80.06 17 ARG B C 1
ATOM 2689 O O . ARG B 1 17 ? -8.977 14.906 17.922 1 80.06 17 ARG B O 1
ATOM 2696 N N . THR B 1 18 ? -7.984 16.828 17.625 1 79.94 18 THR B N 1
ATOM 2697 C CA . THR B 1 18 ? -8.891 17.156 16.516 1 79.94 18 THR B CA 1
ATOM 2698 C C . THR B 1 18 ? -8.258 16.797 15.18 1 79.94 18 THR B C 1
ATOM 2700 O O . THR B 1 18 ? -8.883 16.125 14.352 1 79.94 18 THR B O 1
ATOM 2703 N N . LEU B 1 19 ? -7.027 17.156 14.984 1 83.5 19 LEU B N 1
ATOM 2704 C CA . LEU B 1 19 ? -6.387 16.938 13.695 1 83.5 19 LEU B CA 1
ATOM 2705 C C . LEU B 1 19 ? -5.699 15.578 13.648 1 83.5 19 LEU B C 1
ATOM 2707 O O . LEU B 1 19 ? -5.531 15 12.57 1 83.5 19 LEU B O 1
ATOM 2711 N N . GLY B 1 20 ? -5.418 15.047 14.773 1 85.81 20 GLY B N 1
ATOM 2712 C CA . GLY B 1 20 ? -4.691 13.789 14.875 1 85.81 20 GLY B CA 1
ATOM 2713 C C . GLY B 1 20 ? -5.41 12.633 14.211 1 85.81 20 GLY B C 1
ATOM 2714 O O . GLY B 1 20 ? -4.848 11.961 13.344 1 85.81 20 GLY B O 1
ATOM 2715 N N . PRO B 1 21 ? -6.652 12.461 14.477 1 87.56 21 PRO B N 1
ATOM 2716 C CA . PRO B 1 21 ? -7.375 11.336 13.875 1 87.56 21 PRO B CA 1
ATOM 2717 C C . PRO B 1 21 ? -7.496 11.469 12.359 1 87.56 21 PRO B C 1
ATOM 2719 O O . PRO B 1 21 ? -7.48 10.461 11.648 1 87.56 21 PRO B O 1
ATOM 2722 N N . TRP B 1 22 ? -7.543 12.617 11.852 1 87.5 22 TRP B N 1
ATOM 2723 C CA . TRP B 1 22 ? -7.609 12.82 10.406 1 87.5 22 TRP B CA 1
ATOM 2724 C C . TRP B 1 22 ? -6.293 12.43 9.742 1 87.5 22 TRP B C 1
ATOM 2726 O O . TRP B 1 22 ? -6.289 11.773 8.695 1 87.5 22 TRP B O 1
ATOM 2736 N N . LEU B 1 23 ? -5.273 12.781 10.422 1 90.31 23 LEU B N 1
ATOM 2737 C CA . LEU B 1 23 ? -3.959 12.484 9.867 1 90.31 23 LEU B CA 1
ATOM 2738 C C . LEU B 1 23 ? -3.666 10.984 9.938 1 90.31 23 LEU B C 1
ATOM 2740 O O . LEU B 1 23 ? -3.131 10.406 8.992 1 90.31 23 LEU B O 1
ATOM 2744 N N . VAL B 1 24 ? -4.074 10.391 11.031 1 91.31 24 VAL B N 1
ATOM 2745 C CA . VAL B 1 24 ? -3.896 8.945 11.156 1 91.31 24 VAL B CA 1
ATOM 2746 C C . VAL B 1 24 ? -4.777 8.227 10.133 1 91.31 24 VAL B C 1
ATOM 2748 O O . VAL B 1 24 ? -4.367 7.223 9.547 1 91.31 24 VAL B O 1
ATOM 2751 N N . GLY B 1 25 ? -5.938 8.719 9.961 1 92.56 25 GLY B N 1
ATOM 2752 C CA . GLY B 1 25 ? -6.812 8.172 8.93 1 92.56 25 GLY B CA 1
ATOM 2753 C C . GLY B 1 25 ? -6.227 8.258 7.539 1 92.56 25 GLY B C 1
ATOM 2754 O O . GLY B 1 25 ? -6.348 7.32 6.746 1 92.56 25 GLY B O 1
ATOM 2755 N N . LEU B 1 26 ? -5.605 9.359 7.258 1 92.94 26 LEU B N 1
ATOM 2756 C CA . LEU B 1 26 ? -4.934 9.531 5.973 1 92.94 26 LEU B CA 1
ATOM 2757 C C . LEU B 1 26 ? -3.824 8.492 5.801 1 92.94 26 LEU B C 1
ATOM 2759 O O . LEU B 1 26 ? -3.689 7.895 4.734 1 92.94 26 LEU B O 1
ATOM 2763 N N . CYS B 1 27 ? -3.021 8.297 6.816 1 94.25 27 CYS B N 1
ATOM 2764 C CA . CYS B 1 27 ? -1.939 7.324 6.762 1 94.25 27 CYS B CA 1
ATOM 2765 C C . CYS B 1 27 ? -2.48 5.922 6.5 1 94.25 27 CYS B C 1
ATOM 2767 O O . CYS B 1 27 ? -1.947 5.191 5.664 1 94.25 27 CYS B O 1
ATOM 2769 N N . LEU B 1 28 ? -3.496 5.633 7.145 1 94.56 28 LEU B N 1
ATOM 2770 C CA . LEU B 1 28 ? -4.086 4.309 6.977 1 94.56 28 LEU B CA 1
ATOM 2771 C C . LEU B 1 28 ? -4.699 4.156 5.59 1 94.56 28 LEU B C 1
ATOM 2773 O O . LEU B 1 28 ? -4.574 3.102 4.965 1 94.56 28 LEU B O 1
ATOM 2777 N N . ASP B 1 29 ? -5.336 5.188 5.141 1 96.19 29 ASP B N 1
ATOM 2778 C CA . ASP B 1 29 ? -5.922 5.164 3.805 1 96.19 29 ASP B CA 1
ATOM 2779 C C . ASP B 1 29 ? -4.855 4.91 2.74 1 96.19 29 ASP B C 1
ATOM 2781 O O . ASP B 1 29 ? -5.039 4.062 1.863 1 96.19 29 ASP B O 1
ATOM 2785 N N . LEU B 1 30 ? -3.787 5.559 2.863 1 96.25 30 LEU B N 1
ATOM 2786 C CA . LEU B 1 30 ? -2.734 5.445 1.861 1 96.25 30 LEU B CA 1
ATOM 2787 C C . LEU B 1 30 ? -2.029 4.098 1.961 1 96.25 30 LEU B C 1
ATOM 2789 O O . LEU B 1 30 ? -1.68 3.498 0.941 1 96.25 30 LEU B O 1
ATOM 2793 N N . LEU B 1 31 ? -1.864 3.633 3.158 1 96.31 31 LEU B N 1
ATOM 2794 C CA . LEU B 1 31 ? -1.297 2.301 3.342 1 96.31 31 LEU B CA 1
ATOM 2795 C C . LEU B 1 31 ? -2.174 1.241 2.684 1 96.31 31 LEU B C 1
ATOM 2797 O O . LEU B 1 31 ? -1.68 0.399 1.931 1 96.31 31 LEU B O 1
ATOM 2801 N N . LEU B 1 32 ? -3.393 1.337 2.945 1 97.44 32 LEU B N 1
ATOM 2802 C CA . LEU B 1 32 ? -4.328 0.36 2.395 1 97.44 32 LEU B CA 1
ATOM 2803 C C . LEU B 1 32 ? -4.461 0.525 0.885 1 97.44 32 LEU B C 1
ATOM 2805 O O . LEU B 1 32 ? -4.652 -0.456 0.163 1 97.44 32 LEU B O 1
ATOM 2809 N N . GLN B 1 33 ? -4.379 1.763 0.435 1 97.5 33 GLN B N 1
ATOM 2810 C CA . GLN B 1 33 ? -4.395 1.983 -1.007 1 97.5 33 GLN B CA 1
ATOM 2811 C C . GLN B 1 33 ? -3.188 1.335 -1.676 1 97.5 33 GLN B C 1
ATOM 2813 O O . GLN B 1 33 ? -3.281 0.85 -2.805 1 97.5 33 GLN B O 1
ATOM 2818 N N . GLY B 1 34 ? -2.09 1.404 -1.045 1 96.56 34 GLY B N 1
ATOM 2819 C CA . GLY B 1 34 ? -0.927 0.699 -1.558 1 96.56 34 GLY B CA 1
ATOM 2820 C C . GLY B 1 34 ? -1.141 -0.798 -1.677 1 96.56 34 GLY B C 1
ATOM 2821 O O . GLY B 1 34 ? -0.817 -1.397 -2.705 1 96.56 34 GLY B O 1
ATOM 2822 N N . VAL B 1 35 ? -1.728 -1.353 -0.677 1 95.75 35 VAL B N 1
ATOM 2823 C CA . VAL B 1 35 ? -2.057 -2.773 -0.706 1 95.75 35 VAL B CA 1
ATOM 2824 C C . VAL B 1 35 ? -2.992 -3.064 -1.878 1 95.75 35 VAL B C 1
ATOM 2826 O O . VAL B 1 35 ? -2.773 -4.016 -2.633 1 95.75 35 VAL B O 1
ATOM 2829 N N . LEU B 1 36 ? -3.883 -2.219 -2.016 1 97.12 36 LEU B N 1
ATOM 2830 C CA . LEU B 1 36 ? -4.883 -2.393 -3.066 1 97.12 36 LEU B CA 1
ATOM 2831 C C . LEU B 1 36 ? -4.242 -2.279 -4.445 1 97.12 36 LEU B C 1
ATOM 2833 O O . LEU B 1 36 ? -4.578 -3.041 -5.355 1 97.12 36 LEU B O 1
ATOM 2837 N N . THR B 1 37 ? -3.369 -1.381 -4.578 1 95 37 THR B N 1
ATOM 2838 C CA . THR B 1 37 ? -2.699 -1.202 -5.859 1 95 37 THR B CA 1
ATOM 2839 C C . THR B 1 37 ? -1.93 -2.463 -6.25 1 95 37 THR B C 1
ATOM 2841 O O . THR B 1 37 ? -1.946 -2.873 -7.41 1 95 37 THR B O 1
ATOM 2844 N N . SER B 1 38 ? -1.347 -3.029 -5.27 1 93.38 38 SER B N 1
ATOM 2845 C CA . SER B 1 38 ? -0.648 -4.285 -5.52 1 93.38 38 SER B CA 1
ATOM 2846 C C . SER B 1 38 ? -1.625 -5.395 -5.902 1 93.38 38 SER B C 1
ATOM 2848 O O . SER B 1 38 ? -1.344 -6.195 -6.793 1 93.38 38 SER B O 1
ATOM 2850 N N . GLN B 1 39 ? -2.73 -5.402 -5.297 1 93.62 39 GLN B N 1
ATOM 2851 C CA . GLN B 1 39 ? -3.729 -6.426 -5.594 1 93.62 39 GLN B CA 1
ATOM 2852 C C . GLN B 1 39 ? -4.312 -6.234 -6.988 1 93.62 39 GLN B C 1
ATOM 2854 O O . GLN B 1 39 ? -4.578 -7.211 -7.695 1 93.62 39 GLN B O 1
ATOM 2859 N N . PHE B 1 40 ? -4.492 -4.992 -7.34 1 94.5 40 PHE B N 1
ATOM 2860 C CA . PHE B 1 40 ? -4.969 -4.723 -8.688 1 94.5 40 PHE B CA 1
ATOM 2861 C C . PHE B 1 40 ? -3.953 -5.18 -9.727 1 94.5 40 PHE B C 1
ATOM 2863 O O . PHE B 1 40 ? -4.316 -5.789 -10.734 1 94.5 40 PHE B O 1
ATOM 2870 N N . SER B 1 41 ? -2.723 -4.922 -9.398 1 89.62 41 SER B N 1
ATOM 2871 C CA . SER B 1 41 ? -1.657 -5.309 -10.312 1 89.62 41 SER B CA 1
ATOM 2872 C C . SER B 1 41 ? -1.562 -6.828 -10.438 1 89.62 41 SER B C 1
ATOM 2874 O O . SER B 1 41 ? -1.415 -7.355 -11.539 1 89.62 41 SER B O 1
ATOM 2876 N N . ASN B 1 42 ? -1.66 -7.492 -9.367 1 87.19 42 ASN B N 1
ATOM 2877 C CA . ASN B 1 42 ? -1.634 -8.945 -9.375 1 87.19 42 ASN B CA 1
ATOM 2878 C C . ASN B 1 42 ? -2.809 -9.523 -10.156 1 87.19 42 ASN B C 1
ATOM 2880 O O . ASN B 1 42 ? -2.645 -10.484 -10.914 1 87.19 42 ASN B O 1
ATOM 2884 N N . TYR B 1 43 ? -3.906 -8.93 -9.961 1 90.38 43 TYR B N 1
ATOM 2885 C CA . TYR B 1 43 ? -5.082 -9.391 -10.695 1 90.38 43 TYR B CA 1
ATOM 2886 C C . TYR B 1 43 ? -4.883 -9.234 -12.203 1 90.38 43 TYR B C 1
ATOM 2888 O O . TYR B 1 43 ? -5.168 -10.156 -12.969 1 90.38 43 TYR B O 1
ATOM 2896 N N . HIS B 1 44 ? -4.359 -8.141 -12.578 1 87.75 44 HIS B N 1
ATOM 2897 C CA . HIS B 1 44 ? -4.199 -7.875 -14.008 1 87.75 44 HIS B CA 1
ATOM 2898 C C . HIS B 1 44 ? -3.107 -8.75 -14.609 1 87.75 44 HIS B C 1
ATOM 2900 O O . HIS B 1 44 ? -3.184 -9.125 -15.781 1 87.75 44 HIS B O 1
ATOM 2906 N N . LEU B 1 45 ? -2.207 -9.125 -13.867 1 80.62 45 LEU B N 1
ATOM 2907 C CA . LEU B 1 45 ? -1.104 -9.945 -14.352 1 80.62 45 LEU B CA 1
ATOM 2908 C C . LEU B 1 45 ? -1.554 -11.391 -14.547 1 80.62 45 LEU B C 1
ATOM 2910 O O . LEU B 1 45 ? -1.181 -12.039 -15.523 1 80.62 45 LEU B O 1
ATOM 2914 N N . TRP B 1 46 ? -2.488 -11.766 -13.703 1 78.56 46 TRP B N 1
ATOM 2915 C CA . TRP B 1 46 ? -2.816 -13.188 -13.727 1 78.56 46 TRP B CA 1
ATOM 2916 C C . TRP B 1 46 ? -4.148 -13.43 -14.43 1 78.56 46 TRP B C 1
ATOM 2918 O O . TRP B 1 46 ? -4.336 -14.453 -15.086 1 78.56 46 TRP B O 1
ATOM 2928 N N . TYR B 1 47 ? -5.027 -12.5 -14.344 1 77.25 47 TYR B N 1
ATOM 2929 C CA . TYR B 1 47 ? -6.395 -12.883 -14.68 1 77.25 47 TYR B CA 1
ATOM 2930 C C . TYR B 1 47 ? -6.949 -11.992 -15.789 1 77.25 47 TYR B C 1
ATOM 2932 O O . TYR B 1 47 ? -8.047 -12.242 -16.297 1 77.25 47 TYR B O 1
ATOM 2940 N N . SER B 1 48 ? -6.312 -11.023 -16.203 1 75.38 48 SER B N 1
ATOM 2941 C CA . SER B 1 48 ? -6.871 -10.078 -17.156 1 75.38 48 SER B CA 1
ATOM 2942 C C . SER B 1 48 ? -7.184 -10.75 -18.5 1 75.38 48 SER B C 1
ATOM 2944 O O . SER B 1 48 ? -8.172 -10.422 -19.141 1 75.38 48 SER B O 1
ATOM 2946 N N . SER B 1 49 ? -6.492 -11.781 -18.75 1 75.56 49 SER B N 1
ATOM 2947 C CA . SER B 1 49 ? -6.699 -12.445 -20.047 1 75.56 49 SER B CA 1
ATOM 2948 C C . SER B 1 49 ? -7.68 -13.602 -19.922 1 75.56 49 SER B C 1
ATOM 2950 O O . SER B 1 49 ? -8.312 -13.992 -20.906 1 75.56 49 SER B O 1
ATOM 2952 N N . THR B 1 50 ? -7.902 -14.086 -18.703 1 77.81 50 THR B N 1
ATOM 2953 C CA . THR B 1 50 ? -8.703 -15.289 -18.531 1 77.81 50 THR B CA 1
ATOM 2954 C C . THR B 1 50 ? -10.109 -14.945 -18.047 1 77.81 50 THR B C 1
ATOM 2956 O O . THR B 1 50 ? -11.07 -15.633 -18.375 1 77.81 50 THR B O 1
ATOM 2959 N N . ASP B 1 51 ? -10.195 -13.812 -17.375 1 83.19 51 ASP B N 1
ATOM 2960 C CA . ASP B 1 51 ? -11.492 -13.445 -16.812 1 83.19 51 ASP B CA 1
ATOM 2961 C C . ASP B 1 51 ? -12.344 -12.695 -17.844 1 83.19 51 ASP B C 1
ATOM 2963 O O . ASP B 1 51 ? -11.805 -12.078 -18.766 1 83.19 51 ASP B O 1
ATOM 2967 N N . GLY B 1 52 ? -13.617 -12.859 -17.75 1 82.38 52 GLY B N 1
ATOM 2968 C CA . GLY B 1 52 ? -14.539 -12.156 -18.625 1 82.38 52 GLY B CA 1
ATOM 2969 C C . GLY B 1 52 ? -14.422 -10.648 -18.531 1 82.38 52 GLY B C 1
ATOM 2970 O O . GLY B 1 52 ? -13.891 -10.125 -17.547 1 82.38 52 GLY B O 1
ATOM 2971 N N . TYR B 1 53 ? -14.938 -9.992 -19.453 1 84.94 53 TYR B N 1
ATOM 2972 C CA . TYR B 1 53 ? -14.852 -8.539 -19.562 1 84.94 53 TYR B CA 1
ATOM 2973 C C . TYR B 1 53 ? -15.609 -7.859 -18.422 1 84.94 53 TYR B C 1
ATOM 2975 O O . TYR B 1 53 ? -15.18 -6.824 -17.922 1 84.94 53 TYR B O 1
ATOM 2983 N N . GLN B 1 54 ? -16.656 -8.422 -18 1 84.88 54 GLN B N 1
ATOM 2984 C CA . GLN B 1 54 ? -17.469 -7.812 -16.953 1 84.88 54 GLN B CA 1
ATOM 2985 C C . GLN B 1 54 ? -16.688 -7.715 -15.641 1 84.88 54 GLN B C 1
ATOM 2987 O O . GLN B 1 54 ? -16.703 -6.676 -14.977 1 84.88 54 GLN B O 1
ATOM 2992 N N . LEU B 1 55 ? -15.984 -8.758 -15.344 1 88.31 55 LEU B N 1
ATOM 2993 C CA . LEU B 1 55 ? -15.219 -8.766 -14.102 1 88.31 55 LEU B CA 1
ATOM 2994 C C . LEU B 1 55 ? -14.008 -7.848 -14.195 1 88.31 55 LEU B C 1
ATOM 2996 O O . LEU B 1 55 ? -13.688 -7.133 -13.242 1 88.31 55 LEU B O 1
ATOM 3000 N N . THR B 1 56 ? -13.398 -7.789 -15.352 1 90.62 56 THR B N 1
ATOM 3001 C CA . THR B 1 56 ? -12.227 -6.941 -15.555 1 90.62 56 THR B CA 1
ATOM 3002 C C . THR B 1 56 ? -12.609 -5.465 -15.477 1 90.62 56 THR B C 1
ATOM 3004 O O . THR B 1 56 ? -11.891 -4.664 -14.875 1 90.62 56 THR B O 1
ATOM 3007 N N . VAL B 1 57 ? -13.758 -5.234 -16 1 90.31 57 VAL B N 1
ATOM 3008 C CA . VAL B 1 57 ? -14.227 -3.852 -15.945 1 90.31 57 VAL B CA 1
ATOM 3009 C C . VAL B 1 57 ? -14.617 -3.492 -14.508 1 90.31 57 VAL B C 1
ATOM 3011 O O . VAL B 1 57 ? -14.352 -2.377 -14.055 1 90.31 57 VAL B O 1
ATOM 3014 N N . SER B 1 58 ? -15.203 -4.438 -13.852 1 93.31 58 SER B N 1
ATOM 3015 C CA . SER B 1 58 ? -15.594 -4.199 -12.461 1 93.31 58 SER B CA 1
ATOM 3016 C C . SER B 1 58 ? -14.375 -3.898 -11.594 1 93.31 58 SER B C 1
ATOM 3018 O O . SER B 1 58 ? -14.414 -3.002 -10.75 1 93.31 58 SER B O 1
ATOM 3020 N N . VAL B 1 59 ? -13.32 -4.633 -11.828 1 95.06 59 VAL B N 1
ATOM 3021 C CA . VAL B 1 59 ? -12.086 -4.402 -11.078 1 95.06 59 VAL B CA 1
ATOM 3022 C C . VAL B 1 59 ? -11.5 -3.043 -11.453 1 95.06 59 VAL B C 1
ATOM 3024 O O . VAL B 1 59 ? -11.023 -2.309 -10.586 1 95.06 59 VAL B O 1
ATOM 3027 N N . GLY B 1 60 ? -11.609 -2.668 -12.734 1 94.88 60 GLY B N 1
ATOM 3028 C CA . GLY B 1 60 ? -11.141 -1.362 -13.172 1 94.88 60 GLY B CA 1
ATOM 3029 C C . GLY B 1 60 ? -11.898 -0.213 -12.539 1 94.88 60 GLY B C 1
ATOM 3030 O O . GLY B 1 60 ? -11.305 0.781 -12.125 1 94.88 60 GLY B O 1
ATOM 3031 N N . VAL B 1 61 ? -13.164 -0.374 -12.438 1 95.56 61 VAL B N 1
ATOM 3032 C CA . VAL B 1 61 ? -14.008 0.65 -11.828 1 95.56 61 VAL B CA 1
ATOM 3033 C C . VAL B 1 61 ? -13.656 0.8 -10.352 1 95.56 61 VAL B C 1
ATOM 3035 O O . VAL B 1 61 ? -13.523 1.918 -9.844 1 95.56 61 VAL B O 1
ATOM 3038 N N . LEU B 1 62 ? -13.492 -0.315 -9.703 1 97.5 62 LEU B N 1
ATOM 3039 C CA . LEU B 1 62 ? -13.125 -0.288 -8.289 1 97.5 62 LEU B CA 1
ATOM 3040 C C . LEU B 1 62 ? -11.781 0.395 -8.086 1 97.5 62 LEU B C 1
ATOM 3042 O O . LEU B 1 62 ? -11.609 1.169 -7.141 1 97.5 62 LEU B O 1
ATOM 3046 N N . ALA B 1 63 ? -10.852 0.178 -8.984 1 97.31 63 ALA B N 1
ATOM 3047 C CA . ALA B 1 63 ? -9.523 0.785 -8.906 1 97.31 63 ALA B CA 1
ATOM 3048 C C . ALA B 1 63 ? -9.609 2.303 -9.047 1 97.31 63 ALA B C 1
ATOM 3050 O O . ALA B 1 63 ? -8.961 3.035 -8.297 1 97.31 63 ALA B O 1
ATOM 3051 N N . VAL B 1 64 ? -10.43 2.674 -9.891 1 96.62 64 VAL B N 1
ATOM 3052 C CA . VAL B 1 64 ? -10.555 4.105 -10.148 1 96.62 64 VAL B CA 1
ATOM 3053 C C . VAL B 1 64 ? -11.219 4.789 -8.961 1 96.62 64 VAL B C 1
ATOM 3055 O O . VAL B 1 64 ? -10.734 5.812 -8.477 1 96.62 64 VAL B O 1
ATOM 3058 N N . ILE B 1 65 ? -12.234 4.199 -8.492 1 97.25 65 ILE B N 1
ATOM 3059 C CA . ILE B 1 65 ? -13.008 4.848 -7.438 1 97.25 65 ILE B CA 1
ATOM 3060 C C . ILE B 1 65 ? -12.188 4.887 -6.148 1 97.25 65 ILE B C 1
ATOM 3062 O O . ILE B 1 65 ? -12.211 5.879 -5.418 1 97.25 65 ILE B O 1
ATOM 3066 N N . THR B 1 66 ? -11.492 3.867 -5.859 1 97.5 66 THR B N 1
ATOM 3067 C CA . THR B 1 66 ? -10.695 3.844 -4.637 1 97.5 66 THR B CA 1
ATOM 3068 C C . THR B 1 66 ? -9.516 4.812 -4.742 1 97.5 66 THR B C 1
ATOM 3070 O O . THR B 1 66 ? -9.125 5.43 -3.75 1 97.5 66 THR B O 1
ATOM 3073 N N . THR B 1 67 ? -8.977 4.941 -5.93 1 96.69 67 THR B N 1
ATOM 3074 C CA . THR B 1 67 ? -7.898 5.898 -6.137 1 96.69 67 THR B CA 1
ATOM 3075 C C . THR B 1 67 ? -8.406 7.332 -5.992 1 96.69 67 THR B C 1
ATOM 3077 O O . THR B 1 67 ? -7.754 8.172 -5.371 1 96.69 67 THR B O 1
ATOM 3080 N N . LEU B 1 68 ? -9.555 7.559 -6.531 1 96 68 LEU B N 1
ATOM 3081 C CA . LEU B 1 68 ? -10.164 8.883 -6.414 1 96 68 LEU B CA 1
ATOM 3082 C C . LEU B 1 68 ? -10.422 9.234 -4.953 1 96 68 LEU B C 1
ATOM 3084 O O . LEU B 1 68 ? -10.234 10.383 -4.543 1 96 68 LEU B O 1
ATOM 3088 N N . LYS B 1 69 ? -10.836 8.289 -4.234 1 95.81 69 LYS B N 1
ATOM 3089 C CA . LYS B 1 69 ? -11.078 8.516 -2.814 1 95.81 69 LYS B CA 1
ATOM 3090 C C . LYS B 1 69 ? -9.789 8.914 -2.096 1 95.81 69 LYS B C 1
ATOM 3092 O O . LYS B 1 69 ? -9.789 9.828 -1.272 1 95.81 69 LYS B O 1
ATOM 3097 N N . SER B 1 70 ? -8.734 8.234 -2.381 1 95.62 70 SER B N 1
ATOM 3098 C CA . SER B 1 70 ? -7.457 8.555 -1.753 1 95.62 70 SER B CA 1
ATOM 3099 C C . SER B 1 70 ? -6.969 9.938 -2.174 1 95.62 70 SER B C 1
ATOM 3101 O O . SER B 1 70 ? -6.387 10.672 -1.368 1 95.62 70 SER B O 1
ATOM 3103 N N . ILE B 1 71 ? -7.195 10.312 -3.443 1 93.38 71 ILE B N 1
ATOM 3104 C CA . ILE B 1 71 ? -6.816 11.641 -3.924 1 93.38 71 ILE B CA 1
ATOM 3105 C C . ILE B 1 71 ? -7.613 12.711 -3.176 1 93.38 71 ILE B C 1
ATOM 3107 O O . ILE B 1 71 ? -7.066 13.75 -2.797 1 93.38 71 ILE B O 1
ATOM 3111 N N . GLN B 1 72 ? -8.844 12.445 -2.992 1 91.56 72 GLN B N 1
ATOM 3112 C CA . GLN B 1 72 ? -9.695 13.367 -2.254 1 91.56 72 GLN B CA 1
ATOM 3113 C C . GLN B 1 72 ? -9.188 13.562 -0.827 1 91.56 72 GLN B C 1
ATOM 3115 O O . GLN B 1 72 ? -9.109 14.695 -0.338 1 91.56 72 GLN B O 1
ATOM 3120 N N . VAL B 1 73 ? -8.883 12.469 -0.168 1 90.81 73 VAL B N 1
ATOM 3121 C CA . VAL B 1 73 ? -8.414 12.523 1.212 1 90.81 73 VAL B CA 1
ATOM 3122 C C . VAL B 1 73 ? -7.082 13.266 1.275 1 90.81 73 VAL B C 1
ATOM 3124 O O . VAL B 1 73 ? -6.879 14.117 2.148 1 90.81 73 VAL B O 1
ATOM 3127 N N . CYS B 1 74 ? -6.211 13.039 0.362 1 90.56 74 CYS B N 1
ATOM 3128 C CA . CYS B 1 74 ? -4.922 13.719 0.306 1 90.56 74 CYS B CA 1
ATOM 3129 C C . CYS B 1 74 ? -5.102 15.211 0.074 1 90.56 74 CYS B C 1
ATOM 3131 O O . CYS B 1 74 ? -4.441 16.031 0.718 1 90.56 74 CYS B O 1
ATOM 3133 N N . TYR B 1 75 ? -6.012 15.539 -0.754 1 88.38 75 TYR B N 1
ATOM 3134 C CA . TYR B 1 75 ? -6.23 16.938 -1.082 1 88.38 75 TYR B CA 1
ATOM 3135 C C . TYR B 1 75 ? -6.746 17.719 0.129 1 88.38 75 TYR B C 1
ATOM 3137 O O . TYR B 1 75 ? -6.23 18.781 0.458 1 88.38 75 TYR B O 1
ATOM 3145 N N . VAL B 1 76 ? -7.637 17.156 0.785 1 86.19 76 VAL B N 1
ATOM 3146 C CA . VAL B 1 76 ? -8.305 17.906 1.852 1 86.19 76 VAL B CA 1
ATOM 3147 C C . VAL B 1 76 ? -7.422 17.906 3.1 1 86.19 76 VAL B C 1
ATOM 3149 O O . VAL B 1 76 ? -7.211 18.953 3.711 1 86.19 76 VAL B O 1
ATOM 3152 N N . ILE B 1 77 ? -6.883 16.75 3.463 1 86.19 77 ILE B N 1
ATOM 3153 C CA . ILE B 1 77 ? -6.148 16.672 4.719 1 86.19 77 ILE B CA 1
ATOM 3154 C C . ILE B 1 77 ? -4.766 17.297 4.555 1 86.19 77 ILE B C 1
ATOM 3156 O O . ILE B 1 77 ? -4.336 18.094 5.383 1 86.19 77 ILE B O 1
ATOM 3160 N N . VAL B 1 78 ? -4.094 17.016 3.469 1 85.75 78 VAL B N 1
ATOM 3161 C CA . VAL B 1 78 ? -2.736 17.5 3.279 1 85.75 78 VAL B CA 1
ATOM 3162 C C . VAL B 1 78 ? -2.777 18.953 2.807 1 85.75 78 VAL B C 1
ATOM 3164 O O . VAL B 1 78 ? -2.209 19.844 3.449 1 85.75 78 VAL B O 1
ATOM 3167 N N . TRP B 1 79 ? -3.496 19.25 1.798 1 84.81 79 TRP B N 1
ATOM 3168 C CA . TRP B 1 79 ? -3.43 20.578 1.184 1 84.81 79 TRP B CA 1
ATOM 3169 C C . TRP B 1 79 ? -4.27 21.578 1.967 1 84.81 79 TRP B C 1
ATOM 3171 O O . TRP B 1 79 ? -3.773 22.656 2.35 1 84.81 79 TRP B O 1
ATOM 3181 N N . VAL B 1 80 ? -5.461 21.281 2.258 1 82.5 80 VAL B N 1
ATOM 3182 C CA . VAL B 1 80 ? -6.363 22.266 2.852 1 82.5 80 VAL B CA 1
ATOM 3183 C C . VAL B 1 80 ? -6.074 22.391 4.344 1 82.5 80 VAL B C 1
ATOM 3185 O O . VAL B 1 80 ? -5.719 23.469 4.824 1 82.5 80 VAL B O 1
ATOM 3188 N N . GLN B 1 81 ? -6.062 21.328 5.012 1 82.06 81 GLN B N 1
ATOM 3189 C CA . GLN B 1 81 ? -5.98 21.391 6.469 1 82.06 81 GLN B CA 1
ATOM 3190 C C . GLN B 1 81 ? -4.555 21.688 6.926 1 82.06 81 GLN B C 1
ATOM 3192 O O . GLN B 1 81 ? -4.344 22.5 7.832 1 82.06 81 GLN B O 1
ATOM 3197 N N . GLN B 1 82 ? -3.609 21.062 6.258 1 83.31 82 GLN B N 1
ATOM 3198 C CA . GLN B 1 82 ? -2.26 21.141 6.805 1 83.31 82 GLN B CA 1
ATOM 3199 C C . GLN B 1 82 ? -1.443 22.234 6.105 1 83.31 82 GLN B C 1
ATOM 3201 O O . GLN B 1 82 ? -0.419 22.672 6.625 1 83.31 82 GLN B O 1
ATOM 3206 N N . ILE B 1 83 ? -1.844 22.672 4.949 1 83.75 83 ILE B N 1
ATOM 3207 C CA . ILE B 1 83 ? -1.044 23.656 4.246 1 83.75 83 ILE B CA 1
ATOM 3208 C C . ILE B 1 83 ? -1.783 25 4.234 1 83.75 83 ILE B C 1
ATOM 3210 O O . ILE B 1 83 ? -1.288 26 4.766 1 83.75 83 ILE B O 1
ATOM 3214 N N . VAL B 1 84 ? -2.977 25.031 3.787 1 80.5 84 VAL B N 1
ATOM 3215 C CA . VAL B 1 84 ? -3.707 26.281 3.623 1 80.5 84 VAL B CA 1
ATOM 3216 C C . VAL B 1 84 ? -4.074 26.859 4.992 1 80.5 84 VAL B C 1
ATOM 3218 O O . VAL B 1 84 ? -3.918 28.047 5.238 1 80.5 84 VAL B O 1
ATOM 3221 N N . TYR B 1 85 ? -4.457 26.047 5.918 1 79.5 85 TYR B N 1
ATOM 3222 C CA . TYR B 1 85 ? -4.914 26.531 7.215 1 79.5 85 TYR B CA 1
ATOM 3223 C C . TYR B 1 85 ? -3.887 26.234 8.305 1 79.5 85 TYR B C 1
ATOM 3225 O O . TYR B 1 85 ? -4.238 26.109 9.477 1 79.5 85 TYR B O 1
ATOM 3233 N N . PHE B 1 86 ? -2.701 26.25 7.73 1 79 86 PHE B N 1
ATOM 3234 C CA . PHE B 1 86 ? -1.646 26.062 8.719 1 79 86 PHE B CA 1
ATOM 3235 C C . PHE B 1 86 ? -1.566 27.25 9.672 1 79 86 PHE B C 1
ATOM 3237 O O . PHE B 1 86 ? -1.64 28.406 9.242 1 79 86 PHE B O 1
ATOM 3244 N N . ASN B 1 87 ? -1.646 27.141 10.953 1 75 87 ASN B N 1
ATOM 3245 C CA . ASN B 1 87 ? -1.565 28.141 12 1 75 87 ASN B CA 1
ATOM 3246 C C . ASN B 1 87 ? -2.947 28.672 12.375 1 75 87 ASN B C 1
ATOM 3248 O O . ASN B 1 87 ? -3.061 29.703 13.055 1 75 87 ASN B O 1
ATOM 3252 N N . ASP B 1 88 ? -3.889 28.25 11.688 1 76.5 88 ASP B N 1
ATOM 3253 C CA . ASP B 1 88 ? -5.266 28.562 12.07 1 76.5 88 ASP B CA 1
ATOM 3254 C C . ASP B 1 88 ? -6.031 27.281 12.43 1 76.5 88 ASP B C 1
ATOM 3256 O O . ASP B 1 88 ? -6.684 26.688 11.578 1 76.5 88 ASP B O 1
ATOM 3260 N N . PHE B 1 89 ? -5.898 26.984 13.68 1 75.81 89 PHE B N 1
ATOM 3261 C CA . PHE B 1 89 ? -6.484 25.75 14.172 1 75.81 89 PHE B CA 1
ATOM 3262 C C . PHE B 1 89 ? -8 25.75 14 1 75.81 89 PHE B C 1
ATOM 3264 O O . PHE B 1 89 ? -8.594 24.75 13.609 1 75.81 89 PHE B O 1
ATOM 3271 N N . ASP B 1 90 ? -8.578 26.875 14.297 1 74.44 90 ASP B N 1
ATOM 3272 C CA . ASP B 1 90 ? -10.039 26.969 14.25 1 74.44 90 ASP B CA 1
ATOM 3273 C C . ASP B 1 90 ? -10.555 26.719 12.836 1 74.44 90 ASP B C 1
ATOM 3275 O O . ASP B 1 90 ? -11.547 26 12.648 1 74.44 90 ASP B O 1
ATOM 3279 N N . SER B 1 91 ? -9.75 27.266 11.883 1 76.19 91 SER B N 1
ATOM 3280 C CA . SER B 1 91 ? -10.172 27.078 10.5 1 76.19 91 SER B CA 1
ATOM 3281 C C . SER B 1 91 ? -9.828 25.672 10.016 1 76.19 91 SER B C 1
ATOM 3283 O O . SER B 1 91 ? -10.555 25.094 9.195 1 76.19 91 SER B O 1
ATOM 3285 N N . ALA B 1 92 ? -8.75 25.172 10.547 1 75.38 92 ALA B N 1
ATOM 3286 C CA . ALA B 1 92 ? -8.328 23.828 10.148 1 75.38 92 ALA B CA 1
ATOM 3287 C C . ALA B 1 92 ? -9.281 22.766 10.695 1 75.38 92 ALA B C 1
ATOM 3289 O O . ALA B 1 92 ? -9.508 21.734 10.055 1 75.38 92 ALA B O 1
ATOM 3290 N N . ALA B 1 93 ? -9.805 23.094 11.859 1 70.62 93 ALA B N 1
ATOM 3291 C CA . ALA B 1 93 ? -10.672 22.125 12.523 1 70.62 93 ALA B CA 1
ATOM 3292 C C . ALA B 1 93 ? -12.125 22.328 12.133 1 70.62 93 ALA B C 1
ATOM 3294 O O . ALA B 1 93 ? -12.977 21.469 12.383 1 70.62 93 ALA B O 1
ATOM 3295 N N . ASP B 1 94 ? -12.336 23.516 11.578 1 63.97 94 ASP B N 1
ATOM 3296 C CA . ASP B 1 94 ? -13.719 23.859 11.266 1 63.97 94 ASP B CA 1
ATOM 3297 C C . ASP B 1 94 ? -14.25 23 10.125 1 63.97 94 ASP B C 1
ATOM 3299 O O . ASP B 1 94 ? -13.758 23.078 8.992 1 63.97 94 ASP B O 1
ATOM 3303 N N . MET B 1 95 ? -15.18 22.25 10.484 1 57.94 95 MET B N 1
ATOM 3304 C CA . MET B 1 95 ? -15.828 21.281 9.602 1 57.94 95 MET B CA 1
ATOM 3305 C C . MET B 1 95 ? -16.469 21.984 8.406 1 57.94 95 MET B C 1
ATOM 3307 O O . MET B 1 95 ? -16.547 21.406 7.32 1 57.94 95 MET B O 1
ATOM 3311 N N . ARG B 1 96 ? -16.812 23.172 8.68 1 55.25 96 ARG B N 1
ATOM 3312 C CA . ARG B 1 96 ? -17.5 23.906 7.625 1 55.25 96 ARG B CA 1
ATOM 3313 C C . ARG B 1 96 ? -16.562 24.156 6.441 1 55.25 96 ARG B C 1
ATOM 3315 O O . ARG B 1 96 ? -17 24.156 5.289 1 55.25 96 ARG B O 1
ATOM 3322 N N . ASN B 1 97 ? -15.422 24.312 6.789 1 57.28 97 ASN B N 1
ATOM 3323 C CA . ASN B 1 97 ? -14.461 24.516 5.707 1 57.28 97 ASN B CA 1
ATOM 3324 C C . ASN B 1 97 ? -14.102 23.203 5.016 1 57.28 97 ASN B C 1
ATOM 3326 O O . ASN B 1 97 ? -13.594 23.219 3.893 1 57.28 97 ASN B O 1
ATOM 3330 N N . ASN B 1 98 ? -14.703 22.234 5.656 1 65.19 98 ASN B N 1
ATOM 3331 C CA . ASN B 1 98 ? -14.406 20.922 5.113 1 65.19 98 ASN B CA 1
ATOM 3332 C C . ASN B 1 98 ? -15.688 20.141 4.82 1 65.19 98 ASN B C 1
ATOM 3334 O O . ASN B 1 98 ? -15.648 18.906 4.695 1 65.19 98 ASN B O 1
ATOM 3338 N N . ALA B 1 99 ? -16.797 21.031 4.723 1 69.25 99 ALA B N 1
ATOM 3339 C CA . ALA B 1 99 ? -18.078 20.375 4.516 1 69.25 99 ALA B CA 1
ATOM 3340 C C . ALA B 1 99 ? -18.078 19.562 3.229 1 69.25 99 ALA B C 1
ATOM 3342 O O . ALA B 1 99 ? -18.641 18.469 3.182 1 69.25 99 ALA B O 1
ATOM 3343 N N . TRP B 1 100 ? -17.547 20.141 2.199 1 76.44 100 TRP B N 1
ATOM 3344 C CA . TRP B 1 100 ? -17.484 19.406 0.941 1 76.44 100 TRP B CA 1
ATOM 3345 C C . TRP B 1 100 ? -16.734 18.078 1.128 1 76.44 100 TRP B C 1
ATOM 3347 O O . TRP B 1 100 ? -17.125 17.062 0.555 1 76.44 100 TRP B O 1
ATOM 3357 N N . TYR B 1 101 ? -15.75 18.094 1.894 1 77.88 101 TYR B N 1
ATOM 3358 C CA . TYR B 1 101 ? -15 16.875 2.166 1 77.88 101 TYR B CA 1
ATOM 3359 C C . TYR B 1 101 ? -15.859 15.867 2.916 1 77.88 101 TYR B C 1
ATOM 3361 O O . TYR B 1 101 ? -15.867 14.68 2.582 1 77.88 101 TYR B O 1
ATOM 3369 N N . GLU B 1 102 ? -16.562 16.359 3.842 1 80.94 102 GLU B N 1
ATOM 3370 C CA . GLU B 1 102 ? -17.359 15.445 4.656 1 80.94 102 GLU B CA 1
ATOM 3371 C C . GLU B 1 102 ? -18.469 14.789 3.836 1 80.94 102 GLU B C 1
ATOM 3373 O O . GLU B 1 102 ? -18.734 13.594 3.982 1 80.94 102 GLU B O 1
ATOM 3378 N N . ARG B 1 103 ? -19.062 15.617 2.971 1 86 103 ARG B N 1
ATOM 3379 C CA . ARG B 1 103 ? -20.125 15.078 2.117 1 86 103 ARG B CA 1
ATOM 3380 C C . ARG B 1 103 ? -19.562 14.047 1.142 1 86 103 ARG B C 1
ATOM 3382 O O . ARG B 1 103 ? -20.094 12.938 1.028 1 86 103 ARG B O 1
ATOM 3389 N N . CYS B 1 104 ? -18.516 14.422 0.523 1 87.38 104 CYS B N 1
ATOM 3390 C CA . CYS B 1 104 ? -17.922 13.555 -0.487 1 87.38 104 CYS B CA 1
ATOM 3391 C C . CYS B 1 104 ? -17.328 12.305 0.151 1 87.38 104 CYS B C 1
ATOM 3393 O O . CYS B 1 104 ? -17.422 11.211 -0.412 1 87.38 104 CYS B O 1
ATOM 3395 N N . ASN B 1 105 ? -16.734 12.531 1.284 1 89.44 105 ASN B N 1
ATOM 3396 C CA . ASN B 1 105 ? -16.156 11.391 1.987 1 89.44 105 ASN B CA 1
ATOM 3397 C C . ASN B 1 105 ? -17.219 10.367 2.369 1 89.44 105 ASN B C 1
ATOM 3399 O O . ASN B 1 105 ? -17.047 9.172 2.146 1 89.44 105 ASN B O 1
ATOM 3403 N N . THR B 1 106 ? -18.266 10.852 2.926 1 89.12 106 THR B N 1
ATOM 3404 C CA . THR B 1 106 ? -19.359 9.984 3.336 1 89.12 106 THR B CA 1
ATOM 3405 C C . THR B 1 106 ? -19.969 9.273 2.129 1 89.12 106 THR B C 1
ATOM 3407 O O . THR B 1 106 ? -20.266 8.078 2.193 1 89.12 106 THR B O 1
ATOM 3410 N N . LEU B 1 107 ? -20.062 9.969 1.082 1 91.94 107 LEU B N 1
ATOM 3411 C CA . LEU B 1 107 ? -20.594 9.391 -0.144 1 91.94 107 LEU B CA 1
ATOM 3412 C C . LEU B 1 107 ? -19.672 8.305 -0.688 1 91.94 107 LEU B C 1
ATOM 3414 O O . LEU B 1 107 ? -20.125 7.223 -1.061 1 91.94 107 LEU B O 1
ATOM 3418 N N . PHE B 1 108 ? -18.391 8.594 -0.746 1 94.56 108 PHE B N 1
ATOM 3419 C CA . PHE B 1 108 ? -17.422 7.621 -1.252 1 94.56 108 PHE B CA 1
ATOM 3420 C C . PHE B 1 108 ? -17.438 6.352 -0.411 1 94.56 108 PHE B C 1
ATOM 3422 O O . PHE B 1 108 ? -17.359 5.246 -0.947 1 94.56 108 PHE B O 1
ATOM 3429 N N . VAL B 1 109 ? -17.531 6.504 0.864 1 94.31 109 VAL B N 1
ATOM 3430 C CA . VAL B 1 109 ? -17.547 5.359 1.767 1 94.31 109 VAL B CA 1
ATOM 3431 C C . VAL B 1 109 ? -18.75 4.469 1.448 1 94.31 109 VAL B C 1
ATOM 3433 O O . VAL B 1 109 ? -18.594 3.256 1.275 1 94.31 109 VAL B O 1
ATOM 3436 N N . ALA B 1 110 ? -19.875 5.098 1.284 1 95.56 110 ALA B N 1
ATOM 3437 C CA . ALA B 1 110 ? -21.094 4.344 1.028 1 95.56 110 ALA B CA 1
ATOM 3438 C C . ALA B 1 110 ? -21.078 3.729 -0.367 1 95.56 110 ALA B C 1
ATOM 3440 O O . ALA B 1 110 ? -21.5 2.586 -0.554 1 95.56 110 ALA B O 1
ATOM 3441 N N . LEU B 1 111 ? -20.562 4.41 -1.309 1 96.06 111 LEU B N 1
ATOM 3442 C CA . LEU B 1 111 ? -20.562 3.945 -2.691 1 96.06 111 LEU B CA 1
ATOM 3443 C C . LEU B 1 111 ? -19.609 2.77 -2.877 1 96.06 111 LEU B C 1
ATOM 3445 O O . LEU B 1 111 ? -19.953 1.793 -3.551 1 96.06 111 LEU B O 1
ATOM 3449 N N . ILE B 1 112 ? -18.469 2.852 -2.352 1 97.69 112 ILE B N 1
ATOM 3450 C CA . ILE B 1 112 ? -17.5 1.768 -2.48 1 97.69 112 ILE B CA 1
ATOM 3451 C C . ILE B 1 112 ? -18.016 0.531 -1.744 1 97.69 112 ILE B C 1
ATOM 3453 O O . ILE B 1 112 ? -17.906 -0.588 -2.252 1 97.69 112 ILE B O 1
ATOM 3457 N N . ALA B 1 113 ? -18.578 0.765 -0.59 1 97.62 113 ALA B N 1
ATOM 3458 C CA . ALA B 1 113 ? -19.156 -0.356 0.144 1 97.62 113 ALA B CA 1
ATOM 3459 C C . ALA B 1 113 ? -20.25 -1.032 -0.669 1 97.62 113 ALA B C 1
ATOM 3461 O O . ALA B 1 113 ? -20.266 -2.256 -0.822 1 97.62 113 ALA B O 1
ATOM 3462 N N . LEU B 1 114 ? -21.078 -0.228 -1.22 1 97.25 114 LEU B N 1
ATOM 3463 C CA . LEU B 1 114 ? -22.172 -0.771 -2.008 1 97.25 114 LEU B CA 1
ATOM 3464 C C . LEU B 1 114 ? -21.656 -1.534 -3.221 1 97.25 114 LEU B C 1
ATOM 3466 O O . LEU B 1 114 ? -22.156 -2.613 -3.543 1 97.25 114 LEU B O 1
ATOM 3470 N N . TYR B 1 115 ? -20.688 -0.94 -3.842 1 97.31 115 TYR B N 1
ATOM 3471 C CA . TYR B 1 115 ? -20.109 -1.56 -5.027 1 97.31 115 TYR B CA 1
ATOM 3472 C C . TYR B 1 115 ? -19.578 -2.953 -4.711 1 97.31 115 TYR B C 1
ATOM 3474 O O . TYR B 1 115 ? -19.859 -3.908 -5.441 1 97.31 115 TYR B O 1
ATOM 3482 N N . VAL B 1 116 ? -18.875 -3.105 -3.652 1 97.25 116 VAL B N 1
ATOM 3483 C CA . VAL B 1 116 ? -18.281 -4.379 -3.25 1 97.25 116 VAL B CA 1
ATOM 3484 C C . VAL B 1 116 ? -19.391 -5.332 -2.789 1 97.25 116 VAL B C 1
ATOM 3486 O O . VAL B 1 116 ? -19.344 -6.527 -3.086 1 97.25 116 VAL B O 1
ATOM 3489 N N . GLN B 1 117 ? -20.375 -4.801 -2.123 1 97.06 117 GLN B N 1
ATOM 3490 C CA . GLN B 1 117 ? -21.484 -5.617 -1.653 1 97.06 117 GLN B CA 1
ATOM 3491 C C . GLN B 1 117 ? -22.297 -6.18 -2.824 1 97.06 117 GLN B C 1
ATOM 3493 O O . GLN B 1 117 ? -22.781 -7.312 -2.768 1 97.06 117 GLN B O 1
ATOM 3498 N N . PHE B 1 118 ? -22.344 -5.414 -3.848 1 95.75 118 PHE B N 1
ATOM 3499 C CA . PHE B 1 118 ? -22.984 -5.914 -5.059 1 95.75 118 PHE B CA 1
ATOM 3500 C C . PHE B 1 118 ? -22.234 -7.117 -5.613 1 95.75 118 PHE B C 1
ATOM 3502 O O . PHE B 1 118 ? -22.844 -8.094 -6.051 1 95.75 118 PHE B O 1
ATOM 3509 N N . TYR B 1 119 ? -21.016 -7.035 -5.582 1 94.94 119 TYR B N 1
ATOM 3510 C CA . TYR B 1 119 ? -20.188 -8.148 -6.047 1 94.94 119 TYR B CA 1
ATOM 3511 C C . TYR B 1 119 ? -20.438 -9.398 -5.211 1 94.94 119 TYR B C 1
ATOM 3513 O O . TYR B 1 119 ? -20.625 -10.484 -5.754 1 94.94 119 TYR B O 1
ATOM 3521 N N . PHE B 1 120 ? -20.438 -9.211 -3.977 1 95.56 120 PHE B N 1
ATOM 3522 C CA . PHE B 1 120 ? -20.594 -10.375 -3.113 1 95.56 120 PHE B CA 1
ATOM 3523 C C . PHE B 1 120 ? -22.016 -10.914 -3.178 1 95.56 120 PHE B C 1
ATOM 3525 O O . PHE B 1 120 ? -22.234 -12.117 -3.035 1 95.56 120 PHE B O 1
ATOM 3532 N N . CYS B 1 121 ? -23 -10.047 -3.416 1 95.19 121 CYS B N 1
ATOM 3533 C CA . CYS B 1 121 ? -24.359 -10.516 -3.639 1 95.19 121 CYS B CA 1
ATOM 3534 C C . CYS B 1 121 ? -24.453 -11.32 -4.93 1 95.19 121 CYS B C 1
ATOM 3536 O O . CYS B 1 121 ? -25.172 -12.328 -4.984 1 95.19 121 CYS B O 1
ATOM 3538 N N . TYR B 1 122 ? -23.781 -10.828 -5.879 1 92.94 122 TYR B N 1
ATOM 3539 C CA . TYR B 1 122 ? -23.75 -11.578 -7.129 1 92.94 122 TYR B CA 1
ATOM 3540 C C . TYR B 1 122 ? -23.125 -12.953 -6.922 1 92.94 122 TYR B C 1
ATOM 3542 O O . TYR B 1 122 ? -23.609 -13.945 -7.461 1 92.94 122 TYR B O 1
ATOM 3550 N N . ARG B 1 123 ? -22.078 -12.953 -6.18 1 90.06 123 ARG B N 1
ATOM 3551 C CA . ARG B 1 123 ? -21.422 -14.211 -5.863 1 90.06 123 ARG B CA 1
ATOM 3552 C C . ARG B 1 123 ? -22.375 -15.156 -5.125 1 90.06 123 ARG B C 1
ATOM 3554 O O . ARG B 1 123 ? -22.406 -16.359 -5.406 1 90.06 123 ARG B O 1
ATOM 3561 N N . LEU B 1 124 ? -23.078 -14.602 -4.246 1 93.81 124 LEU B N 1
ATOM 3562 C CA . LEU B 1 124 ? -24.062 -15.398 -3.512 1 93.81 124 LEU B CA 1
ATOM 3563 C C . LEU B 1 124 ? -25.141 -15.922 -4.445 1 93.81 124 LEU B C 1
ATOM 3565 O O . LEU B 1 124 ? -25.562 -17.078 -4.328 1 93.81 124 LEU B O 1
ATOM 3569 N N . TYR B 1 125 ? -25.547 -15.125 -5.348 1 93.69 125 TYR B N 1
ATOM 3570 C CA . TYR B 1 125 ? -26.547 -15.547 -6.32 1 93.69 125 TYR B CA 1
ATOM 3571 C C . TYR B 1 125 ? -26.016 -16.672 -7.199 1 93.69 125 TYR B C 1
ATOM 3573 O O . TYR B 1 125 ? -26.75 -17.609 -7.516 1 93.69 125 TYR B O 1
ATOM 3581 N N . ALA B 1 126 ? -24.812 -16.578 -7.578 1 88.5 126 ALA B N 1
ATOM 3582 C CA . ALA B 1 126 ? -24.188 -17.609 -8.422 1 88.5 126 ALA B CA 1
ATOM 3583 C C . ALA B 1 126 ? -24.094 -18.938 -7.688 1 88.5 126 ALA B C 1
ATOM 3585 O O . ALA B 1 126 ? -24.203 -20 -8.305 1 88.5 126 ALA B O 1
ATOM 3586 N N . ILE B 1 127 ? -23.922 -18.906 -6.422 1 87.5 127 ILE B N 1
ATOM 3587 C CA . ILE B 1 127 ? -23.766 -20.109 -5.625 1 87.5 127 ILE B CA 1
ATOM 3588 C C . ILE B 1 127 ? -25.141 -20.688 -5.277 1 87.5 127 ILE B C 1
ATOM 3590 O O . ILE B 1 127 ? -25.359 -21.891 -5.402 1 87.5 127 ILE B O 1
ATOM 3594 N N . SER B 1 128 ? -26.047 -19.859 -4.871 1 90.12 128 SER B N 1
ATOM 3595 C CA . SER B 1 128 ? -27.344 -20.312 -4.391 1 90.12 128 SER B CA 1
ATOM 3596 C C . SER B 1 128 ? -28.328 -20.484 -5.543 1 90.12 128 SER B C 1
ATOM 3598 O O . SER B 1 128 ? -29.266 -21.297 -5.465 1 90.12 128 SER B O 1
ATOM 3600 N N . LYS B 1 129 ? -28.25 -19.672 -6.527 1 90.06 129 LYS B N 1
ATOM 3601 C CA . LYS B 1 129 ? -29.172 -19.609 -7.664 1 90.06 129 LYS B CA 1
ATOM 3602 C C . LYS B 1 129 ? -30.578 -19.219 -7.211 1 90.06 129 LYS B C 1
ATOM 3604 O O . LYS B 1 129 ? -31.562 -19.609 -7.836 1 90.06 129 LYS B O 1
ATOM 3609 N N . LEU B 1 130 ? -30.641 -18.625 -6.059 1 93.19 130 LEU B N 1
ATOM 3610 C CA . LEU B 1 130 ? -31.922 -18.234 -5.492 1 93.19 130 LEU B CA 1
ATOM 3611 C C . LEU B 1 130 ? -31.984 -16.719 -5.305 1 93.19 130 LEU B C 1
ATOM 3613 O O . LEU B 1 130 ? -31.359 -16.172 -4.383 1 93.19 130 LEU B O 1
ATOM 3617 N N . TRP B 1 131 ? -32.812 -16.078 -6.02 1 93.25 131 TRP B N 1
ATOM 3618 C CA . TRP B 1 131 ? -32.938 -14.617 -5.977 1 93.25 131 TRP B CA 1
ATOM 3619 C C . TRP B 1 131 ? -33.656 -14.164 -4.699 1 93.25 131 TRP B C 1
ATOM 3621 O O . TRP B 1 131 ? -33.375 -13.086 -4.184 1 93.25 131 TRP B O 1
ATOM 3631 N N . TRP B 1 132 ? -34.5 -15 -4.199 1 94.31 132 TRP B N 1
ATOM 3632 C CA . TRP B 1 132 ? -35.281 -14.602 -3.039 1 94.31 132 TRP B CA 1
ATOM 3633 C C . TRP B 1 132 ? -34.406 -14.531 -1.788 1 94.31 132 TRP B C 1
ATOM 3635 O O . TRP B 1 132 ? -34.781 -13.914 -0.791 1 94.31 132 TRP B O 1
ATOM 3645 N N . ILE B 1 133 ? -33.312 -15.086 -1.788 1 94.38 133 ILE B N 1
ATOM 3646 C CA . ILE B 1 133 ? -32.375 -15.023 -0.672 1 94.38 133 ILE B CA 1
ATOM 3647 C C . ILE B 1 133 ? -31.484 -13.773 -0.81 1 94.38 133 ILE B C 1
ATOM 3649 O O . ILE B 1 133 ? -31.219 -13.094 0.178 1 94.38 133 ILE B O 1
ATOM 3653 N N . VAL B 1 134 ? -31.078 -13.43 -2.008 1 95.69 134 VAL B N 1
ATOM 3654 C CA . VAL B 1 134 ? -30.141 -12.352 -2.283 1 95.69 134 VAL B CA 1
ATOM 3655 C C . VAL B 1 134 ? -30.875 -11.008 -2.225 1 95.69 134 VAL B C 1
ATOM 3657 O O . VAL B 1 134 ? -30.312 -10.016 -1.745 1 95.69 134 VAL B O 1
ATOM 3660 N N . ALA B 1 135 ? -32.094 -10.969 -2.549 1 96.56 135 ALA B N 1
ATOM 3661 C CA . ALA B 1 135 ? -32.875 -9.734 -2.713 1 96.56 135 ALA B CA 1
ATOM 3662 C C . ALA B 1 135 ? -33 -8.992 -1.386 1 96.56 135 ALA B C 1
ATOM 3664 O O . ALA B 1 135 ? -32.75 -7.789 -1.306 1 96.56 135 ALA B O 1
ATOM 3665 N N . PRO B 1 136 ? -33.375 -9.688 -0.365 1 96.38 136 PRO B N 1
ATOM 3666 C CA . PRO B 1 136 ? -33.5 -8.969 0.905 1 96.38 136 PRO B CA 1
ATOM 3667 C C . PRO B 1 136 ? -32.188 -8.359 1.372 1 96.38 136 PRO B C 1
ATOM 3669 O O . PRO B 1 136 ? -32.156 -7.281 1.966 1 96.38 136 PRO B O 1
ATOM 3672 N N . ILE B 1 137 ? -31.141 -9 1.165 1 97.19 137 ILE B N 1
ATOM 3673 C CA . ILE B 1 137 ? -29.828 -8.492 1.565 1 97.19 137 ILE B CA 1
ATOM 3674 C C . ILE B 1 137 ? -29.484 -7.25 0.745 1 97.19 137 ILE B C 1
ATOM 3676 O O . ILE B 1 137 ? -29 -6.25 1.289 1 97.19 137 ILE B O 1
ATOM 3680 N N . LEU B 1 138 ? -29.766 -7.324 -0.509 1 96.75 138 LEU B N 1
ATOM 3681 C CA . LEU B 1 138 ? -29.531 -6.188 -1.393 1 96.75 138 LEU B CA 1
ATOM 3682 C C . LEU B 1 138 ? -30.375 -4.988 -0.968 1 96.75 138 LEU B C 1
ATOM 3684 O O . LEU B 1 138 ? -29.891 -3.848 -1.012 1 96.75 138 LEU B O 1
ATOM 3688 N N . PHE B 1 139 ? -31.516 -5.289 -0.541 1 96.62 139 PHE B N 1
ATOM 3689 C CA . PHE B 1 139 ? -32.406 -4.223 -0.093 1 96.62 139 PHE B CA 1
ATOM 3690 C C . PHE B 1 139 ? -31.875 -3.559 1.167 1 96.62 139 PHE B C 1
ATOM 3692 O O . PHE B 1 139 ? -31.969 -2.34 1.322 1 96.62 139 PHE B O 1
ATOM 3699 N N . LEU B 1 140 ? -31.359 -4.316 2.035 1 97 140 LEU B N 1
ATOM 3700 C CA . LEU B 1 140 ? -30.734 -3.764 3.229 1 97 140 LEU B CA 1
ATOM 3701 C C . LEU B 1 140 ? -29.609 -2.791 2.855 1 97 140 LEU B C 1
ATOM 3703 O O . LEU B 1 140 ? -29.531 -1.69 3.408 1 97 140 LEU B O 1
ATOM 3707 N N . TYR B 1 141 ? -28.797 -3.158 1.88 1 97.75 141 TYR B N 1
ATOM 3708 C CA . TYR B 1 141 ? -27.688 -2.305 1.48 1 97.75 141 TYR B CA 1
ATOM 3709 C C . TYR B 1 141 ? -28.188 -1.038 0.798 1 97.75 141 TYR B C 1
ATOM 3711 O O . TYR B 1 141 ? -27.594 0.034 0.958 1 97.75 141 TYR B O 1
ATOM 3719 N N . LEU B 1 142 ? -29.266 -1.12 0.089 1 97.06 142 LEU B N 1
ATOM 3720 C CA . LEU B 1 142 ? -29.844 0.064 -0.54 1 97.06 142 LEU B CA 1
ATOM 3721 C C . LEU B 1 142 ? -30.391 1.027 0.51 1 97.06 142 LEU B C 1
ATOM 3723 O O . LEU B 1 142 ? -30.266 2.246 0.358 1 97.06 142 LEU B O 1
ATOM 3727 N N . PHE B 1 143 ? -30.922 0.474 1.534 1 96.31 143 PHE B N 1
ATOM 3728 C CA . PHE B 1 143 ? -31.375 1.306 2.641 1 96.31 143 PHE B CA 1
ATOM 3729 C C . PHE B 1 143 ? -30.203 1.989 3.326 1 96.31 143 PHE B C 1
ATOM 3731 O O . PHE B 1 143 ? -30.312 3.141 3.756 1 96.31 143 PHE B O 1
ATOM 3738 N N . ALA B 1 144 ? -29.156 1.25 3.467 1 96.69 144 ALA B N 1
ATOM 3739 C CA . ALA B 1 144 ? -27.953 1.831 4.062 1 96.69 144 ALA B CA 1
ATOM 3740 C C . ALA B 1 144 ? -27.469 3.039 3.264 1 96.69 144 ALA B C 1
ATOM 3742 O O . ALA B 1 144 ? -27.078 4.059 3.842 1 96.69 144 ALA B O 1
ATOM 3743 N N . VAL B 1 145 ? -27.547 3 1.96 1 96.12 145 VAL B N 1
ATOM 3744 C CA . VAL B 1 145 ? -27.156 4.117 1.107 1 96.12 145 VAL B CA 1
ATOM 3745 C C . VAL B 1 145 ? -28.156 5.258 1.251 1 96.12 145 VAL B C 1
ATOM 3747 O O . VAL B 1 145 ? -27.781 6.43 1.233 1 96.12 145 VAL B O 1
ATOM 3750 N N . GLY B 1 146 ? -29.422 4.887 1.381 1 95.44 146 GLY B N 1
ATOM 3751 C CA . GLY B 1 146 ? -30.422 5.895 1.643 1 95.44 146 GLY B CA 1
ATOM 3752 C C . GLY B 1 146 ? -30.172 6.684 2.914 1 95.44 146 GLY B C 1
ATOM 3753 O O . GLY B 1 146 ? -30.375 7.898 2.951 1 95.44 146 GLY B O 1
ATOM 3754 N N . SER B 1 147 ? -29.719 6 3.934 1 95.12 147 SER B N 1
ATOM 3755 C CA . SER B 1 147 ? -29.391 6.656 5.195 1 95.12 147 SER B CA 1
ATOM 3756 C C . SER B 1 147 ? -28.234 7.637 5.035 1 95.12 147 SER B C 1
ATOM 3758 O O . SER B 1 147 ? -28.234 8.703 5.648 1 95.12 147 SER B O 1
ATOM 3760 N N . VAL B 1 148 ? -27.281 7.285 4.234 1 94.12 148 VAL B N 1
ATOM 3761 C CA . VAL B 1 148 ? -26.156 8.164 3.973 1 94.12 148 VAL B CA 1
ATOM 3762 C C . VAL B 1 148 ? -26.625 9.398 3.199 1 94.12 148 VAL B C 1
ATOM 3764 O O . VAL B 1 148 ? -26.156 10.508 3.445 1 94.12 148 VAL B O 1
ATOM 3767 N N . ALA B 1 149 ? -27.531 9.211 2.26 1 92.88 149 ALA B N 1
ATOM 3768 C CA . ALA B 1 149 ? -28.094 10.344 1.528 1 92.88 149 ALA B CA 1
ATOM 3769 C C . ALA B 1 149 ? -28.766 11.328 2.479 1 92.88 149 ALA B C 1
ATOM 3771 O O . ALA B 1 149 ? -28.625 12.547 2.324 1 92.88 149 ALA B O 1
ATOM 3772 N N . ALA B 1 150 ? -29.438 10.812 3.432 1 91.62 150 ALA B N 1
ATOM 3773 C CA . ALA B 1 150 ? -30.062 11.656 4.441 1 91.62 150 ALA B CA 1
ATOM 3774 C C . ALA B 1 150 ? -29.016 12.391 5.277 1 91.62 150 ALA B C 1
ATOM 3776 O O . ALA B 1 150 ? -29.156 13.578 5.562 1 91.62 150 ALA B O 1
ATOM 3777 N N . ALA B 1 151 ? -27.984 11.664 5.672 1 88.62 151 ALA B N 1
ATOM 3778 C CA . ALA B 1 151 ? -26.906 12.266 6.449 1 88.62 151 ALA B CA 1
ATOM 3779 C C . ALA B 1 151 ? -26.25 13.414 5.68 1 88.62 151 ALA B C 1
ATOM 3781 O O . ALA B 1 151 ? -25.969 14.461 6.25 1 88.62 151 ALA B O 1
ATOM 3782 N N . ILE B 1 152 ? -26.047 13.195 4.371 1 87.94 152 ILE B N 1
ATOM 3783 C CA . ILE B 1 152 ? -25.422 14.211 3.531 1 87.94 152 ILE B CA 1
ATOM 3784 C C . ILE B 1 152 ? -26.312 15.445 3.459 1 87.94 152 ILE B C 1
ATOM 3786 O O . ILE B 1 152 ? -25.812 16.578 3.443 1 87.94 152 ILE B O 1
ATOM 3790 N N . HIS B 1 153 ? -27.594 15.227 3.416 1 85.94 153 HIS B N 1
ATOM 3791 C CA . HIS B 1 153 ? -28.531 16.344 3.42 1 85.94 153 HIS B CA 1
ATOM 3792 C C . HIS B 1 153 ? -28.391 17.188 4.68 1 85.94 153 HIS B C 1
ATOM 3794 O O . HIS B 1 153 ? -28.391 18.422 4.613 1 85.94 153 HIS B O 1
ATOM 3800 N N . TYR B 1 154 ? -28.188 16.594 5.797 1 82.75 154 TYR B N 1
ATOM 3801 C CA . TYR B 1 154 ? -28.047 17.312 7.059 1 82.75 154 TYR B CA 1
ATOM 3802 C C . TYR B 1 154 ? -26.688 17.984 7.148 1 82.75 154 TYR B C 1
ATOM 3804 O O . TYR B 1 154 ? -26.562 19.078 7.711 1 82.75 154 TYR B O 1
ATOM 3812 N N . ILE B 1 155 ? -25.672 17.328 6.613 1 78.69 155 ILE B N 1
ATOM 3813 C CA . ILE B 1 155 ? -24.344 17.953 6.574 1 78.69 155 ILE B CA 1
ATOM 3814 C C . ILE B 1 155 ? -24.391 19.219 5.723 1 78.69 155 ILE B C 1
ATOM 3816 O O . ILE B 1 155 ? -23.797 20.234 6.082 1 78.69 155 ILE B O 1
ATOM 3820 N N . SER B 1 156 ? -25.109 19.25 4.605 1 78.56 156 SER B N 1
ATOM 3821 C CA . SER B 1 156 ? -25.188 20.359 3.666 1 78.56 156 SER B CA 1
ATOM 3822 C C . SER B 1 156 ? -25.953 21.547 4.27 1 78.56 156 SER B C 1
ATOM 3824 O O . SER B 1 156 ? -25.672 22.703 3.943 1 78.56 156 SER B O 1
ATOM 3826 N N . ASN B 1 157 ? -26.766 21.297 5.105 1 73.62 157 ASN B N 1
ATOM 3827 C CA . ASN B 1 157 ? -27.578 22.359 5.668 1 73.62 157 ASN B CA 1
ATOM 3828 C C . ASN B 1 157 ? -27.078 22.797 7.047 1 73.62 157 ASN B C 1
ATOM 3830 O O . ASN B 1 157 ? -27.766 23.516 7.77 1 73.62 157 ASN B O 1
ATOM 3834 N N . SER B 1 158 ? -25.797 22.531 7.23 1 64.88 158 SER B N 1
ATOM 3835 C CA . SER B 1 158 ? -25.125 22.922 8.461 1 64.88 158 SER B CA 1
ATOM 3836 C C . SER B 1 158 ? -26 22.656 9.68 1 64.88 158 SER B C 1
ATOM 3838 O O . SER B 1 158 ? -26.031 23.469 10.617 1 64.88 158 SER B O 1
ATOM 3840 N N . GLN B 1 159 ? -26.906 21.781 9.383 1 58.03 159 GLN B N 1
ATOM 3841 C CA . GLN B 1 159 ? -27.797 21.531 10.516 1 58.03 159 GLN B CA 1
ATOM 3842 C C . GLN B 1 159 ? -27.094 20.75 11.609 1 58.03 159 GLN B C 1
ATOM 3844 O O . GLN B 1 159 ? -26.078 20.094 11.352 1 58.03 159 GLN B O 1
ATOM 3849 N N . GLU B 1 160 ? -27.625 20.844 12.875 1 57.25 160 GLU B N 1
ATOM 3850 C CA . GLU B 1 160 ? -27.125 20.375 14.156 1 57.25 160 GLU B CA 1
ATOM 3851 C C . GLU B 1 160 ? -26.734 18.906 14.094 1 57.25 160 GLU B C 1
ATOM 3853 O O . GLU B 1 160 ? -27.375 18.109 13.398 1 57.25 160 GLU B O 1
ATOM 3858 N N . SER B 1 161 ? -25.438 18.562 14.586 1 62.16 161 SER B N 1
ATOM 3859 C CA . SER B 1 161 ? -24.75 17.297 14.82 1 62.16 161 SER B CA 1
ATOM 3860 C C . SER B 1 161 ? -25.703 16.25 15.367 1 62.16 161 SER B C 1
ATOM 3862 O O . SER B 1 161 ? -25.609 15.07 15.008 1 62.16 161 SER B O 1
ATOM 3864 N N . ASP B 1 162 ? -26.906 16.766 15.891 1 67.56 162 ASP B N 1
ATOM 3865 C CA . ASP B 1 162 ? -27.719 15.797 16.609 1 67.56 162 ASP B CA 1
ATOM 3866 C C . ASP B 1 162 ? -28.547 14.945 15.648 1 67.56 162 ASP B C 1
ATOM 3868 O O . ASP B 1 162 ? -28.891 13.805 15.953 1 67.56 162 ASP B O 1
ATOM 3872 N N . ASN B 1 163 ? -28.828 15.492 14.5 1 77.69 163 ASN B N 1
ATOM 3873 C CA . ASN B 1 163 ? -29.625 14.734 13.539 1 77.69 163 ASN B CA 1
ATOM 3874 C C . ASN B 1 163 ? -28.734 13.859 12.648 1 77.69 163 ASN B C 1
ATOM 3876 O O . ASN B 1 163 ? -29.219 12.938 12 1 77.69 163 ASN B O 1
ATOM 3880 N N . LEU B 1 164 ? -27.562 14.07 12.688 1 82.12 164 LEU B N 1
ATOM 3881 C CA . LEU B 1 164 ? -26.641 13.336 11.836 1 82.12 164 LEU B CA 1
ATOM 3882 C C . LEU B 1 164 ? -26.328 11.969 12.422 1 82.12 164 LEU B C 1
ATOM 3884 O O . LEU B 1 164 ? -26.266 10.969 11.695 1 82.12 164 LEU B O 1
ATOM 3888 N N . ALA B 1 165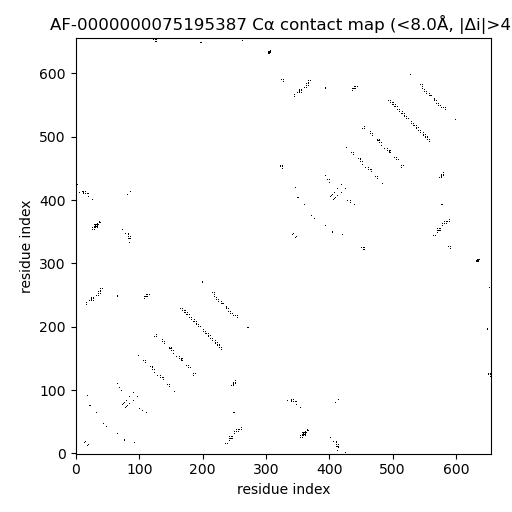 ? -26.281 11.852 13.711 1 84.69 165 ALA B N 1
ATOM 3889 C CA . ALA B 1 165 ? -25.828 10.656 14.406 1 84.69 165 ALA B CA 1
ATOM 3890 C C . ALA B 1 165 ? -26.766 9.477 14.148 1 84.69 165 ALA B C 1
ATOM 3892 O O . ALA B 1 165 ? -26.312 8.367 13.844 1 84.69 165 ALA B O 1
ATOM 3893 N N . PRO B 1 166 ? -28.094 9.727 14.156 1 89.19 166 PRO B N 1
ATOM 3894 C CA . PRO B 1 166 ? -28.984 8.586 13.906 1 89.19 166 PRO B CA 1
ATOM 3895 C C . PRO B 1 166 ? -28.875 8.039 12.492 1 89.19 166 PRO B C 1
ATOM 3897 O O . PRO B 1 166 ? -28.953 6.824 12.289 1 89.19 166 PRO B O 1
ATOM 3900 N N . TRP B 1 167 ? -28.703 8.836 11.547 1 91.38 167 TRP B N 1
ATOM 3901 C CA . TRP B 1 167 ? -28.609 8.383 10.164 1 91.38 167 TRP B CA 1
ATOM 3902 C C . TRP B 1 167 ? -27.281 7.664 9.914 1 91.38 167 TRP B C 1
ATOM 3904 O O . TRP B 1 167 ? -27.25 6.641 9.234 1 91.38 167 TRP B O 1
ATOM 3914 N N . LEU B 1 168 ? -26.266 8.188 10.508 1 90.31 168 LEU B N 1
ATOM 3915 C CA . LEU B 1 168 ? -24.969 7.508 10.375 1 90.31 168 LEU B CA 1
ATOM 3916 C C . LEU B 1 168 ? -24.984 6.172 11.109 1 90.31 168 LEU B C 1
ATOM 3918 O O . LEU B 1 168 ? -24.422 5.184 10.625 1 90.31 168 LEU B O 1
ATOM 3922 N N . SER B 1 169 ? -25.656 6.195 12.234 1 92.94 169 SER B N 1
ATOM 3923 C CA . SER B 1 169 ? -25.781 4.953 12.992 1 92.94 169 SER B CA 1
ATOM 3924 C C . SER B 1 169 ? -26.594 3.918 12.211 1 92.94 169 SER B C 1
ATOM 3926 O O . SER B 1 169 ? -26.25 2.732 12.219 1 92.94 169 SER B O 1
ATOM 3928 N N . ALA B 1 170 ? -27.578 4.379 11.594 1 95.06 170 ALA B N 1
ATOM 3929 C CA . ALA B 1 170 ? -28.375 3.482 10.773 1 95.06 170 ALA B CA 1
ATOM 3930 C C . ALA B 1 170 ? -27.547 2.891 9.633 1 95.06 170 ALA B C 1
ATOM 3932 O O . ALA B 1 170 ? -27.641 1.69 9.359 1 95.06 170 ALA B O 1
ATOM 3933 N N . HIS B 1 171 ? -26.75 3.674 9 1 96 171 HIS B N 1
ATOM 3934 C CA . HIS B 1 171 ? -25.906 3.189 7.914 1 96 171 HIS B CA 1
ATOM 3935 C C . HIS B 1 171 ? -24.953 2.102 8.398 1 96 171 HIS B C 1
ATOM 3937 O O . HIS B 1 171 ? -24.953 0.99 7.867 1 96 171 HIS B O 1
ATOM 3943 N N . TYR B 1 172 ? -24.219 2.371 9.43 1 96.44 172 TYR B N 1
ATOM 3944 C CA . TYR B 1 172 ? -23.203 1.43 9.898 1 96.44 172 TYR B CA 1
ATOM 3945 C C . TYR B 1 172 ? -23.859 0.19 10.5 1 96.44 172 TYR B C 1
ATOM 3947 O O . TYR B 1 172 ? -23.344 -0.922 10.352 1 96.44 172 TYR B O 1
ATOM 3955 N N . GLY B 1 173 ? -25 0.408 11.141 1 96.62 173 GLY B N 1
ATOM 3956 C CA . GLY B 1 173 ? -25.719 -0.734 11.688 1 96.62 173 GLY B CA 1
ATOM 3957 C C . GLY B 1 173 ? -26.234 -1.687 10.625 1 96.62 173 GLY B C 1
ATOM 3958 O O . GLY B 1 173 ? -26.078 -2.904 10.742 1 96.62 173 GLY B O 1
ATOM 3959 N N . ILE B 1 174 ? -26.766 -1.146 9.609 1 97.19 174 ILE B N 1
ATOM 3960 C CA . ILE B 1 174 ? -27.328 -1.946 8.531 1 97.19 174 ILE B CA 1
ATOM 3961 C C . ILE B 1 174 ? -26.219 -2.629 7.746 1 97.19 174 ILE B C 1
ATOM 3963 O O . ILE B 1 174 ? -26.328 -3.805 7.395 1 97.19 174 ILE B O 1
ATOM 3967 N N . VAL B 1 175 ? -25.203 -1.885 7.469 1 97.38 175 VAL B N 1
ATOM 3968 C CA . VAL B 1 175 ? -24.078 -2.449 6.715 1 97.38 175 VAL B CA 1
ATOM 3969 C C . VAL B 1 175 ? -23.453 -3.604 7.496 1 97.38 175 VAL B C 1
ATOM 3971 O O . VAL B 1 175 ? -23.156 -4.652 6.926 1 97.38 175 VAL B O 1
ATOM 3974 N N . PHE B 1 176 ? -23.312 -3.404 8.805 1 97.69 176 PHE B N 1
ATOM 3975 C CA . PHE B 1 176 ? -22.766 -4.469 9.633 1 97.69 176 PHE B CA 1
ATOM 3976 C C . PHE B 1 176 ? -23.656 -5.699 9.602 1 97.69 176 PHE B C 1
ATOM 3978 O O . PHE B 1 176 ? -23.188 -6.809 9.336 1 97.69 176 PHE B O 1
ATOM 3985 N N . ALA B 1 177 ? -24.875 -5.5 9.852 1 97.19 177 ALA B N 1
ATOM 3986 C CA . ALA B 1 177 ? -25.812 -6.609 9.844 1 97.19 177 ALA B CA 1
ATOM 3987 C C . ALA B 1 177 ? -25.859 -7.285 8.477 1 97.19 177 ALA B C 1
ATOM 3989 O O . ALA B 1 177 ? -25.875 -8.516 8.383 1 97.19 177 ALA B O 1
ATOM 3990 N N . GLY B 1 178 ? -25.906 -6.504 7.453 1 97.5 178 GLY B N 1
ATOM 3991 C CA . GLY B 1 178 ? -25.906 -7.027 6.098 1 97.5 178 GLY B CA 1
ATOM 3992 C C . GLY B 1 178 ? -24.688 -7.863 5.781 1 97.5 178 GLY B C 1
ATOM 3993 O O . GLY B 1 178 ? -24.797 -8.93 5.172 1 97.5 178 GLY B O 1
ATOM 3994 N N . ASP B 1 179 ? -23.531 -7.402 6.188 1 97.69 179 ASP B N 1
ATOM 3995 C CA . ASP B 1 179 ? -22.297 -8.125 5.93 1 97.69 179 ASP B CA 1
ATOM 3996 C C . ASP B 1 179 ? -22.281 -9.469 6.656 1 97.69 179 ASP B C 1
ATOM 3998 O O . ASP B 1 179 ? -21.844 -10.484 6.098 1 97.69 179 ASP B O 1
ATOM 4002 N N . VAL B 1 180 ? -22.766 -9.445 7.848 1 97.12 180 VAL B N 1
ATOM 4003 C CA . VAL B 1 180 ? -22.812 -10.68 8.625 1 97.12 180 VAL B CA 1
ATOM 4004 C C . VAL B 1 180 ? -23.781 -11.656 7.98 1 97.12 180 VAL B C 1
ATOM 4006 O O . VAL B 1 180 ? -23.469 -12.844 7.824 1 97.12 180 VAL B O 1
ATOM 4009 N N . LEU B 1 181 ? -24.875 -11.172 7.586 1 97.38 181 LEU B N 1
ATOM 4010 C CA . LEU B 1 181 ? -25.875 -12.008 6.934 1 97.38 181 LEU B CA 1
ATOM 4011 C C . LEU B 1 181 ? -25.344 -12.539 5.602 1 97.38 181 LEU B C 1
ATOM 4013 O O . LEU B 1 181 ? -25.531 -13.719 5.289 1 97.38 181 LEU B O 1
ATOM 4017 N N . LEU B 1 182 ? -24.734 -11.695 4.844 1 97.81 182 LEU B N 1
ATOM 4018 C CA . LEU B 1 182 ? -24.203 -12.078 3.539 1 97.81 182 LEU B CA 1
ATOM 4019 C C . LEU B 1 182 ? -23.125 -13.148 3.682 1 97.81 182 LEU B C 1
ATOM 4021 O O . LEU B 1 182 ? -23.156 -14.164 2.98 1 97.81 182 LEU B O 1
ATOM 4025 N N . ALA B 1 183 ? -22.234 -12.914 4.598 1 97.25 183 ALA B N 1
ATOM 4026 C CA . ALA B 1 183 ? -21.156 -13.883 4.816 1 97.25 183 ALA B CA 1
ATOM 4027 C C . ALA B 1 183 ? -21.703 -15.203 5.344 1 97.25 183 ALA B C 1
ATOM 4029 O O . ALA B 1 183 ? -21.328 -16.266 4.867 1 97.25 183 ALA B O 1
ATOM 4030 N N . GLY B 1 184 ? -22.641 -15.125 6.27 1 96.94 184 GLY B N 1
ATOM 4031 C CA . GLY B 1 184 ? -23.234 -16.328 6.828 1 96.94 184 GLY B CA 1
ATOM 4032 C C . GLY B 1 184 ? -24.031 -17.125 5.812 1 96.94 184 GLY B C 1
ATOM 4033 O O . GLY B 1 184 ? -23.922 -18.359 5.762 1 96.94 184 GLY B O 1
ATOM 4034 N N . THR B 1 185 ? -24.781 -16.516 5.031 1 96.75 185 THR B N 1
ATOM 4035 C CA . THR B 1 185 ? -25.594 -17.188 4.016 1 96.75 185 THR B CA 1
ATOM 4036 C C . THR B 1 185 ? -24.703 -17.797 2.936 1 96.75 185 THR B C 1
ATOM 4038 O O . THR B 1 185 ? -24.953 -18.906 2.473 1 96.75 185 THR B O 1
ATOM 4041 N N . THR B 1 186 ? -23.672 -17.047 2.51 1 95.62 186 THR B N 1
ATOM 4042 C CA . THR B 1 186 ? -22.75 -17.578 1.515 1 95.62 186 THR B CA 1
ATOM 4043 C C . THR B 1 186 ? -22.062 -18.844 2.035 1 95.62 186 THR B C 1
ATOM 4045 O O . THR B 1 186 ? -21.984 -19.844 1.327 1 95.62 186 THR B O 1
ATOM 4048 N N . ALA B 1 187 ? -21.625 -18.734 3.275 1 94.75 187 ALA B N 1
ATOM 4049 C CA . ALA B 1 187 ? -20.984 -19.891 3.885 1 94.75 187 ALA B CA 1
ATOM 4050 C C . ALA B 1 187 ? -21.953 -21.062 3.969 1 94.75 187 ALA B C 1
ATOM 4052 O O . ALA B 1 187 ? -21.578 -22.219 3.707 1 94.75 187 ALA B O 1
ATOM 4053 N N . TYR B 1 188 ? -23.156 -20.797 4.258 1 94.44 188 TYR B N 1
ATOM 4054 C CA . TYR B 1 188 ? -24.188 -21.828 4.371 1 94.44 188 TYR B CA 1
ATOM 4055 C C . TYR B 1 188 ? -24.391 -22.531 3.039 1 94.44 188 TYR B C 1
ATOM 4057 O O . TYR B 1 188 ? -24.406 -23.766 2.979 1 94.44 188 TYR B O 1
ATOM 4065 N N . PHE B 1 189 ? -24.484 -21.891 1.978 1 92.56 189 PHE B N 1
ATOM 4066 C CA . PHE B 1 189 ? -24.766 -22.484 0.676 1 92.56 189 PHE B CA 1
ATOM 4067 C C . PHE B 1 189 ? -23.531 -23.188 0.127 1 92.56 189 PHE B C 1
ATOM 4069 O O . PHE B 1 189 ? -23.641 -24.172 -0.592 1 92.56 189 PHE B O 1
ATOM 4076 N N . LEU B 1 190 ? -22.391 -22.656 0.486 1 90.62 190 LEU B N 1
ATOM 4077 C CA . LEU B 1 190 ? -21.172 -23.375 0.111 1 90.62 190 LEU B CA 1
ATOM 4078 C C . LEU B 1 190 ? -21.094 -24.719 0.807 1 90.62 190 LEU B C 1
ATOM 4080 O O . LEU B 1 190 ? -20.766 -25.734 0.178 1 90.62 190 LEU B O 1
ATOM 4084 N N . LEU B 1 191 ? -21.5 -24.734 2.076 1 91.31 191 LEU B N 1
ATOM 4085 C CA . LEU B 1 191 ? -21.438 -25.969 2.85 1 91.31 191 LEU B CA 1
ATOM 4086 C C . LEU B 1 191 ? -22.516 -26.953 2.396 1 91.31 191 LEU B C 1
ATOM 4088 O O . LEU B 1 191 ? -22.312 -28.172 2.459 1 91.31 191 LEU B O 1
ATOM 4092 N N . LYS B 1 192 ? -23.484 -26.453 1.914 1 89.38 192 LYS B N 1
ATOM 4093 C CA . LYS B 1 192 ? -24.578 -27.281 1.416 1 89.38 192 LYS B CA 1
ATOM 4094 C C . LYS B 1 192 ? -24.172 -28.016 0.135 1 89.38 192 LYS B C 1
ATOM 4096 O O . LYS B 1 192 ? -24.656 -29.109 -0.143 1 89.38 192 LYS B O 1
ATOM 4101 N N . THR B 1 193 ? -23.266 -27.469 -0.606 1 82.62 193 THR B N 1
ATOM 4102 C CA . THR B 1 193 ? -22.812 -28.094 -1.844 1 82.62 193 THR B CA 1
ATOM 4103 C C . THR B 1 193 ? -21.812 -29.219 -1.549 1 82.62 193 THR B C 1
ATOM 4105 O O . THR B 1 193 ? -21.547 -30.047 -2.416 1 82.62 193 THR B O 1
ATOM 4108 N N . LYS B 1 194 ? -21.375 -29.281 -0.3 1 81 194 LYS B N 1
ATOM 4109 C CA . LYS B 1 194 ? -20.406 -30.297 0.111 1 81 194 LYS B CA 1
ATOM 4110 C C . LYS B 1 194 ? -20.984 -31.703 0.045 1 81 194 LYS B C 1
ATOM 4112 O O . LYS B 1 194 ? -20.266 -32.688 -0.109 1 81 194 LYS B O 1
ATOM 4117 N N . LYS B 1 195 ? -22.172 -31.75 -0.099 1 73.94 195 LYS B N 1
ATOM 4118 C CA . LYS B 1 195 ? -22.781 -33.062 -0.071 1 73.94 195 LYS B CA 1
ATOM 4119 C C . LYS B 1 195 ? -22.609 -33.781 -1.405 1 73.94 195 LYS B C 1
ATOM 4121 O O . LYS B 1 195 ? -22.922 -33.25 -2.461 1 73.94 195 LYS B O 1
ATOM 4126 N N . ASN B 1 196 ? -21.859 -34.844 -1.492 1 70.69 196 ASN B N 1
ATOM 4127 C CA . ASN B 1 196 ? -21.719 -35.812 -2.6 1 70.69 196 ASN B CA 1
ATOM 4128 C C . ASN B 1 196 ? -20.656 -35.344 -3.596 1 70.69 196 ASN B C 1
ATOM 4130 O O . ASN B 1 196 ? -20.859 -35.438 -4.809 1 70.69 196 ASN B O 1
ATOM 4134 N N . VAL B 1 197 ? -19.766 -34.5 -3.021 1 74.25 197 VAL B N 1
ATOM 4135 C CA . VAL B 1 197 ? -18.75 -34.062 -3.971 1 74.25 197 VAL B CA 1
ATOM 4136 C C . VAL B 1 197 ? -17.406 -34.75 -3.65 1 74.25 197 VAL B C 1
ATOM 4138 O O . VAL B 1 197 ? -17.266 -35.375 -2.59 1 74.25 197 VAL B O 1
ATOM 4141 N N . LEU B 1 198 ? -16.453 -34.812 -4.555 1 76.69 198 LEU B N 1
ATOM 4142 C CA . LEU B 1 198 ? -15.117 -35.375 -4.43 1 76.69 198 LEU B CA 1
ATOM 4143 C C . LEU B 1 198 ? -14.336 -34.719 -3.303 1 76.69 198 LEU B C 1
ATOM 4145 O O . LEU B 1 198 ? -14.562 -33.531 -2.998 1 76.69 198 LEU B O 1
ATOM 4149 N N . PRO B 1 199 ? -13.578 -35.531 -2.658 1 75.5 199 PRO B N 1
ATOM 4150 C CA . PRO B 1 199 ? -12.789 -34.969 -1.555 1 75.5 199 PRO B CA 1
ATOM 4151 C C . PRO B 1 199 ? -12.016 -33.719 -1.95 1 75.5 199 PRO B C 1
ATOM 4153 O O . PRO B 1 199 ? -11.852 -32.812 -1.136 1 75.5 199 PRO B O 1
ATOM 4156 N N . GLN B 1 200 ? -11.531 -33.656 -3.162 1 77.62 200 GLN B N 1
ATOM 4157 C CA . GLN B 1 200 ? -10.812 -32.469 -3.639 1 77.62 200 GLN B CA 1
ATOM 4158 C C . GLN B 1 200 ? -11.711 -31.234 -3.633 1 77.62 200 GLN B C 1
ATOM 4160 O O . GLN B 1 200 ? -11.266 -30.141 -3.293 1 77.62 200 GLN B O 1
ATOM 4165 N N . THR B 1 201 ? -12.914 -31.578 -3.924 1 78.31 201 THR B N 1
ATOM 4166 C CA . THR B 1 201 ? -13.891 -30.5 -3.963 1 78.31 201 THR B CA 1
ATOM 4167 C C . THR B 1 201 ? -14.266 -30.062 -2.551 1 78.31 201 THR B C 1
ATOM 4169 O O . THR B 1 201 ? -14.547 -28.875 -2.316 1 78.31 201 THR B O 1
ATOM 4172 N N . VAL B 1 202 ? -14.172 -31.031 -1.685 1 83.5 202 VAL B N 1
ATOM 4173 C CA . VAL B 1 202 ? -14.469 -30.703 -0.293 1 83.5 202 VAL B CA 1
ATOM 4174 C C . VAL B 1 202 ? -13.398 -29.75 0.253 1 83.5 202 VAL B C 1
ATOM 4176 O O . VAL B 1 202 ? -13.711 -28.812 0.981 1 83.5 202 VAL B O 1
ATOM 4179 N N . GLY B 1 203 ? -12.125 -29.984 -0.088 1 83.88 203 GLY B N 1
ATOM 4180 C CA . GLY B 1 203 ? -11.039 -29.109 0.31 1 83.88 203 GLY B CA 1
ATOM 4181 C C . GLY B 1 203 ? -11.188 -27.703 -0.232 1 83.88 203 GLY B C 1
ATOM 4182 O O . GLY B 1 203 ? -10.961 -26.719 0.487 1 83.88 203 GLY B O 1
ATOM 4183 N N . MET B 1 204 ? -11.625 -27.641 -1.402 1 85.94 204 MET B N 1
ATOM 4184 C CA . MET B 1 204 ? -11.836 -26.344 -2.041 1 85.94 204 MET B CA 1
ATOM 4185 C C . MET B 1 204 ? -12.984 -25.594 -1.371 1 85.94 204 MET B C 1
ATOM 4187 O O . MET B 1 204 ? -12.891 -24.391 -1.151 1 85.94 204 MET B O 1
ATOM 4191 N N . ILE B 1 205 ? -14.039 -26.312 -1.052 1 87.56 205 ILE B N 1
ATOM 4192 C CA . ILE B 1 205 ? -15.203 -25.703 -0.419 1 87.56 205 ILE B CA 1
ATOM 4193 C C . ILE B 1 205 ? -14.812 -25.156 0.953 1 87.56 205 ILE B C 1
ATOM 4195 O O . ILE B 1 205 ? -15.18 -24.031 1.306 1 87.56 205 ILE B O 1
ATOM 4199 N N . ASN B 1 206 ? -14.055 -25.859 1.692 1 89.44 206 ASN B N 1
ATOM 4200 C CA . ASN B 1 206 ? -13.617 -25.406 3.006 1 89.44 206 ASN B CA 1
ATOM 4201 C C . ASN B 1 206 ? -12.727 -24.172 2.902 1 89.44 206 ASN B C 1
ATOM 4203 O O . ASN B 1 206 ? -12.82 -23.266 3.734 1 89.44 206 ASN B O 1
ATOM 4207 N N . ALA B 1 207 ? -11.945 -24.156 1.893 1 89.06 207 ALA B N 1
ATOM 4208 C CA . ALA B 1 207 ? -11.094 -22.984 1.661 1 89.06 207 ALA B CA 1
ATOM 4209 C C . ALA B 1 207 ? -11.93 -21.75 1.313 1 89.06 207 ALA B C 1
ATOM 4211 O O . ALA B 1 207 ? -11.633 -20.641 1.76 1 89.06 207 ALA B O 1
ATOM 4212 N N . LEU B 1 208 ? -12.977 -22.016 0.653 1 90 208 LEU B N 1
ATOM 4213 C CA . LEU B 1 208 ? -13.844 -20.922 0.244 1 90 208 LEU B CA 1
ATOM 4214 C C . LEU B 1 208 ? -14.648 -20.391 1.427 1 90 208 LEU B C 1
ATOM 4216 O O . LEU B 1 208 ? -14.883 -19.188 1.538 1 90 208 LEU B O 1
ATOM 4220 N N . VAL B 1 209 ? -15.07 -21.266 2.223 1 92.31 209 VAL B N 1
ATOM 4221 C CA . VAL B 1 209 ? -15.797 -20.875 3.42 1 92.31 209 VAL B CA 1
ATOM 4222 C C . VAL B 1 209 ? -14.898 -20.031 4.32 1 92.31 209 VAL B C 1
ATOM 4224 O O . VAL B 1 209 ? -15.305 -18.969 4.797 1 92.31 209 VAL B O 1
ATOM 4227 N N . ARG B 1 210 ? -13.734 -20.453 4.48 1 92.88 210 ARG B N 1
ATOM 4228 C CA . ARG B 1 210 ? -12.773 -19.703 5.285 1 92.88 210 ARG B CA 1
ATOM 4229 C C . ARG B 1 210 ? -12.484 -18.344 4.664 1 92.88 210 ARG B C 1
ATOM 4231 O O . ARG B 1 210 ? -12.438 -17.328 5.371 1 92.88 210 ARG B O 1
ATOM 4238 N N . LEU B 1 211 ? -12.305 -18.344 3.412 1 91.94 211 LEU B N 1
ATOM 4239 C CA . LEU B 1 211 ? -12.047 -17.094 2.689 1 91.94 211 LEU B CA 1
ATOM 4240 C C . LEU B 1 211 ? -13.219 -16.125 2.84 1 91.94 211 LEU B C 1
ATOM 4242 O O . LEU B 1 211 ? -13.008 -14.922 2.973 1 91.94 211 LEU B O 1
ATOM 4246 N N . THR B 1 212 ? -14.414 -16.625 2.812 1 93.38 212 THR B N 1
ATOM 4247 C CA . THR B 1 212 ? -15.609 -15.797 2.947 1 93.38 212 THR B CA 1
ATOM 4248 C C . THR B 1 212 ? -15.617 -15.062 4.285 1 93.38 212 THR B C 1
ATOM 4250 O O . THR B 1 212 ? -15.844 -13.852 4.332 1 93.38 212 THR B O 1
ATOM 4253 N N . PHE B 1 213 ? -15.258 -15.727 5.293 1 93.81 213 PHE B N 1
ATOM 4254 C CA . PHE B 1 213 ? -15.25 -15.109 6.613 1 93.81 213 PHE B CA 1
ATOM 4255 C C . PHE B 1 213 ? -14.047 -14.188 6.77 1 93.81 213 PHE B C 1
ATOM 4257 O O . PHE B 1 213 ? -14.156 -13.117 7.371 1 93.81 213 PHE B O 1
ATOM 4264 N N . GLN B 1 214 ? -12.938 -14.586 6.234 1 92.31 214 GLN B N 1
ATOM 4265 C CA . GLN B 1 214 ? -11.727 -13.773 6.324 1 92.31 214 GLN B CA 1
ATOM 4266 C C . GLN B 1 214 ? -11.891 -12.453 5.578 1 92.31 214 GLN B C 1
ATOM 4268 O O . GLN B 1 214 ? -11.359 -11.43 6 1 92.31 214 GLN B O 1
ATOM 4273 N N . THR B 1 215 ? -12.57 -12.5 4.543 1 92.69 215 THR B N 1
ATOM 4274 C CA . THR B 1 215 ? -12.719 -11.297 3.73 1 92.69 215 THR B CA 1
ATOM 4275 C C . THR B 1 215 ? -13.859 -10.422 4.262 1 92.69 215 THR B C 1
ATOM 4277 O O . THR B 1 215 ? -13.836 -9.203 4.098 1 92.69 215 THR B O 1
ATOM 4280 N N . ALA B 1 216 ? -14.852 -11 4.934 1 95.44 216 ALA B N 1
ATOM 4281 C CA . ALA B 1 216 ? -16 -10.234 5.426 1 95.44 216 ALA B CA 1
ATOM 4282 C C . ALA B 1 216 ? -15.688 -9.594 6.773 1 95.44 216 ALA B C 1
ATOM 4284 O O . ALA B 1 216 ? -16.203 -8.523 7.09 1 95.4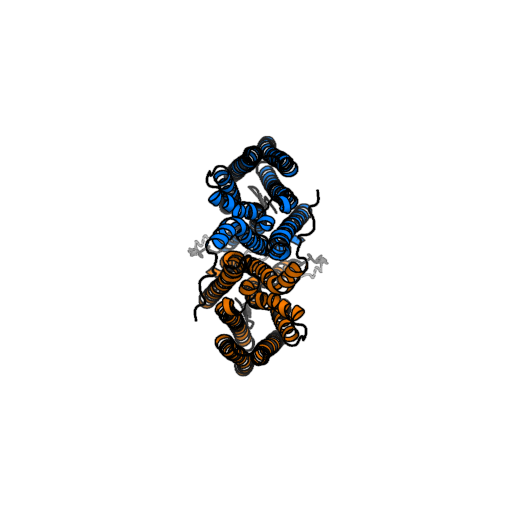4 216 ALA B O 1
ATOM 4285 N N . THR B 1 217 ? -14.805 -10.102 7.516 1 95.88 217 THR B N 1
ATOM 4286 C CA . THR B 1 217 ? -14.609 -9.758 8.914 1 95.88 217 THR B CA 1
ATOM 4287 C C . THR B 1 217 ? -13.984 -8.367 9.047 1 95.88 217 THR B C 1
ATOM 4289 O O . THR B 1 217 ? -14.484 -7.527 9.797 1 95.88 217 THR B O 1
ATOM 4292 N N . PRO B 1 218 ? -12.953 -8.055 8.312 1 96.19 218 PRO B N 1
ATOM 4293 C CA . PRO B 1 218 ? -12.312 -6.758 8.539 1 96.19 218 PRO B CA 1
ATOM 4294 C C . PRO B 1 218 ? -13.266 -5.586 8.297 1 96.19 218 PRO B C 1
ATOM 4296 O O . PRO B 1 218 ? -13.359 -4.684 9.141 1 96.19 218 PRO B O 1
ATOM 4299 N N . ALA B 1 219 ? -14.016 -5.613 7.25 1 97.25 219 ALA B N 1
ATOM 4300 C CA . ALA B 1 219 ? -14.922 -4.512 6.953 1 97.25 219 ALA B CA 1
ATOM 4301 C C . ALA B 1 219 ? -16.094 -4.484 7.934 1 97.25 219 ALA B C 1
ATOM 4303 O O . ALA B 1 219 ? -16.5 -3.416 8.391 1 97.25 219 ALA B O 1
ATOM 4304 N N . ALA B 1 220 ? -16.609 -5.645 8.32 1 97.56 220 ALA B N 1
ATOM 4305 C CA . ALA B 1 220 ? -17.719 -5.727 9.258 1 97.56 220 ALA B CA 1
ATOM 4306 C C . ALA B 1 220 ? -17.328 -5.211 10.633 1 97.56 220 ALA B C 1
ATOM 4308 O O . ALA B 1 220 ? -18.078 -4.457 11.258 1 97.56 220 ALA B O 1
ATOM 4309 N N . VAL B 1 221 ? -16.188 -5.582 11.047 1 96.56 221 VAL B N 1
ATOM 4310 C CA . VAL B 1 221 ? -15.695 -5.141 12.344 1 96.56 221 VAL B CA 1
ATOM 4311 C C . VAL B 1 221 ? -15.469 -3.631 12.328 1 96.56 221 VAL B C 1
ATOM 4313 O O . VAL B 1 221 ? -15.789 -2.934 13.289 1 96.56 221 VAL B O 1
ATOM 4316 N N . CYS B 1 222 ? -14.898 -3.193 11.234 1 97 222 CYS B N 1
ATOM 4317 C CA . CYS B 1 222 ? -14.664 -1.761 11.102 1 97 222 CYS B CA 1
ATOM 4318 C C . CYS B 1 222 ? -15.977 -0.99 11.133 1 97 222 CYS B C 1
ATOM 4320 O O . CYS B 1 222 ? -16.062 0.065 11.766 1 97 222 CYS B O 1
ATOM 4322 N N . ALA B 1 223 ? -17 -1.472 10.492 1 96.69 223 ALA B N 1
ATOM 4323 C CA . ALA B 1 223 ? -18.328 -0.841 10.531 1 96.69 223 ALA B CA 1
ATOM 4324 C C . ALA B 1 223 ? -18.891 -0.85 11.945 1 96.69 223 ALA B C 1
ATOM 4326 O O . ALA B 1 223 ? -19.469 0.142 12.391 1 96.69 223 ALA B O 1
ATOM 4327 N N . LEU B 1 224 ? -18.688 -1.887 12.625 1 96.25 224 LEU B N 1
ATOM 4328 C CA . LEU B 1 224 ? -19.156 -2 13.992 1 96.25 224 LEU B CA 1
ATOM 4329 C C . LEU B 1 224 ? -18.453 -0.993 14.898 1 96.25 224 LEU B C 1
ATOM 4331 O O . LEU B 1 224 ? -19.094 -0.354 15.742 1 96.25 224 LEU B O 1
ATOM 4335 N N . ILE B 1 225 ? -17.219 -0.898 14.742 1 95.5 225 ILE B N 1
ATOM 4336 C CA . ILE B 1 225 ? -16.438 0.052 15.531 1 95.5 225 ILE B CA 1
ATOM 4337 C C . ILE B 1 225 ? -16.953 1.468 15.289 1 95.5 225 ILE B C 1
ATOM 4339 O O . ILE B 1 225 ? -17.109 2.246 16.234 1 95.5 225 ILE B O 1
ATOM 4343 N N . ASN B 1 226 ? -17.219 1.786 14.047 1 94.31 226 ASN B N 1
ATOM 4344 C CA . ASN B 1 226 ? -17.766 3.104 13.734 1 94.31 226 ASN B CA 1
ATOM 4345 C C . ASN B 1 226 ? -19.125 3.312 14.398 1 94.31 226 ASN B C 1
ATOM 4347 O O . ASN B 1 226 ? -19.422 4.406 14.883 1 94.31 226 ASN B O 1
ATOM 4351 N N . LEU B 1 227 ? -19.906 2.289 14.445 1 93.62 227 LEU B N 1
ATOM 4352 C CA . LEU B 1 227 ? -21.203 2.365 15.094 1 93.62 227 LEU B CA 1
ATOM 4353 C C . LEU B 1 227 ? -21.047 2.627 16.594 1 93.62 227 LEU B C 1
ATOM 4355 O O . LEU B 1 227 ? -21.766 3.467 17.156 1 93.62 227 LEU B O 1
ATOM 4359 N N . ILE B 1 228 ? -20.109 1.996 17.172 1 93.38 228 ILE B N 1
ATOM 4360 C CA . ILE B 1 228 ? -19.859 2.15 18.609 1 93.38 228 ILE B CA 1
ATOM 4361 C C . ILE B 1 228 ? -19.359 3.562 18.891 1 93.38 228 ILE B C 1
ATOM 4363 O O . ILE B 1 228 ? -19.797 4.203 19.844 1 93.38 228 ILE B O 1
ATOM 4367 N N . PHE B 1 229 ? -18.516 4.094 18.062 1 90.94 229 PHE B N 1
ATOM 4368 C CA . PHE B 1 229 ? -17.906 5.398 18.266 1 90.94 229 PHE B CA 1
ATOM 4369 C C . PHE B 1 229 ? -18.938 6.512 18.156 1 90.94 229 PHE B C 1
ATOM 4371 O O . PHE B 1 229 ? -18.828 7.539 18.828 1 90.94 229 PHE B O 1
ATOM 4378 N N . ILE B 1 230 ? -19.984 6.363 17.344 1 85 230 ILE B N 1
ATOM 4379 C CA . ILE B 1 230 ? -21.016 7.375 17.172 1 85 230 ILE B CA 1
ATOM 4380 C C . ILE B 1 230 ? -21.75 7.586 18.5 1 85 230 ILE B C 1
ATOM 4382 O O . ILE B 1 230 ? -22.188 8.703 18.812 1 85 230 ILE B O 1
ATOM 4386 N N . TYR B 1 231 ? -21.766 6.637 19.359 1 84.75 231 TYR B N 1
ATOM 4387 C CA . TYR B 1 231 ? -22.562 6.742 20.578 1 84.75 231 TYR B CA 1
ATOM 4388 C C . TYR B 1 231 ? -21.672 7.008 21.797 1 84.75 231 TYR B C 1
ATOM 4390 O O . TYR B 1 231 ? -22.156 7.105 22.922 1 84.75 231 TYR B O 1
ATOM 4398 N N . LEU B 1 232 ? -20.453 7.223 21.453 1 85 232 LEU B N 1
ATOM 4399 C CA . LEU B 1 232 ? -19.578 7.57 22.578 1 85 232 LEU B CA 1
ATOM 4400 C C . LEU B 1 232 ? -19.766 9.023 22.984 1 85 232 LEU B C 1
ATOM 4402 O O . LEU B 1 232 ? -19.938 9.898 22.125 1 85 232 LEU B O 1
ATOM 4406 N N . LYS B 1 233 ? -19.875 9.375 24.219 1 74.06 233 LYS B N 1
ATOM 4407 C CA . LYS B 1 233 ? -20.188 10.695 24.766 1 74.06 233 LYS B CA 1
ATOM 4408 C C . LYS B 1 233 ? -18.969 11.617 24.719 1 74.06 233 LYS B C 1
ATOM 4410 O O . LYS B 1 233 ? -19.109 12.828 24.516 1 74.06 233 LYS B O 1
ATOM 4415 N N . ASN B 1 234 ? -17.844 11.062 24.812 1 78.19 234 ASN B N 1
ATOM 4416 C CA . ASN B 1 234 ? -16.641 11.891 24.844 1 78.19 234 ASN B CA 1
ATOM 4417 C C . ASN B 1 234 ? -16.25 12.336 23.438 1 78.19 234 ASN B C 1
ATOM 4419 O O . ASN B 1 234 ? -15.906 11.508 22.594 1 78.19 234 ASN B O 1
ATOM 4423 N N . PRO B 1 235 ? -16.328 13.594 23.281 1 73.38 235 PRO B N 1
ATOM 4424 C CA . PRO B 1 235 ? -16.016 14.109 21.938 1 73.38 235 PRO B CA 1
ATOM 4425 C C . PRO B 1 235 ? -14.578 13.836 21.516 1 73.38 235 PRO B C 1
ATOM 4427 O O . PRO B 1 235 ? -14.297 13.68 20.328 1 73.38 235 PRO B O 1
ATOM 4430 N N . ASN B 1 236 ? -13.758 13.742 22.469 1 72.12 236 ASN B N 1
ATOM 4431 C CA . ASN B 1 236 ? -12.352 13.5 22.172 1 72.12 236 ASN B CA 1
ATOM 4432 C C . ASN B 1 236 ? -12.133 12.102 21.594 1 72.12 236 ASN B C 1
ATOM 4434 O O . ASN B 1 236 ? -11.312 11.914 20.703 1 72.12 236 ASN B O 1
ATOM 4438 N N . ILE B 1 237 ? -12.945 11.258 22.109 1 75.81 237 ILE B N 1
ATOM 4439 C CA . ILE B 1 237 ? -12.805 9.875 21.672 1 75.81 237 ILE B CA 1
ATOM 4440 C C . ILE B 1 237 ? -13.609 9.664 20.391 1 75.81 237 ILE B C 1
ATOM 4442 O O . ILE B 1 237 ? -13.219 8.867 19.531 1 75.81 237 ILE B O 1
ATOM 4446 N N . ARG B 1 238 ? -14.602 10.422 20.203 1 77.31 238 ARG B N 1
ATOM 4447 C CA . ARG B 1 238 ? -15.445 10.297 19.031 1 77.31 238 ARG B CA 1
ATOM 4448 C C . ARG B 1 238 ? -14.68 10.688 17.766 1 77.31 238 ARG B C 1
ATOM 4450 O O . ARG B 1 238 ? -14.906 10.109 16.703 1 77.31 238 ARG B O 1
ATOM 4457 N N . GLY B 1 239 ? -13.773 11.625 17.922 1 79.19 239 GLY B N 1
ATOM 4458 C CA . GLY B 1 239 ? -12.984 12.055 16.781 1 79.19 239 GLY B CA 1
ATOM 4459 C C . GLY B 1 239 ? -12.109 10.961 16.203 1 79.19 239 GLY B C 1
ATOM 4460 O O . GLY B 1 239 ? -11.781 10.977 15.016 1 79.19 239 GLY B O 1
ATOM 4461 N N . PHE B 1 240 ? -11.875 9.914 17.047 1 84.94 240 PHE B N 1
ATOM 4462 C CA . PHE B 1 240 ? -11.016 8.82 16.609 1 84.94 240 PHE B CA 1
ATOM 4463 C C . PHE B 1 240 ? -11.742 7.914 15.633 1 84.94 240 PHE B C 1
ATOM 4465 O O . PHE B 1 240 ? -11.109 7.129 14.922 1 84.94 240 PHE B O 1
ATOM 4472 N N . SER B 1 241 ? -13.047 8.086 15.531 1 86.19 241 SER B N 1
ATOM 4473 C CA . SER B 1 241 ? -13.828 7.293 14.586 1 86.19 241 SER B CA 1
ATOM 4474 C C . SER B 1 241 ? -13.414 7.594 13.148 1 86.19 241 SER B C 1
ATOM 4476 O O . SER B 1 241 ? -13.594 6.758 12.258 1 86.19 241 SER B O 1
ATOM 4478 N N . ASN B 1 242 ? -12.781 8.734 12.953 1 85.94 242 ASN B N 1
ATOM 4479 C CA . ASN B 1 242 ? -12.391 9.141 11.602 1 85.94 242 ASN B CA 1
ATOM 4480 C C . ASN B 1 242 ? -11.352 8.195 11.016 1 85.94 242 ASN B C 1
ATOM 4482 O O . ASN B 1 242 ? -11.305 7.996 9.797 1 85.94 242 ASN B O 1
ATOM 4486 N N . VAL B 1 243 ? -10.578 7.629 11.875 1 90.94 243 VAL B N 1
ATOM 4487 C CA . VAL B 1 243 ? -9.578 6.668 11.43 1 90.94 243 VAL B CA 1
ATOM 4488 C C . VAL B 1 243 ? -10.258 5.469 10.773 1 90.94 243 VAL B C 1
ATOM 4490 O O . VAL B 1 243 ? -9.875 5.039 9.688 1 90.94 243 VAL B O 1
ATOM 4493 N N . PHE B 1 244 ? -11.305 5.051 11.359 1 92.88 244 PHE B N 1
ATOM 4494 C CA . PHE B 1 244 ? -11.992 3.852 10.891 1 92.88 244 PHE B CA 1
ATOM 4495 C C . PHE B 1 244 ? -12.922 4.18 9.727 1 92.88 244 PHE B C 1
ATOM 4497 O O . PHE B 1 244 ? -13.125 3.35 8.836 1 92.88 244 PHE B O 1
ATOM 4504 N N . ILE B 1 245 ? -13.406 5.379 9.727 1 91.69 245 ILE B N 1
ATOM 4505 C CA . ILE B 1 245 ? -14.242 5.812 8.609 1 91.69 245 ILE B CA 1
ATOM 4506 C C . ILE B 1 245 ? -13.406 5.855 7.328 1 91.69 245 ILE B C 1
ATOM 4508 O O . ILE B 1 245 ? -13.883 5.453 6.262 1 91.69 245 ILE B O 1
ATOM 4512 N N . GLN B 1 246 ? -12.172 6.203 7.477 1 92.5 246 GLN B N 1
ATOM 4513 C CA . GLN B 1 246 ? -11.305 6.312 6.309 1 92.5 246 GLN B CA 1
ATOM 4514 C C . GLN B 1 246 ? -10.828 4.938 5.852 1 92.5 246 GLN B C 1
ATOM 4516 O O . GLN B 1 246 ? -10.586 4.719 4.664 1 92.5 246 GLN B O 1
ATOM 4521 N N . ALA B 1 247 ? -10.766 4.055 6.742 1 95.31 247 ALA B N 1
ATOM 4522 C CA . ALA B 1 247 ? -10.25 2.725 6.434 1 95.31 247 ALA B CA 1
ATOM 4523 C C . ALA B 1 247 ? -11.336 1.842 5.82 1 95.31 247 ALA B C 1
ATOM 4525 O O . ALA B 1 247 ? -11.039 0.933 5.043 1 95.31 247 ALA B O 1
ATOM 4526 N N . LEU B 1 248 ? -12.539 2.086 6.07 1 97 248 LEU B N 1
ATOM 4527 C CA . LEU B 1 248 ? -13.656 1.18 5.801 1 97 248 LEU B CA 1
ATOM 4528 C C . LEU B 1 248 ? -13.781 0.912 4.305 1 97 248 LEU B C 1
ATOM 4530 O O . LEU B 1 248 ? -13.82 -0.245 3.877 1 97 248 LEU B O 1
ATOM 4534 N N . PRO B 1 249 ? -13.805 1.914 3.467 1 97.06 249 PRO B N 1
ATOM 4535 C CA . PRO B 1 249 ? -13.977 1.627 2.039 1 97.06 249 PRO B CA 1
ATOM 4536 C C . PRO B 1 249 ? -12.82 0.811 1.461 1 97.06 249 PRO B C 1
ATOM 4538 O O . PRO B 1 249 ? -13.031 -0.019 0.573 1 97.06 249 PRO B O 1
ATOM 4541 N N . LYS B 1 250 ? -11.656 1.036 1.943 1 97.69 250 LYS B N 1
ATOM 4542 C CA . LYS B 1 250 ? -10.5 0.282 1.458 1 97.69 250 LYS B CA 1
ATOM 4543 C C . LYS B 1 250 ? -10.562 -1.172 1.916 1 97.69 250 LYS B C 1
ATOM 4545 O O . LYS B 1 250 ? -10.141 -2.074 1.192 1 97.69 250 LYS B O 1
ATOM 4550 N N . LEU B 1 251 ? -11.055 -1.334 3.107 1 97.75 251 LEU B N 1
ATOM 4551 C CA . LEU B 1 251 ? -11.195 -2.699 3.604 1 97.75 251 LEU B CA 1
ATOM 4552 C C . LEU B 1 251 ? -12.195 -3.482 2.766 1 97.75 251 LEU B C 1
ATOM 4554 O O . LEU B 1 251 ? -11.992 -4.668 2.492 1 97.75 251 LEU B O 1
ATOM 4558 N N . TYR B 1 252 ? -13.234 -2.85 2.336 1 98.19 252 TYR B N 1
ATOM 4559 C CA . TYR B 1 252 ? -14.172 -3.48 1.416 1 98.19 252 TYR B CA 1
ATOM 4560 C C . TYR B 1 252 ? -13.492 -3.838 0.099 1 98.19 252 TYR B C 1
ATOM 4562 O O . TYR B 1 252 ? -13.609 -4.969 -0.376 1 98.19 252 TYR B O 1
ATOM 4570 N N . ALA B 1 253 ? -12.789 -2.912 -0.442 1 98.06 253 ALA B N 1
ATOM 4571 C CA . ALA B 1 253 ? -12.125 -3.141 -1.724 1 98.06 253 ALA B CA 1
ATOM 4572 C C . ALA B 1 253 ? -11.094 -4.258 -1.617 1 98.06 253 ALA B C 1
ATOM 4574 O O . ALA B 1 253 ? -10.984 -5.102 -2.51 1 98.06 253 ALA B O 1
ATOM 4575 N N . ILE B 1 254 ? -10.414 -4.246 -0.532 1 97.12 254 ILE B N 1
ATOM 4576 C CA . ILE B 1 254 ? -9.414 -5.277 -0.303 1 97.12 254 ILE B CA 1
ATOM 4577 C C . ILE B 1 254 ? -10.094 -6.645 -0.209 1 97.12 254 ILE B C 1
ATOM 4579 O O . ILE B 1 254 ? -9.562 -7.641 -0.711 1 97.12 254 ILE B O 1
ATOM 4583 N N . SER B 1 255 ? -11.234 -6.66 0.408 1 96.56 255 SER B N 1
ATOM 4584 C CA . SER B 1 255 ? -11.969 -7.918 0.53 1 96.56 255 SER B CA 1
ATOM 4585 C C . SER B 1 255 ? -12.336 -8.477 -0.839 1 96.56 255 SER B C 1
ATOM 4587 O O . SER B 1 255 ? -12.18 -9.672 -1.09 1 96.56 255 SER B O 1
ATOM 4589 N N . MET B 1 256 ? -12.75 -7.684 -1.695 1 95.88 256 MET B N 1
ATOM 4590 C CA . MET B 1 256 ? -13.117 -8.125 -3.037 1 95.88 256 MET B CA 1
ATOM 4591 C C . MET B 1 256 ? -11.891 -8.594 -3.812 1 95.88 256 MET B C 1
ATOM 4593 O O . MET B 1 256 ? -11.906 -9.664 -4.422 1 95.88 256 MET B O 1
ATOM 4597 N N . MET B 1 257 ? -10.867 -7.84 -3.73 1 95.38 257 MET B N 1
ATOM 4598 C CA . MET B 1 257 ? -9.672 -8.164 -4.496 1 95.38 257 MET B CA 1
ATOM 4599 C C . MET B 1 257 ? -8.984 -9.406 -3.938 1 95.38 257 MET B C 1
ATOM 4601 O O . MET B 1 257 ? -8.43 -10.203 -4.695 1 95.38 257 MET B O 1
ATOM 4605 N N . TRP B 1 258 ? -9.039 -9.5 -2.635 1 92.69 258 TRP B N 1
ATOM 4606 C CA . TRP B 1 258 ? -8.484 -10.703 -2.023 1 92.69 258 TRP B CA 1
ATOM 4607 C C . TRP B 1 258 ? -9.234 -11.945 -2.484 1 92.69 258 TRP B C 1
ATOM 4609 O O . TRP B 1 258 ? -8.625 -12.977 -2.779 1 92.69 258 TRP B O 1
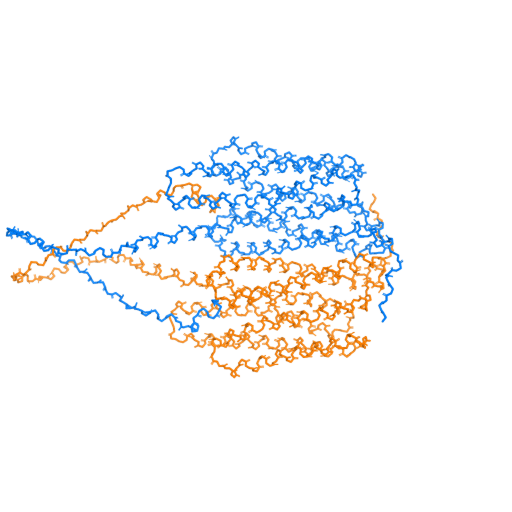ATOM 4619 N N . THR B 1 259 ? -10.492 -11.844 -2.607 1 91.62 259 THR B N 1
ATOM 4620 C CA . THR B 1 259 ? -11.312 -12.953 -3.062 1 91.62 259 THR B CA 1
ATOM 4621 C C . THR B 1 259 ? -11 -13.305 -4.516 1 91.62 259 THR B C 1
ATOM 4623 O O . THR B 1 259 ? -10.828 -14.477 -4.855 1 91.62 259 THR B O 1
ATOM 4626 N N . LEU B 1 260 ? -10.805 -12.375 -5.336 1 90.44 260 LEU B N 1
ATOM 4627 C CA . LEU B 1 260 ? -10.523 -12.586 -6.75 1 90.44 260 LEU B CA 1
ATOM 4628 C C . LEU B 1 260 ? -9.125 -13.156 -6.945 1 90.44 260 LEU B C 1
ATOM 4630 O O . LEU B 1 260 ? -8.914 -14.039 -7.785 1 90.44 260 LEU B O 1
ATOM 4634 N N . ASN B 1 261 ? -8.219 -12.758 -6.117 1 89.06 261 ASN B N 1
ATOM 4635 C CA . ASN B 1 261 ? -6.828 -13.148 -6.285 1 89.06 261 ASN B CA 1
ATOM 4636 C C . ASN B 1 261 ? -6.555 -14.516 -5.66 1 89.06 261 ASN B C 1
ATOM 4638 O O . ASN B 1 261 ? -5.551 -15.156 -5.977 1 89.06 261 ASN B O 1
ATOM 4642 N N . ALA B 1 262 ? -7.41 -14.898 -4.805 1 86.94 262 ALA B N 1
ATOM 4643 C CA . ALA B 1 262 ? -7.191 -16.156 -4.102 1 86.94 262 ALA B CA 1
ATOM 4644 C C . ALA B 1 262 ? -7.598 -17.344 -4.969 1 86.94 262 ALA B C 1
ATOM 4646 O O . ALA B 1 262 ? -7.238 -18.484 -4.676 1 86.94 262 ALA B O 1
ATOM 4647 N N . ARG B 1 263 ? -8.266 -17.156 -6 1 79.44 263 ARG B N 1
ATOM 4648 C CA . ARG B 1 263 ? -8.812 -18.234 -6.824 1 79.44 263 ARG B CA 1
ATOM 4649 C C . ARG B 1 263 ? -7.703 -19.156 -7.328 1 79.44 263 ARG B C 1
ATOM 4651 O O . ARG B 1 263 ? -7.82 -20.375 -7.246 1 79.44 263 ARG B O 1
ATOM 4658 N N . ARG B 1 264 ? -6.691 -18.594 -7.738 1 75.88 264 ARG B N 1
ATOM 4659 C CA . ARG B 1 264 ? -5.602 -19.391 -8.273 1 75.88 264 ARG B CA 1
ATOM 4660 C C . ARG B 1 264 ? -4.922 -20.203 -7.176 1 75.88 264 ARG B C 1
ATOM 4662 O O . ARG B 1 264 ? -4.559 -21.359 -7.383 1 75.88 264 ARG B O 1
ATOM 4669 N N . ARG B 1 265 ? -4.797 -19.625 -6.141 1 75.69 265 ARG B N 1
ATOM 4670 C CA . ARG B 1 265 ? -4.152 -20.312 -5.031 1 75.69 265 ARG B CA 1
ATOM 4671 C C . ARG B 1 265 ? -4.977 -21.5 -4.574 1 75.69 265 ARG B C 1
ATOM 4673 O O . ARG B 1 265 ? -4.43 -22.578 -4.289 1 75.69 265 ARG B O 1
ATOM 4680 N N . ILE B 1 266 ? -6.199 -21.359 -4.59 1 77.69 266 ILE B N 1
ATOM 4681 C CA . ILE B 1 266 ? -7.09 -22.406 -4.129 1 77.69 266 ILE B CA 1
ATOM 4682 C C . ILE B 1 266 ? -7.145 -23.531 -5.164 1 77.69 266 ILE B C 1
ATOM 4684 O O . ILE B 1 266 ? -7.145 -24.719 -4.809 1 77.69 266 ILE B O 1
ATOM 4688 N N . ARG B 1 267 ? -7.008 -23.141 -6.383 1 73.81 267 ARG B N 1
ATOM 4689 C CA . ARG B 1 267 ? -7.023 -24.141 -7.453 1 73.81 267 ARG B CA 1
ATOM 4690 C C . ARG B 1 267 ? -5.738 -24.953 -7.465 1 73.81 267 ARG B C 1
ATOM 4692 O O . ARG B 1 267 ? -5.773 -26.172 -7.605 1 73.81 267 ARG B O 1
ATOM 4699 N N . VAL B 1 268 ? -4.668 -24.281 -7.293 1 69.62 268 VAL B N 1
ATOM 4700 C CA . VAL B 1 268 ? -3.369 -24.938 -7.34 1 69.62 268 VAL B CA 1
ATOM 4701 C C . VAL B 1 268 ? -3.207 -25.844 -6.113 1 69.62 268 VAL B C 1
ATOM 4703 O O . VAL B 1 268 ? -2.699 -26.953 -6.223 1 69.62 268 VAL B O 1
ATOM 4706 N N . ALA B 1 269 ? -3.662 -25.438 -5.031 1 70.88 269 ALA B N 1
ATOM 4707 C CA . ALA B 1 269 ? -3.531 -26.188 -3.783 1 70.88 269 ALA B CA 1
ATOM 4708 C C . ALA B 1 269 ? -4.375 -27.453 -3.814 1 70.88 269 ALA B C 1
ATOM 4710 O O . ALA B 1 269 ? -4.02 -28.453 -3.199 1 70.88 269 ALA B O 1
ATOM 4711 N N . ASN B 1 270 ? -5.406 -27.484 -4.559 1 65.25 270 ASN B N 1
ATOM 4712 C CA . ASN B 1 270 ? -6.316 -28.625 -4.555 1 65.25 270 ASN B CA 1
ATOM 4713 C C . ASN B 1 270 ? -6.23 -29.422 -5.859 1 65.25 270 ASN B C 1
ATOM 4715 O O . ASN B 1 270 ? -6.879 -30.453 -6.008 1 65.25 270 ASN B O 1
ATOM 4719 N N . GLY B 1 271 ? -5.504 -28.922 -6.848 1 58.56 271 GLY B N 1
ATOM 4720 C CA . GLY B 1 271 ? -5.227 -29.656 -8.07 1 58.56 271 GLY B CA 1
ATOM 4721 C C . GLY B 1 271 ? -3.998 -30.547 -7.965 1 58.56 271 GLY B C 1
ATOM 4722 O O . GLY B 1 271 ? -3.926 -31.594 -8.602 1 58.56 271 GLY B O 1
ATOM 4723 N N . SER B 1 272 ? -2.861 -30.297 -7.305 1 49.59 272 SER B N 1
ATOM 4724 C CA . SER B 1 272 ? -1.637 -31.094 -7.203 1 49.59 272 SER B CA 1
ATOM 4725 C C . SER B 1 272 ? -1.884 -32.406 -6.477 1 49.59 272 SER B C 1
ATOM 4727 O O . SER B 1 272 ? -1.097 -33.344 -6.602 1 49.59 272 SER B O 1
ATOM 4729 N N . SER B 1 273 ? -2.861 -32.625 -5.738 1 42.22 273 SER B N 1
ATOM 4730 C CA . SER B 1 273 ? -3.041 -33.906 -5.102 1 42.22 273 SER B CA 1
ATOM 4731 C C . SER B 1 273 ? -3.377 -35 -6.125 1 42.22 273 SER B C 1
ATOM 4733 O O . SER B 1 273 ? -3.203 -36.188 -5.859 1 42.22 273 SER B O 1
ATOM 4735 N N . SER B 1 274 ? -3.949 -34.781 -7.176 1 38.84 274 SER B N 1
ATOM 4736 C CA . SER B 1 274 ? -4.242 -35.875 -8.094 1 38.84 274 SER B CA 1
ATOM 4737 C C . SER B 1 274 ? -2.965 -36.406 -8.742 1 38.84 274 SER B C 1
ATOM 4739 O O . SER B 1 274 ? -2.953 -37.5 -9.273 1 38.84 274 SER B O 1
ATOM 4741 N N . LEU B 1 275 ? -1.921 -35.594 -8.883 1 35.88 275 LEU B N 1
ATOM 4742 C CA . LEU B 1 275 ? -0.732 -36.188 -9.461 1 35.88 275 LEU B CA 1
ATOM 4743 C C . LEU B 1 275 ? -0.018 -37.062 -8.438 1 35.88 275 LEU B C 1
ATOM 4745 O O . LEU B 1 275 ? 0.585 -38.094 -8.789 1 35.88 275 LEU B O 1
ATOM 4749 N N . THR B 1 276 ? 0.041 -36.75 -7.168 1 35.03 276 THR B N 1
ATOM 4750 C CA . THR B 1 276 ? 0.781 -37.625 -6.258 1 35.03 276 THR B CA 1
ATOM 4751 C C . THR B 1 276 ? -0.038 -38.875 -5.906 1 35.03 276 THR B C 1
ATOM 4753 O O . THR B 1 276 ? 0.515 -39.875 -5.477 1 35.03 276 THR B O 1
ATOM 4756 N N . GLY B 1 277 ? -1.317 -38.812 -5.875 1 33.16 277 GLY B N 1
ATOM 4757 C CA . GLY B 1 277 ? -1.974 -40.062 -5.473 1 33.16 277 GLY B CA 1
ATOM 4758 C C . GLY B 1 277 ? -1.754 -41.188 -6.449 1 33.16 277 GLY B C 1
ATOM 4759 O O . GLY B 1 277 ? -2.156 -42.312 -6.188 1 33.16 277 GLY B O 1
ATOM 4760 N N . GLY B 1 278 ? -1.554 -40.906 -7.719 1 31.31 278 GLY B N 1
ATOM 4761 C CA . GLY B 1 278 ? -1.438 -42.094 -8.523 1 31.31 278 GLY B CA 1
ATOM 4762 C C . GLY B 1 278 ? -0.129 -42.844 -8.305 1 31.31 278 GLY B C 1
ATOM 4763 O O . GLY B 1 278 ? 0.069 -43.938 -8.844 1 31.31 278 GLY B O 1
ATOM 4764 N N . THR B 1 279 ? 0.952 -42.062 -7.918 1 31.44 279 THR B N 1
ATOM 4765 C CA . THR B 1 279 ? 2.158 -42.875 -8 1 31.44 279 THR B CA 1
ATOM 4766 C C . THR B 1 279 ? 2.359 -43.656 -6.715 1 31.44 279 THR B C 1
ATOM 4768 O O . THR B 1 279 ? 3.406 -44.281 -6.52 1 31.44 279 THR B O 1
ATOM 4771 N N . SER B 1 280 ? 1.605 -43.469 -5.613 1 28.12 280 SER B N 1
ATOM 4772 C CA . SER B 1 280 ? 1.987 -44.375 -4.543 1 28.12 280 SER B CA 1
ATOM 4773 C C . SER B 1 280 ? 1.787 -45.844 -4.957 1 28.12 280 SER B C 1
ATOM 4775 O O . SER B 1 280 ? 0.875 -46.5 -4.469 1 28.12 280 SER B O 1
ATOM 4777 N N . ASN B 1 281 ? 1.595 -46.125 -6.125 1 25.58 281 ASN B N 1
ATOM 4778 C CA . ASN B 1 281 ? 1.736 -47.594 -6.277 1 25.58 281 ASN B CA 1
ATOM 4779 C C . ASN B 1 281 ? 3.105 -48.062 -5.805 1 25.58 281 ASN B C 1
ATOM 4781 O O . ASN B 1 281 ? 4.129 -47.719 -6.406 1 25.58 281 ASN B O 1
ATOM 4785 N N . GLU B 1 282 ? 3.4 -48 -4.512 1 24.56 282 GLU B N 1
ATOM 4786 C CA . GLU B 1 282 ? 4.422 -48.906 -4.047 1 24.56 282 GLU B CA 1
ATOM 4787 C C . GLU B 1 282 ? 4.352 -50.25 -4.812 1 24.56 282 GLU B C 1
ATOM 4789 O O . GLU B 1 282 ? 3.264 -50.75 -5.098 1 24.56 282 GLU B O 1
ATOM 4794 N N . PRO B 1 283 ? 5.355 -50.531 -5.535 1 26.42 283 PRO B N 1
ATOM 4795 C CA . PRO B 1 283 ? 5.359 -51.906 -6.043 1 26.42 283 PRO B CA 1
ATOM 4796 C C . PRO B 1 283 ? 5.016 -52.938 -4.969 1 26.42 283 PRO B C 1
ATOM 4798 O O . PRO B 1 283 ? 5.629 -52.969 -3.9 1 26.42 283 PRO B O 1
ATOM 4801 N N . THR B 1 284 ? 3.814 -52.969 -4.457 1 24.33 284 THR B N 1
ATOM 4802 C CA . THR B 1 284 ? 3.566 -54.219 -3.729 1 24.33 284 THR B CA 1
ATOM 4803 C C . THR B 1 284 ? 4.43 -55.344 -4.277 1 24.33 284 THR B C 1
ATOM 4805 O O . THR B 1 284 ? 4.531 -55.531 -5.492 1 24.33 284 THR B O 1
ATOM 4808 N N . ARG B 1 285 ? 5.453 -55.656 -3.514 1 24.62 285 ARG B N 1
ATOM 4809 C CA . ARG B 1 285 ? 6.082 -56.969 -3.711 1 24.62 285 ARG B CA 1
ATOM 4810 C C . ARG B 1 285 ? 5.059 -58 -4.164 1 24.62 285 ARG B C 1
ATOM 4812 O O . ARG B 1 285 ? 4.102 -58.312 -3.441 1 24.62 285 ARG B O 1
ATOM 4819 N N . MET B 1 286 ? 4.645 -57.906 -5.402 1 23.12 286 MET B N 1
ATOM 4820 C CA . MET B 1 286 ? 4.039 -59.125 -5.941 1 23.12 286 MET B CA 1
ATOM 4821 C C . MET B 1 286 ? 4.816 -60.375 -5.492 1 23.12 286 MET B C 1
ATOM 4823 O O . MET B 1 286 ? 6.023 -60.469 -5.707 1 23.12 286 MET B O 1
ATOM 4827 N N . ASP B 1 287 ? 4.609 -60.719 -4.215 1 21.31 287 ASP B N 1
ATOM 4828 C CA . ASP B 1 287 ? 4.926 -62.125 -3.941 1 21.31 287 ASP B CA 1
ATOM 4829 C C . ASP B 1 287 ? 4.652 -63 -5.164 1 21.31 287 ASP B C 1
ATOM 4831 O O . ASP B 1 287 ? 3.516 -63.062 -5.641 1 21.31 287 ASP B O 1
ATOM 4835 N N . PHE B 1 288 ? 5.633 -62.906 -6.098 1 22.38 288 PHE B N 1
ATOM 4836 C CA . PHE B 1 288 ? 5.855 -63.938 -7.117 1 22.38 288 PHE B CA 1
ATOM 4837 C C . PHE B 1 288 ? 5.664 -65.312 -6.539 1 22.38 288 PHE B C 1
ATOM 4839 O O . PHE B 1 288 ? 6.633 -66 -6.16 1 22.38 288 PHE B O 1
ATOM 4846 N N . SER B 1 289 ? 4.859 -65.438 -5.418 1 20.78 289 SER B N 1
ATOM 4847 C CA . SER B 1 289 ? 4.422 -66.812 -5.332 1 20.78 289 SER B CA 1
ATOM 4848 C C . SER B 1 289 ? 3.885 -67.312 -6.672 1 20.78 289 SER B C 1
ATOM 4850 O O . SER B 1 289 ? 3.014 -66.688 -7.27 1 20.78 289 SER B O 1
ATOM 4852 N N . ARG B 1 290 ? 4.828 -68 -7.367 1 22.88 290 ARG B N 1
ATOM 4853 C CA . ARG B 1 290 ? 4.801 -69 -8.422 1 22.88 290 ARG B CA 1
ATOM 4854 C C . ARG B 1 290 ? 3.508 -69.812 -8.383 1 22.88 290 ARG B C 1
ATOM 4856 O O . ARG B 1 290 ? 3.42 -70.812 -7.664 1 22.88 290 ARG B O 1
ATOM 4863 N N . SER B 1 291 ? 2.418 -69.25 -7.789 1 21.33 291 SER B N 1
ATOM 4864 C CA . SER B 1 291 ? 1.389 -70.25 -8.062 1 21.33 291 SER B CA 1
ATOM 4865 C C . SER B 1 291 ? 1.338 -70.562 -9.547 1 21.33 291 SER B C 1
ATOM 4867 O O . SER B 1 291 ? 1.093 -69.688 -10.391 1 21.33 291 SER B O 1
ATOM 4869 N N . MET B 1 292 ? 2.393 -71.312 -9.945 1 22.38 292 MET B N 1
ATOM 4870 C CA . MET B 1 292 ? 2.533 -72.25 -11.07 1 22.38 292 MET B CA 1
ATOM 4871 C C . MET B 1 292 ? 1.188 -72.875 -11.438 1 22.38 292 MET B C 1
ATOM 4873 O O . MET B 1 292 ? 0.806 -73.938 -10.906 1 22.38 292 MET B O 1
ATOM 4877 N N . MET B 1 293 ? 0.091 -72.188 -11.141 1 22.25 293 MET B N 1
ATOM 4878 C CA . MET B 1 293 ? -0.943 -73.062 -11.695 1 22.25 293 MET B CA 1
ATOM 4879 C C . MET B 1 293 ? -0.659 -73.375 -13.164 1 22.25 293 MET B C 1
ATOM 4881 O O . MET B 1 293 ? -0.242 -72.5 -13.922 1 22.25 293 MET B O 1
ATOM 4885 N N . ARG B 1 294 ? -0.427 -74.562 -13.453 1 25.33 294 ARG B N 1
ATOM 4886 C CA . ARG B 1 294 ? -0.313 -75.312 -14.672 1 25.33 294 ARG B CA 1
ATOM 4887 C C . ARG B 1 294 ? -1.282 -74.812 -15.734 1 25.33 294 ARG B C 1
ATOM 4889 O O . ARG B 1 294 ? -2.488 -75.062 -15.648 1 25.33 294 ARG B O 1
ATOM 4896 N N . ARG B 1 295 ? -1.23 -73.438 -16 1 27.12 295 ARG B N 1
ATOM 4897 C CA . ARG B 1 295 ? -2.09 -73.375 -17.172 1 27.12 295 ARG B CA 1
ATOM 4898 C C . ARG B 1 295 ? -1.716 -74.375 -18.219 1 27.12 295 ARG B C 1
ATOM 4900 O O . ARG B 1 295 ? -0.549 -74.5 -18.609 1 27.12 295 ARG B O 1
ATOM 4907 N N . ARG B 1 296 ? -2.387 -75.438 -18.188 1 25.64 296 ARG B N 1
ATOM 4908 C CA . ARG B 1 296 ? -2.496 -76.375 -19.297 1 25.64 296 ARG B CA 1
ATOM 4909 C C . ARG B 1 296 ? -2.582 -75.688 -20.641 1 25.64 296 ARG B C 1
ATOM 4911 O O . ARG B 1 296 ? -3.488 -74.875 -20.844 1 25.64 296 ARG B O 1
ATOM 4918 N N . VAL B 1 297 ? -1.317 -75.25 -21.125 1 23.39 297 VAL B N 1
ATOM 4919 C CA . VAL B 1 297 ? -1.08 -74.875 -22.516 1 23.39 297 VAL B CA 1
ATOM 4920 C C . VAL B 1 297 ? -1.885 -75.75 -23.453 1 23.39 297 VAL B C 1
ATOM 4922 O O . VAL B 1 297 ? -1.566 -76.938 -23.641 1 23.39 297 VAL B O 1
ATOM 4925 N N . ASN B 1 298 ? -3.211 -75.875 -23.312 1 20.75 298 ASN B N 1
ATOM 4926 C CA . ASN B 1 298 ? -3.742 -76.438 -24.531 1 20.75 298 ASN B CA 1
ATOM 4927 C C . ASN B 1 298 ? -3.219 -75.75 -25.781 1 20.75 298 ASN B C 1
ATOM 4929 O O . ASN B 1 298 ? -2.824 -74.562 -25.703 1 20.75 298 ASN B O 1
ATOM 4933 N N . VAL B 1 299 ? -3.156 -76.188 -26.969 1 22.88 299 VAL B N 1
ATOM 4934 C CA . VAL B 1 299 ? -2.545 -76.25 -28.297 1 22.88 299 VAL B CA 1
ATOM 4935 C C . VAL B 1 299 ? -2.766 -74.938 -29.016 1 22.88 299 VAL B C 1
ATOM 4937 O O . VAL B 1 299 ? -1.893 -74.5 -29.75 1 22.88 299 VAL B O 1
ATOM 4940 N N . GLY B 1 300 ? -4.031 -74.312 -29.109 1 20.83 300 GLY B N 1
ATOM 4941 C CA . GLY B 1 300 ? -4.359 -74 -30.484 1 20.83 300 GLY B CA 1
ATOM 4942 C C . GLY B 1 300 ? -3.564 -72.812 -30.984 1 20.83 300 GLY B C 1
ATOM 4943 O O . GLY B 1 300 ? -2.865 -72.125 -30.219 1 20.83 300 GLY B O 1
ATOM 4944 N N . GLU B 1 301 ? -4.059 -72 -32.062 1 21.77 301 GLU B N 1
ATOM 4945 C CA . GLU B 1 301 ? -3.559 -71.438 -33.312 1 21.77 301 GLU B CA 1
ATOM 4946 C C . GLU B 1 301 ? -2.877 -70.062 -33.031 1 21.77 301 GLU B C 1
ATOM 4948 O O . GLU B 1 301 ? -1.787 -69.812 -33.562 1 21.77 301 GLU B O 1
ATOM 4953 N N . ASP B 1 302 ? -3.664 -68.938 -32.812 1 21.48 302 ASP B N 1
ATOM 4954 C CA . ASP B 1 302 ? -3.533 -67.688 -33.594 1 21.48 302 ASP B CA 1
ATOM 4955 C C . ASP B 1 302 ? -2.404 -66.812 -33.062 1 21.48 302 ASP B C 1
ATOM 4957 O O . ASP B 1 302 ? -2.1 -66.875 -31.859 1 21.48 302 ASP B O 1
ATOM 4961 N N . ILE B 1 303 ? -1.593 -66.125 -33.938 1 23.88 303 ILE B N 1
ATOM 4962 C CA . ILE B 1 303 ? -0.417 -65.312 -34.094 1 23.88 303 ILE B CA 1
ATOM 4963 C C . ILE B 1 303 ? -0.549 -64.062 -33.219 1 23.88 303 ILE B C 1
ATOM 4965 O O . ILE B 1 303 ? -1.281 -63.125 -33.531 1 23.88 303 ILE B O 1
ATOM 4969 N N . ALA B 1 304 ? -0.915 -64.25 -31.984 1 23.78 304 ALA B N 1
ATOM 4970 C CA . ALA B 1 304 ? -1.127 -62.969 -31.312 1 23.78 304 ALA B CA 1
ATOM 4971 C C . ALA B 1 304 ? 0.154 -62.125 -31.297 1 23.78 304 ALA B C 1
ATOM 4973 O O . ALA B 1 304 ? 1.194 -62.594 -30.812 1 23.78 304 ALA B O 1
ATOM 4974 N N . MET B 1 305 ? 0.299 -61.219 -32.312 1 21.7 305 MET B N 1
ATOM 4975 C CA . MET B 1 305 ? 1.321 -60.25 -32.656 1 21.7 305 MET B CA 1
ATOM 4976 C C . MET B 1 305 ? 1.811 -59.5 -31.422 1 21.7 305 MET B C 1
ATOM 4978 O O . MET B 1 305 ? 1.02 -59.188 -30.547 1 21.7 305 MET B O 1
ATOM 4982 N N . SER B 1 306 ? 3.102 -59.688 -31.172 1 23.19 306 SER B N 1
ATOM 4983 C CA . SER B 1 306 ? 4.039 -59.25 -30.141 1 23.19 306 SER B CA 1
ATOM 4984 C C . SER B 1 306 ? 3.951 -57.75 -29.922 1 23.19 306 SER B C 1
ATOM 4986 O O . SER B 1 306 ? 4.082 -56.969 -30.875 1 23.19 306 SER B O 1
ATOM 4988 N N . GLY B 1 307 ? 2.996 -57.312 -29.172 1 21.2 307 GLY B N 1
ATOM 4989 C CA . GLY B 1 307 ? 2.797 -55.875 -28.953 1 21.2 307 GLY B CA 1
ATOM 4990 C C . GLY B 1 307 ? 4.066 -55.156 -28.531 1 21.2 307 GLY B C 1
ATOM 4991 O O . GLY B 1 307 ? 4.883 -55.719 -27.797 1 21.2 307 GLY B O 1
ATOM 4992 N N . ILE B 1 308 ? 4.762 -54.344 -29.359 1 23.67 308 ILE B N 1
ATOM 4993 C CA . ILE B 1 308 ? 5.875 -53.375 -29.375 1 23.67 308 ILE B CA 1
ATOM 4994 C C . ILE B 1 308 ? 5.809 -52.5 -28.125 1 23.67 308 ILE B C 1
ATOM 4996 O O . ILE B 1 308 ? 4.848 -51.75 -27.922 1 23.67 308 ILE B O 1
ATOM 5000 N N . GLN B 1 309 ? 6.289 -52.969 -27 1 25.81 309 GLN B N 1
ATOM 5001 C CA . GLN B 1 309 ? 6.426 -52.156 -25.797 1 25.81 309 GLN B CA 1
ATOM 5002 C C . GLN B 1 309 ? 7.445 -51.062 -26 1 25.81 309 GLN B C 1
ATOM 5004 O O . GLN B 1 309 ? 8.648 -51.312 -26.047 1 25.81 309 GLN B O 1
ATOM 5009 N N . VAL B 1 310 ? 7.648 -50.25 -27.078 1 26.41 310 VAL B N 1
ATOM 5010 C CA . VAL B 1 310 ? 8.688 -49.219 -27.156 1 26.41 310 VAL B CA 1
ATOM 5011 C C . VAL B 1 310 ? 8.523 -48.25 -26.016 1 26.41 310 VAL B C 1
ATOM 5013 O O . VAL B 1 310 ? 7.551 -47.469 -25.969 1 26.41 310 VAL B O 1
ATOM 5016 N N . VAL B 1 311 ? 8.93 -48.562 -24.766 1 27 311 VAL B N 1
ATOM 5017 C CA . VAL B 1 311 ? 9.039 -47.531 -23.719 1 27 311 VAL B CA 1
ATOM 5018 C C . VAL B 1 311 ? 10.148 -46.562 -24.062 1 27 311 VAL B C 1
ATOM 5020 O O . VAL B 1 311 ? 11.312 -46.938 -24.188 1 27 311 VAL B O 1
ATOM 5023 N N . THR B 1 312 ? 10.016 -45.438 -24.859 1 24.91 312 THR B N 1
ATOM 5024 C CA . THR B 1 312 ? 10.82 -44.281 -25.203 1 24.91 312 THR B CA 1
ATOM 5025 C C . THR B 1 312 ? 11.609 -43.781 -24 1 24.91 312 THR B C 1
ATOM 5027 O O . THR B 1 312 ? 11.375 -44.219 -22.875 1 24.91 312 THR B O 1
ATOM 5030 N N . HIS B 1 313 ? 11.758 -42.438 -23.766 1 24.59 313 HIS B N 1
ATOM 5031 C CA . HIS B 1 313 ? 12.664 -41.312 -23.672 1 24.59 313 HIS B CA 1
ATOM 5032 C C . HIS B 1 313 ? 13.117 -41.094 -22.234 1 24.59 313 HIS B C 1
ATOM 5034 O O . HIS B 1 313 ? 12.305 -40.781 -21.359 1 24.59 313 HIS B O 1
ATOM 5040 N N . THR B 1 314 ? 13.992 -41.875 -21.656 1 25.48 314 THR B N 1
ATOM 5041 C CA . THR B 1 314 ? 14.258 -41.5 -20.266 1 25.48 314 THR B CA 1
ATOM 5042 C C . THR B 1 314 ? 15.086 -40.219 -20.203 1 25.48 314 THR B C 1
ATOM 5044 O O . THR B 1 314 ? 16.297 -40.25 -20.422 1 25.48 314 THR B O 1
ATOM 5047 N N . GLU B 1 315 ? 15.445 -39.5 -21.188 1 26.75 315 GLU B N 1
ATOM 5048 C CA . GLU B 1 315 ? 16.203 -38.281 -20.969 1 26.75 315 GLU B CA 1
ATOM 5049 C C . GLU B 1 315 ? 15.898 -37.656 -19.609 1 26.75 315 GLU B C 1
ATOM 5051 O O . GLU B 1 315 ? 14.75 -37.281 -19.344 1 26.75 315 GLU B O 1
ATOM 5056 N N . SER B 1 316 ? 16.703 -38.188 -18.609 1 27.56 316 SER B N 1
ATOM 5057 C CA . SER B 1 316 ? 17.047 -37.531 -17.344 1 27.56 316 SER B CA 1
ATOM 5058 C C . SER B 1 316 ? 17.547 -36.125 -17.562 1 27.56 316 SER B C 1
ATOM 5060 O O . SER B 1 316 ? 18.109 -35.5 -16.656 1 27.56 316 SER B O 1
ATOM 5062 N N . ARG B 1 317 ? 18.047 -35.969 -18.734 1 31.38 317 ARG B N 1
ATOM 5063 C CA . ARG B 1 317 ? 18.75 -34.688 -18.938 1 31.38 317 ARG B CA 1
ATOM 5064 C C . ARG B 1 317 ? 17.953 -33.531 -18.328 1 31.38 317 ARG B C 1
ATOM 5066 O O . ARG B 1 317 ? 17.016 -33.031 -18.953 1 31.38 317 ARG B O 1
ATOM 5073 N N . VAL B 1 318 ? 17.734 -33.781 -17.188 1 29.86 318 VAL B N 1
ATOM 5074 C CA . VAL B 1 318 ? 17.406 -32.469 -16.641 1 29.86 318 VAL B CA 1
ATOM 5075 C C . VAL B 1 318 ? 18.609 -31.547 -16.781 1 29.86 318 VAL B C 1
ATOM 5077 O O . VAL B 1 318 ? 19.516 -31.578 -15.945 1 29.86 318 VAL B O 1
ATOM 5080 N N . ARG B 1 319 ? 19.594 -31.75 -17.766 1 32.25 319 ARG B N 1
ATOM 5081 C CA . ARG B 1 319 ? 20.484 -30.594 -17.797 1 32.25 319 ARG B CA 1
ATOM 5082 C C . ARG B 1 319 ? 19.734 -29.312 -17.453 1 32.25 319 ARG B C 1
ATOM 5084 O O . ARG B 1 319 ? 19.047 -28.75 -18.297 1 32.25 319 ARG B O 1
ATOM 5091 N N . TYR B 1 320 ? 19.391 -29.25 -16.516 1 31.22 320 TYR B N 1
ATOM 5092 C CA . TYR B 1 320 ? 19.016 -27.906 -16.047 1 31.22 320 TYR B CA 1
ATOM 5093 C C . TYR B 1 320 ? 20.156 -26.922 -16.234 1 31.22 320 TYR B C 1
ATOM 5095 O O . TYR B 1 320 ? 21.203 -27.031 -15.594 1 31.22 320 TYR B O 1
ATOM 5103 N N . SER B 1 321 ? 20.609 -26.297 -17.453 1 31.14 321 SER B N 1
ATOM 5104 C CA . SER B 1 321 ? 20.984 -25.094 -18.172 1 31.14 321 SER B CA 1
ATOM 5105 C C . SER B 1 321 ? 21.203 -23.922 -17.219 1 31.14 321 SER B C 1
ATOM 5107 O O . SER B 1 321 ? 20.641 -23.906 -16.109 1 31.14 321 SER B O 1
ATOM 5109 N N . ILE B 1 322 ? 21.125 -22.484 -17.516 1 34.53 322 ILE B N 1
ATOM 5110 C CA . ILE B 1 322 ? 21.438 -21.078 -17.297 1 34.53 322 ILE B CA 1
ATOM 5111 C C . ILE B 1 322 ? 21.141 -20.719 -15.836 1 34.53 322 ILE B C 1
ATOM 5113 O O . ILE B 1 322 ? 20.281 -21.328 -15.203 1 34.53 322 ILE B O 1
ATOM 5117 N N . ALA B 1 323 ? 21.375 -19.578 -15.047 1 39.34 323 ALA B N 1
ATOM 5118 C CA . ALA B 1 323 ? 20.891 -19.203 -13.719 1 39.34 323 ALA B CA 1
ATOM 5119 C C . ALA B 1 323 ? 19.828 -20.188 -13.227 1 39.34 323 ALA B C 1
ATOM 5121 O O . ALA B 1 323 ? 18.766 -20.297 -13.82 1 39.34 323 ALA B O 1
ATOM 5122 N N . MET B 1 324 ? 19.469 -21.594 -13.992 1 37.19 324 MET B N 1
ATOM 5123 C CA . MET B 1 324 ? 18.297 -22.328 -13.539 1 37.19 324 MET B CA 1
ATOM 5124 C C . MET B 1 324 ? 17.344 -21.391 -12.789 1 37.19 324 MET B C 1
ATOM 5126 O O . MET B 1 324 ? 17.734 -20.328 -12.336 1 37.19 324 MET B O 1
ATOM 5130 N N . VAL B 1 325 ? 16.672 -21.344 -11.414 1 40.88 325 VAL B N 1
ATOM 5131 C CA . VAL B 1 325 ? 16.297 -20.609 -10.203 1 40.88 325 VAL B CA 1
ATOM 5132 C C . VAL B 1 325 ? 17.234 -19.422 -10.023 1 40.88 325 VAL B C 1
ATOM 5134 O O . VAL B 1 325 ? 18.422 -19.594 -9.711 1 40.88 325 VAL B O 1
ATOM 5137 N N . CYS B 1 326 ? 18.469 -18.969 -10.125 1 38.78 326 CYS B N 1
ATOM 5138 C CA . CYS B 1 326 ? 18.984 -17.703 -9.625 1 38.78 326 CYS B CA 1
ATOM 5139 C C . CYS B 1 326 ? 18.078 -17.125 -8.547 1 38.78 326 CYS B C 1
ATOM 5141 O O . CYS B 1 326 ? 18.531 -16.312 -7.723 1 38.78 326 CYS B O 1
ATOM 5143 N N . ILE B 1 327 ? 17.188 -16.781 -7.723 1 39.12 327 ILE B N 1
ATOM 5144 C CA . ILE B 1 327 ? 16.562 -16.906 -6.41 1 39.12 327 ILE B CA 1
ATOM 5145 C C . ILE B 1 327 ? 15.766 -18.203 -6.332 1 39.12 327 ILE B C 1
ATOM 5147 O O . ILE B 1 327 ? 14.555 -18.203 -6.531 1 39.12 327 ILE B O 1
ATOM 5151 N N . ASP B 1 328 ? 15.57 -19.062 -6.723 1 37.72 328 ASP B N 1
ATOM 5152 C CA . ASP B 1 328 ? 15.008 -20.109 -5.891 1 37.72 328 ASP B CA 1
ATOM 5153 C C . ASP B 1 328 ? 15.758 -20.234 -4.57 1 37.72 328 ASP B C 1
ATOM 5155 O O . ASP B 1 328 ? 16.984 -20.234 -4.547 1 37.72 328 ASP B O 1
#

Radius of gyration: 32.57 Å; Cα contacts (8 Å, |Δi|>4): 695; chains: 2; bounding box: 72×112×74 Å

pLDDT: mean 75.82, std 25.2, range [20.75, 98.25]

Organism: Armillaria gallica (NCBI:txid47427)

Solvent-accessible surface area (backbone atoms only — not comparable to full-atom values): 35151 Å² total; per-residue (Å²): 130,82,73,72,73,75,86,61,62,65,62,26,49,52,34,40,46,64,49,37,24,54,53,53,10,48,50,47,33,32,22,47,48,13,29,41,51,42,46,53,50,53,38,52,74,70,36,57,84,74,42,53,67,69,60,52,48,51,53,50,50,51,52,50,54,55,48,51,50,52,51,52,50,46,45,46,53,50,45,44,32,55,19,61,24,39,77,30,64,68,62,40,67,32,53,74,80,36,40,69,51,52,42,51,49,54,47,51,37,46,48,45,39,49,55,44,49,49,50,52,43,50,44,38,32,69,61,62,71,40,62,83,66,40,48,60,49,51,48,44,52,53,49,22,47,50,26,47,54,52,30,40,53,38,58,73,62,72,46,66,73,76,67,35,50,61,27,51,37,47,20,27,48,38,48,24,54,39,44,52,50,51,40,52,50,42,38,50,50,50,59,61,42,50,66,91,49,54,69,54,51,44,56,46,44,54,51,48,41,51,48,44,50,64,38,42,43,63,31,31,51,38,29,45,50,42,37,55,30,69,70,45,81,49,65,66,61,32,41,49,34,43,29,42,59,46,34,33,32,48,38,32,52,42,27,52,47,50,57,64,58,41,50,61,57,52,48,55,68,48,53,58,56,69,68,60,66,66,62,70,62,64,78,67,78,70,73,74,68,72,74,71,65,76,72,74,74,74,84,81,84,81,81,38,67,56,58,81,77,78,84,65,86,67,76,70,75,64,75,66,72,48,78,41,73,63,66,103,129,82,73,73,74,75,84,60,62,66,64,24,48,53,35,40,45,62,51,38,23,54,51,53,11,50,50,49,33,32,22,46,46,13,29,41,51,41,48,52,50,51,38,52,73,69,36,57,86,75,41,56,68,68,59,52,47,49,53,49,50,51,52,49,54,55,49,50,51,52,52,52,52,46,45,47,52,50,44,42,32,57,18,58,27,52,61,32,64,68,62,40,65,32,53,75,79,37,39,70,53,53,43,51,48,54,47,50,37,47,49,44,40,48,54,43,49,49,52,53,44,49,36,37,31,59,60,61,71,39,62,82,66,42,47,60,49,52,49,45,52,52,49,22,46,50,26,47,53,52,30,40,54,38,58,73,61,72,46,66,73,75,68,34,50,60,28,51,38,47,21,27,48,38,46,25,52,41,45,52,51,50,39,50,51,42,38,48,51,51,57,60,58,50,66,91,54,55,70,55,52,45,55,45,45,54,50,47,43,51,48,43,50,64,38,42,42,61,32,31,52,38,29,44,51,42,39,54,31,70,72,45,83,49,65,64,62,31,42,49,33,44,29,43,59,45,34,34,32,49,37,33,51,42,24,53,47,50,55,54,58,41,50,59,56,51,47,53,68,50,52,58,56,66,65,58,65,66,60,70,61,63,76,67,78,68,73,76,68,72,74,69,64,74,70,74,77,72,81,82,86,82,82,56,65,53,47,80,76,78,81,80,79,75,76,74,72,64,70,75,61,52,67,61,71,66,80,100

InterPro domains:
  IPR045339 Domain of unknown function DUF6534 [PF20152] (177-265)

Sequence (656 aa):
MASDPPANPDGNSDAARTLGPWLVGLCLDLLLQGVLTSQFSNYHLWYSSTDGYQLTVSVGVLAVITTLKSIQVCYVIVWVQQIVYFNDFDSAADMRNNAWYERCNTLFVALIALYVQFYFCYRLYAISKLWWIVAPILFLYLFAVGSVAAAIHYISNSQESDNLAPWLSAHYGIVFAGDVLLAGTTAYFLLKTKKNVLPQTVGMINALVRLTFQTATPAAVCALINLIFIYLKNPNIRGFSNVFIQALPKLYAISMMWTLNARRRIRVANGSSSLTGGTSNEPTRMDFSRSMMRRRVNVGEDIAMSGIQVVTHTESRVRYSIAMVCIDMASDPPANPDGNSDAARTLGPWLVGLCLDLLLQGVLTSQFSNYHLWYSSTDGYQLTVSVGVLAVITTLKSIQVCYVIVWVQQIVYFNDFDSAADMRNNAWYERCNTLFVALIALYVQFYFCYRLYAISKLWWIVAPILFLYLFAVGSVAAAIHYISNSQESDNLAPWLSAHYGIVFAGDVLLAGTTAYFLLKTKKNVLPQTVGMINALVRLTFQTATPAAVCALINLIFIYLKNPNIRGFSNVFIQALPKLYAISMMWTLNARRRIRVANGSSSLTGGTSNEPTRMDFSRSMMRRRVNVGEDIAMSGIQVVTHTESRVRYSIAMVCID